Protein AF-0000000080325043 (afdb_homodimer)

pLDDT: mean 90.2, std 13.48, range [44.28, 98.94]

Structure (mmCIF, N/CA/C/O backbone):
data_AF-0000000080325043-model_v1
#
loop_
_entity.id
_entity.type
_entity.pdbx_description
1 polymer 'Methyltransferase type 11'
#
loop_
_atom_site.group_PDB
_atom_site.id
_atom_site.type_symbol
_atom_site.label_atom_id
_atom_site.label_alt_id
_atom_site.label_comp_id
_atom_site.label_asym_id
_atom_site.label_entity_id
_atom_site.label_seq_id
_atom_site.pdbx_PDB_ins_code
_atom_site.Cartn_x
_atom_site.Cartn_y
_atom_site.Cartn_z
_atom_site.occupancy
_atom_site.B_iso_or_equiv
_atom_site.auth_seq_id
_atom_site.auth_comp_id
_atom_site.auth_asym_id
_atom_site.auth_atom_id
_atom_site.pdbx_PDB_model_num
ATOM 1 N N . MET A 1 1 ? 21.938 -21.797 -12.32 1 70.06 1 MET A N 1
ATOM 2 C CA . MET A 1 1 ? 20.703 -22.578 -12.312 1 70.06 1 MET A CA 1
ATOM 3 C C . MET A 1 1 ? 19.5 -21.688 -12.625 1 70.06 1 MET A C 1
ATOM 5 O O . MET A 1 1 ? 19.391 -20.594 -12.094 1 70.06 1 MET A O 1
ATOM 9 N N . SER A 1 2 ? 18.734 -22.234 -13.508 1 80.94 2 SER A N 1
ATOM 10 C CA . SER A 1 2 ? 17.547 -21.469 -13.867 1 80.94 2 SER A CA 1
ATOM 11 C C . SER A 1 2 ? 16.469 -21.578 -12.781 1 80.94 2 SER A C 1
ATOM 13 O O . SER A 1 2 ? 16.562 -22.438 -11.906 1 80.94 2 SER A O 1
ATOM 15 N N . ILE A 1 3 ? 15.555 -20.688 -12.766 1 80.06 3 ILE A N 1
ATOM 16 C CA . ILE A 1 3 ? 14.414 -20.719 -11.844 1 80.06 3 ILE A CA 1
ATOM 17 C C . ILE A 1 3 ? 13.703 -22.062 -11.969 1 80.06 3 ILE A C 1
ATOM 19 O O . ILE A 1 3 ? 13.375 -22.703 -10.961 1 80.06 3 ILE A O 1
ATOM 23 N N . ARG A 1 4 ? 13.516 -22.562 -13.172 1 82.25 4 ARG A N 1
ATOM 24 C CA . ARG A 1 4 ? 12.844 -23.844 -13.414 1 82.25 4 ARG A CA 1
ATOM 25 C C . ARG A 1 4 ? 13.586 -24.984 -12.742 1 82.25 4 ARG A C 1
ATOM 27 O O . ARG A 1 4 ? 12.977 -25.812 -12.047 1 82.25 4 ARG A O 1
ATOM 34 N N . GLU A 1 5 ? 14.805 -25.031 -12.969 1 80.38 5 GLU A N 1
ATOM 35 C CA . GLU A 1 5 ? 15.625 -26.109 -12.414 1 80.38 5 GLU A CA 1
ATOM 36 C C . GLU A 1 5 ? 15.586 -26.094 -10.891 1 80.38 5 GLU A C 1
ATOM 38 O O . GLU A 1 5 ? 15.57 -27.156 -10.25 1 80.38 5 GLU A O 1
ATOM 43 N N . ALA A 1 6 ? 15.602 -24.891 -10.344 1 76.69 6 ALA A N 1
ATOM 44 C CA . ALA A 1 6 ? 15.547 -24.766 -8.891 1 76.69 6 ALA A CA 1
ATOM 45 C C . ALA A 1 6 ? 14.25 -25.344 -8.328 1 76.69 6 ALA A C 1
ATOM 47 O O . ALA A 1 6 ? 14.281 -26.141 -7.387 1 76.69 6 ALA A O 1
ATOM 48 N N . TYR A 1 7 ? 13.227 -25.047 -8.867 1 82.12 7 TYR A N 1
ATOM 49 C CA . TYR A 1 7 ? 11.938 -25.516 -8.359 1 82.12 7 TYR A CA 1
ATOM 50 C C . TYR A 1 7 ? 11.727 -26.984 -8.68 1 82.12 7 TYR A C 1
ATOM 52 O O . TYR A 1 7 ? 11.086 -27.703 -7.91 1 82.12 7 TYR A O 1
ATOM 60 N N . ASP A 1 8 ? 12.242 -27.453 -9.773 1 82.38 8 ASP A N 1
ATOM 61 C CA . ASP A 1 8 ? 12.219 -28.891 -10.031 1 82.38 8 ASP A CA 1
ATOM 62 C C . ASP A 1 8 ? 12.922 -29.656 -8.914 1 82.38 8 ASP A C 1
ATOM 64 O O . ASP A 1 8 ? 12.406 -30.688 -8.445 1 82.38 8 ASP A O 1
ATOM 68 N N . SER A 1 9 ? 14.047 -29.125 -8.594 1 75.5 9 SER A N 1
ATOM 69 C CA . SER A 1 9 ? 14.812 -29.75 -7.523 1 75.5 9 SER A CA 1
ATOM 70 C C . SER A 1 9 ? 14.07 -29.672 -6.191 1 75.5 9 SER A C 1
ATOM 72 O O . SER A 1 9 ? 14.055 -30.641 -5.426 1 75.5 9 SER A O 1
ATOM 74 N N . TRP A 1 10 ? 13.406 -28.578 -5.984 1 76.19 10 TRP A N 1
ATOM 75 C CA . TRP A 1 10 ? 12.727 -28.312 -4.723 1 76.19 10 TRP A CA 1
ATOM 76 C C . TRP A 1 10 ? 11.438 -29.125 -4.613 1 76.19 10 TRP A C 1
ATOM 78 O O . TRP A 1 10 ? 10.953 -29.375 -3.512 1 76.19 10 TRP A O 1
ATOM 88 N N . SER A 1 11 ? 10.914 -29.609 -5.633 1 80.38 11 SER A N 1
ATOM 89 C CA . SER A 1 11 ? 9.609 -30.281 -5.691 1 80.38 11 SER A CA 1
ATOM 90 C C . SER A 1 11 ? 9.578 -31.5 -4.785 1 80.38 11 SER A C 1
ATOM 92 O O . SER A 1 11 ? 8.523 -31.844 -4.234 1 80.38 11 SER A O 1
ATOM 94 N N . GLU A 1 12 ? 10.68 -32.094 -4.582 1 78.88 12 GLU A N 1
ATOM 95 C CA . GLU A 1 12 ? 10.734 -33.344 -3.816 1 78.88 12 GLU A CA 1
ATOM 96 C C . GLU A 1 12 ? 10.438 -33.094 -2.34 1 78.88 12 GLU A C 1
ATOM 98 O O . GLU A 1 12 ? 9.82 -33.938 -1.679 1 78.88 12 GLU A O 1
ATOM 103 N N . GLN A 1 13 ? 10.797 -31.906 -1.908 1 75.06 13 GLN A N 1
ATOM 104 C CA . GLN A 1 13 ? 10.656 -31.641 -0.48 1 75.06 13 GLN A CA 1
ATOM 105 C C . GLN A 1 13 ? 9.695 -30.484 -0.225 1 75.06 13 GLN A C 1
ATOM 107 O O . GLN A 1 13 ? 9.461 -30.109 0.924 1 75.06 13 GLN A O 1
ATOM 112 N N . TYR A 1 14 ? 9.156 -30.047 -1.168 1 77.19 14 TYR A N 1
ATOM 113 C CA . TYR A 1 14 ? 8.383 -28.797 -1.095 1 77.19 14 TYR A CA 1
ATOM 114 C C . TYR A 1 14 ? 7.219 -28.953 -0.124 1 77.19 14 TYR A C 1
ATOM 116 O O . TYR A 1 14 ? 6.926 -28.031 0.641 1 77.19 14 TYR A O 1
ATOM 124 N N . ASP A 1 15 ? 6.594 -30.172 -0.05 1 81.25 15 ASP A N 1
ATOM 125 C CA . ASP A 1 15 ? 5.375 -30.375 0.73 1 81.25 15 ASP A CA 1
ATOM 126 C C . ASP A 1 15 ? 5.707 -30.781 2.162 1 81.25 15 ASP A C 1
ATOM 128 O O . ASP A 1 15 ? 4.863 -30.672 3.057 1 81.25 15 ASP A O 1
ATOM 132 N N . THR A 1 16 ? 6.859 -31.203 2.422 1 77.88 16 THR A N 1
ATOM 133 C CA . THR A 1 16 ? 7.141 -31.828 3.705 1 77.88 16 THR A CA 1
ATOM 134 C C . THR A 1 16 ? 7.957 -30.906 4.602 1 77.88 16 THR A C 1
ATOM 136 O O . THR A 1 16 ? 7.953 -31.047 5.824 1 77.88 16 THR A O 1
ATOM 139 N N . ASN A 1 17 ? 8.57 -29.969 4.023 1 79.31 17 ASN A N 1
ATOM 140 C CA . ASN A 1 17 ? 9.398 -29.078 4.82 1 79.31 17 ASN A CA 1
ATOM 141 C C . ASN A 1 17 ? 8.594 -27.906 5.387 1 79.31 17 ASN A C 1
ATOM 143 O O . ASN A 1 17 ? 7.641 -27.438 4.758 1 79.31 17 ASN A O 1
ATOM 147 N N . LEU A 1 18 ? 8.969 -27.609 6.598 1 80.12 18 LEU A N 1
ATOM 148 C CA . LEU A 1 18 ? 8.422 -26.375 7.16 1 80.12 18 LEU A CA 1
ATOM 149 C C . LEU A 1 18 ? 8.938 -25.156 6.395 1 80.12 18 LEU A C 1
ATOM 151 O O . LEU A 1 18 ? 10.141 -25.016 6.164 1 80.12 18 LEU A O 1
ATOM 155 N N . ASN A 1 19 ? 8.07 -24.484 5.797 1 88.31 19 ASN A N 1
ATOM 156 C CA . ASN A 1 19 ? 8.352 -23.234 5.086 1 88.31 19 ASN A CA 1
ATOM 157 C C . ASN A 1 19 ? 7.461 -22.094 5.566 1 88.31 19 ASN A C 1
ATOM 159 O O . ASN A 1 19 ? 6.309 -21.984 5.145 1 88.31 19 ASN A O 1
ATOM 163 N N . LYS A 1 20 ? 8.016 -21.25 6.414 1 88.31 20 LYS A N 1
ATOM 164 C CA . LYS A 1 20 ? 7.25 -20.203 7.07 1 88.31 20 LYS A CA 1
ATOM 165 C C . LYS A 1 20 ? 6.648 -19.234 6.051 1 88.31 20 LYS A C 1
ATOM 167 O O . LYS A 1 20 ? 5.527 -18.75 6.227 1 88.31 20 LYS A O 1
ATOM 172 N N . THR A 1 21 ? 7.375 -18.984 4.996 1 92.56 21 THR A N 1
ATOM 173 C CA . THR A 1 21 ? 6.914 -18.047 3.975 1 92.56 21 THR A CA 1
ATOM 174 C C . THR A 1 21 ? 5.75 -18.641 3.186 1 92.56 21 THR A C 1
ATOM 176 O O . THR A 1 21 ? 4.695 -18.016 3.068 1 92.56 21 THR A O 1
ATOM 179 N N . ARG A 1 22 ? 5.914 -19.859 2.725 1 93.06 22 ARG A N 1
ATOM 180 C CA . ARG A 1 22 ? 4.875 -20.547 1.971 1 93.06 22 ARG A CA 1
ATOM 181 C C . ARG A 1 22 ? 3.611 -20.719 2.809 1 93.06 22 ARG A C 1
ATOM 183 O O . ARG A 1 22 ? 2.506 -20.438 2.342 1 93.06 22 ARG A O 1
ATOM 190 N N . ASP A 1 23 ? 3.791 -21.125 4.016 1 94.5 23 ASP A N 1
ATOM 191 C CA . ASP A 1 23 ? 2.654 -21.422 4.879 1 94.5 23 ASP A CA 1
ATOM 192 C C . ASP A 1 23 ? 1.907 -20.156 5.277 1 94.5 23 ASP A C 1
ATOM 194 O O . ASP A 1 23 ? 0.675 -20.125 5.281 1 94.5 23 ASP A O 1
ATOM 198 N N . LEU A 1 24 ? 2.639 -19.125 5.562 1 96 24 LEU A N 1
ATOM 199 C CA . LEU A 1 24 ? 2.008 -17.859 5.918 1 96 24 LEU A CA 1
ATOM 200 C C . LEU A 1 24 ? 1.31 -17.234 4.715 1 96 24 LEU A C 1
ATOM 202 O O . LEU A 1 24 ? 0.248 -16.625 4.852 1 96 24 LEU A O 1
ATOM 206 N N . GLU A 1 25 ? 1.896 -17.391 3.59 1 97.44 25 GLU A N 1
ATOM 207 C CA . GLU A 1 25 ? 1.27 -16.859 2.381 1 97.44 25 GLU A CA 1
ATOM 208 C C . GLU A 1 25 ? -0.054 -17.562 2.096 1 97.44 25 GLU A C 1
ATOM 210 O O . GLU A 1 25 ? -1.018 -16.938 1.659 1 97.44 25 GLU A O 1
ATOM 215 N N . ALA A 1 26 ? -0.127 -18.828 2.328 1 97.5 26 ALA A N 1
ATOM 216 C CA . ALA A 1 26 ? -1.377 -19.562 2.145 1 97.5 26 ALA A CA 1
ATOM 217 C C . ALA A 1 26 ? -2.471 -19.016 3.059 1 97.5 26 ALA A C 1
ATOM 219 O O . ALA A 1 26 ? -3.619 -18.859 2.637 1 97.5 26 ALA A O 1
ATOM 220 N N . ILE A 1 27 ? -2.105 -18.766 4.273 1 97.62 27 ILE A N 1
ATOM 221 C CA . ILE A 1 27 ? -3.037 -18.188 5.23 1 97.62 27 ILE A CA 1
ATOM 222 C C . ILE A 1 27 ? -3.5 -16.812 4.73 1 97.62 27 ILE A C 1
ATOM 224 O O . ILE A 1 27 ? -4.695 -16.516 4.75 1 97.62 27 ILE A O 1
ATOM 228 N N . ALA A 1 28 ? -2.574 -16.047 4.254 1 98.44 28 ALA A N 1
ATOM 229 C CA . ALA A 1 28 ? -2.865 -14.695 3.768 1 98.44 28 ALA A CA 1
ATOM 230 C C . ALA A 1 28 ? -3.807 -14.734 2.568 1 98.44 28 ALA A C 1
ATOM 232 O O . ALA A 1 28 ? -4.746 -13.938 2.479 1 98.44 28 ALA A O 1
ATOM 233 N N . LEU A 1 29 ? -3.535 -15.633 1.636 1 98.75 29 LEU A N 1
ATOM 234 C CA . LEU A 1 29 ? -4.371 -15.797 0.45 1 98.75 29 LEU A CA 1
ATOM 235 C C . LEU A 1 29 ? -5.816 -16.078 0.839 1 98.75 29 LEU A C 1
ATOM 237 O O . LEU A 1 29 ? -6.734 -15.406 0.368 1 98.75 29 LEU A O 1
ATOM 241 N N . ARG A 1 30 ? -6.008 -17 1.699 1 98.62 30 ARG A N 1
ATOM 242 C CA . ARG A 1 30 ? -7.352 -17.406 2.092 1 98.62 30 ARG A CA 1
ATOM 243 C C . ARG A 1 30 ? -8.07 -16.281 2.822 1 98.62 30 ARG A C 1
ATOM 245 O O . ARG A 1 30 ? -9.25 -16.031 2.574 1 98.62 30 ARG A O 1
ATOM 252 N N . ALA A 1 31 ? -7.336 -15.656 3.705 1 98.25 31 ALA A N 1
ATOM 253 C CA . ALA A 1 31 ? -7.93 -14.547 4.441 1 98.25 31 ALA A CA 1
ATOM 254 C C . ALA A 1 31 ? -8.375 -13.438 3.496 1 98.25 31 ALA A C 1
ATOM 256 O O . ALA A 1 31 ? -9.445 -12.852 3.676 1 98.25 31 ALA A O 1
ATOM 257 N N . THR A 1 32 ? -7.57 -13.148 2.488 1 98.5 32 THR A N 1
ATOM 258 C CA . THR A 1 32 ? -7.836 -12.055 1.559 1 98.5 32 THR A CA 1
ATOM 259 C C . THR A 1 32 ? -9.016 -12.383 0.654 1 98.5 32 THR A C 1
ATOM 261 O O . THR A 1 32 ? -9.844 -11.516 0.357 1 98.5 32 THR A O 1
ATOM 264 N N . LEU A 1 33 ? -9.156 -13.656 0.259 1 98.62 33 LEU A N 1
ATOM 265 C CA . LEU A 1 33 ? -10.07 -14.008 -0.819 1 98.62 33 LEU A CA 1
ATOM 266 C C . LEU A 1 33 ? -11.352 -14.633 -0.263 1 98.62 33 LEU A C 1
ATOM 268 O O . LEU A 1 33 ? -12.289 -14.914 -1.014 1 98.62 33 LEU A O 1
ATOM 272 N N . THR A 1 34 ? -11.375 -14.828 1.032 1 97.62 34 THR A N 1
ATOM 273 C CA . THR A 1 34 ? -12.469 -15.57 1.658 1 97.62 34 THR A CA 1
ATOM 274 C C . THR A 1 34 ? -13.82 -14.984 1.26 1 97.62 34 THR A C 1
ATOM 276 O O . THR A 1 34 ? -14.758 -15.719 0.964 1 97.62 34 THR A O 1
ATOM 279 N N . ASP A 1 35 ? -13.93 -13.672 1.149 1 96.12 35 ASP A N 1
ATOM 280 C CA . ASP A 1 35 ? -15.234 -13.055 0.898 1 96.12 35 ASP A CA 1
ATOM 281 C C . ASP A 1 35 ? -15.328 -12.547 -0.539 1 96.12 35 ASP A C 1
ATOM 283 O O . ASP A 1 35 ? -16.203 -11.742 -0.858 1 96.12 35 ASP A O 1
ATOM 287 N N . ILE A 1 36 ? -14.453 -12.906 -1.381 1 97.81 36 ILE A N 1
ATOM 288 C CA . ILE A 1 36 ? -14.453 -12.516 -2.787 1 97.81 36 ILE A CA 1
ATOM 289 C C . ILE A 1 36 ? -15.039 -13.641 -3.635 1 97.81 36 ILE A C 1
ATOM 291 O O . ILE A 1 36 ? -14.516 -14.758 -3.654 1 97.81 36 ILE A O 1
ATOM 295 N N . PRO A 1 37 ? -16.062 -13.391 -4.25 1 97.06 37 PRO A N 1
ATOM 296 C CA . PRO A 1 37 ? -16.625 -14.43 -5.117 1 97.06 37 PRO A CA 1
ATOM 297 C C . PRO A 1 37 ? -15.867 -14.57 -6.434 1 97.06 37 PRO A C 1
ATOM 299 O O . PRO A 1 37 ? -15.445 -13.57 -7.02 1 97.06 37 PRO A O 1
ATOM 302 N N . PHE A 1 38 ? -15.633 -15.773 -6.863 1 97.75 38 PHE A N 1
ATOM 303 C CA . PHE A 1 38 ? -15.062 -16.078 -8.172 1 97.75 38 PHE A CA 1
ATOM 304 C C . PHE A 1 38 ? -15.438 -17.484 -8.609 1 97.75 38 PHE A C 1
ATOM 306 O O . PHE A 1 38 ? -15.555 -18.391 -7.781 1 97.75 38 PHE A O 1
ATOM 313 N N . ASP A 1 39 ? -15.617 -17.625 -9.906 1 97.5 39 ASP A N 1
ATOM 314 C CA . ASP A 1 39 ? -15.969 -18.922 -10.484 1 97.5 39 ASP A CA 1
ATOM 315 C C . ASP A 1 39 ? -14.844 -19.453 -11.375 1 97.5 39 ASP A C 1
ATOM 317 O O . ASP A 1 39 ? -14.562 -20.641 -11.398 1 97.5 39 ASP A O 1
ATOM 321 N N . SER A 1 40 ? -14.312 -18.562 -12.164 1 98.12 40 SER A N 1
ATOM 322 C CA . SER A 1 40 ? -13.195 -18.859 -13.039 1 98.12 40 SER A CA 1
ATOM 323 C C . SER A 1 40 ? -11.898 -18.25 -12.516 1 98.12 40 SER A C 1
ATOM 325 O O . SER A 1 40 ? -11.789 -17.031 -12.383 1 98.12 40 SER A O 1
ATOM 327 N N . CYS A 1 41 ? -10.898 -19.125 -12.289 1 98.12 41 CYS A N 1
ATOM 328 C CA . CYS A 1 41 ? -9.672 -18.703 -11.617 1 98.12 41 CYS A CA 1
ATOM 329 C C . CYS A 1 41 ? -8.445 -19.125 -12.414 1 98.12 41 CYS A C 1
ATOM 331 O O . CYS A 1 41 ? -8.375 -20.25 -12.914 1 98.12 41 CYS A O 1
ATOM 333 N N . LEU A 1 42 ? -7.559 -18.188 -12.633 1 98.75 42 LEU A N 1
ATOM 334 C CA . LEU A 1 42 ? -6.223 -18.484 -13.133 1 98.75 42 LEU A CA 1
ATOM 335 C C . LEU A 1 42 ? -5.191 -18.422 -12.016 1 98.75 42 LEU A C 1
ATOM 337 O O . LEU A 1 42 ? -4.906 -17.328 -11.492 1 98.75 42 LEU A O 1
ATOM 341 N N . GLU A 1 43 ? -4.672 -19.531 -11.609 1 98.75 43 GLU A N 1
ATOM 342 C CA . GLU A 1 43 ? -3.631 -19.625 -10.586 1 98.75 43 GLU A CA 1
ATOM 343 C C . GLU A 1 43 ? -2.244 -19.688 -11.219 1 98.75 43 GLU A C 1
ATOM 345 O O . GLU A 1 43 ? -1.879 -20.703 -11.828 1 98.75 43 GLU A O 1
ATOM 350 N N . ILE A 1 44 ? -1.519 -18.594 -11.094 1 98.62 44 ILE A N 1
ATOM 351 C CA . ILE A 1 44 ? -0.173 -18.531 -11.656 1 98.62 44 ILE A CA 1
ATOM 352 C C . ILE A 1 44 ? 0.843 -18.984 -10.609 1 98.62 44 ILE A C 1
ATOM 354 O O . ILE A 1 44 ? 0.922 -18.406 -9.523 1 98.62 44 ILE A O 1
ATOM 358 N N . GLY A 1 45 ? 1.682 -19.922 -10.922 1 97.75 45 GLY A N 1
ATOM 359 C CA . GLY A 1 45 ? 2.609 -20.516 -9.969 1 97.75 45 GLY A CA 1
ATOM 360 C C . GLY A 1 45 ? 1.935 -21.422 -8.961 1 97.75 45 GLY A C 1
ATOM 361 O O . GLY A 1 45 ? 2.078 -21.234 -7.754 1 97.75 45 GLY A O 1
ATOM 362 N N . CYS A 1 46 ? 1.319 -22.5 -9.469 1 98.06 46 CYS A N 1
ATOM 363 C CA . CYS A 1 46 ? 0.493 -23.328 -8.594 1 98.06 46 CYS A CA 1
ATOM 364 C C . CYS A 1 46 ? 1.353 -24.281 -7.773 1 98.06 46 CYS A C 1
ATOM 366 O O . CYS A 1 46 ? 0.876 -24.859 -6.801 1 98.06 46 CYS A O 1
ATOM 368 N N . GLY A 1 47 ? 2.658 -24.484 -8.188 1 96.69 47 GLY A N 1
ATOM 369 C CA . GLY A 1 47 ? 3.537 -25.375 -7.453 1 96.69 47 GLY A CA 1
ATOM 370 C C . GLY A 1 47 ? 2.986 -26.781 -7.328 1 96.69 47 GLY A C 1
ATOM 371 O O . GLY A 1 47 ? 2.557 -27.375 -8.32 1 96.69 47 GLY A O 1
ATOM 372 N N . THR A 1 48 ? 3.049 -27.328 -6.125 1 96.31 48 THR A N 1
ATOM 373 C CA . THR A 1 48 ? 2.592 -28.688 -5.906 1 96.31 48 THR A CA 1
ATOM 374 C C . THR A 1 48 ? 1.086 -28.719 -5.66 1 96.31 48 THR A C 1
ATOM 376 O O . THR A 1 48 ? 0.548 -29.734 -5.211 1 96.31 48 THR A O 1
ATOM 379 N N . GLY A 1 49 ? 0.412 -27.625 -5.852 1 97.56 49 GLY A N 1
ATOM 380 C CA . GLY A 1 49 ? -1.041 -27.594 -5.816 1 97.56 49 GLY A CA 1
ATOM 381 C C . GLY A 1 49 ? -1.601 -27.359 -4.426 1 97.56 49 GLY A C 1
ATOM 382 O O . GLY A 1 49 ? -2.756 -27.688 -4.152 1 97.56 49 GLY A O 1
ATOM 383 N N . LYS A 1 50 ? -0.839 -26.781 -3.516 1 96.19 50 LYS A N 1
ATOM 384 C CA . LYS A 1 50 ? -1.303 -26.562 -2.15 1 96.19 50 LYS A CA 1
ATOM 385 C C . LYS A 1 50 ? -2.475 -25.578 -2.121 1 96.19 50 LYS A C 1
ATOM 387 O O . LYS A 1 50 ? -3.51 -25.859 -1.514 1 96.19 50 LYS A O 1
ATOM 392 N N . ASN A 1 51 ? -2.338 -24.453 -2.762 1 98 51 ASN A N 1
ATOM 393 C CA . ASN A 1 51 ? -3.436 -23.5 -2.822 1 98 51 ASN A CA 1
ATOM 394 C C . ASN A 1 51 ? -4.547 -23.969 -3.754 1 98 51 ASN A C 1
ATOM 396 O O . ASN A 1 51 ? -5.715 -23.641 -3.559 1 98 51 ASN A O 1
ATOM 400 N N . THR A 1 52 ? -4.168 -24.766 -4.77 1 98.56 52 THR A N 1
ATOM 401 C CA . THR A 1 52 ? -5.152 -25.297 -5.707 1 98.56 52 THR A CA 1
ATOM 402 C C . THR A 1 52 ? -6.258 -26.047 -4.969 1 98.56 52 THR A C 1
ATOM 404 O O . THR A 1 52 ? -7.434 -25.938 -5.316 1 98.56 52 THR A O 1
ATOM 407 N N . LEU A 1 53 ? -5.859 -26.734 -3.916 1 97.75 53 LEU A N 1
ATOM 408 C CA . LEU A 1 53 ? -6.805 -27.5 -3.119 1 97.75 53 LEU A CA 1
ATOM 409 C C . LEU A 1 53 ? -7.871 -26.594 -2.512 1 97.75 53 LEU A C 1
ATOM 411 O O . LEU A 1 53 ? -9.023 -27 -2.363 1 97.75 53 LEU A O 1
ATOM 415 N N . TRP A 1 54 ? -7.512 -25.469 -2.162 1 98.12 54 TRP A N 1
ATOM 416 C CA . TRP A 1 54 ? -8.469 -24.5 -1.61 1 98.12 54 TRP A CA 1
ATOM 417 C C . TRP A 1 54 ? -9.289 -23.859 -2.719 1 98.12 54 TRP A C 1
ATOM 419 O O . TRP A 1 54 ? -10.5 -23.688 -2.574 1 98.12 54 TRP A O 1
ATOM 429 N N . PHE A 1 55 ? -8.688 -23.578 -3.875 1 98.38 55 PHE A N 1
ATOM 430 C CA . PHE A 1 55 ? -9.367 -22.922 -4.992 1 98.38 55 PHE A CA 1
ATOM 431 C C . PHE A 1 55 ? -10.492 -23.797 -5.523 1 98.38 55 PHE A C 1
ATOM 433 O O . PHE A 1 55 ? -11.531 -23.297 -5.949 1 98.38 55 PHE A O 1
ATOM 440 N N . ILE A 1 56 ? -10.336 -25.109 -5.469 1 97.81 56 ILE A N 1
ATOM 441 C CA . ILE A 1 56 ? -11.336 -26 -6.035 1 97.81 56 ILE A CA 1
ATOM 442 C C . ILE A 1 56 ? -12.625 -25.922 -5.215 1 97.81 56 ILE A C 1
ATOM 444 O O . ILE A 1 56 ? -13.703 -26.266 -5.703 1 97.81 56 ILE A O 1
ATOM 448 N N . THR A 1 57 ? -12.492 -25.531 -3.918 1 97.25 57 THR A N 1
ATOM 449 C CA . THR A 1 57 ? -13.672 -25.406 -3.066 1 97.25 57 THR A CA 1
ATOM 450 C C . THR A 1 57 ? -14.414 -24.109 -3.359 1 97.25 57 THR A C 1
ATOM 452 O O . THR A 1 57 ? -15.531 -23.906 -2.883 1 97.25 57 THR A O 1
ATOM 455 N N . ARG A 1 58 ? -13.852 -23.266 -4.207 1 97.06 58 ARG A N 1
ATOM 456 C CA . ARG A 1 58 ? -14.383 -21.906 -4.371 1 97.06 58 ARG A CA 1
ATOM 457 C C . ARG A 1 58 ? -14.75 -21.641 -5.824 1 97.06 58 ARG A C 1
ATOM 459 O O . ARG A 1 58 ? -15.602 -20.797 -6.105 1 97.06 58 ARG A O 1
ATOM 466 N N . ALA A 1 59 ? -14.117 -22.344 -6.742 1 97.75 59 ALA A N 1
ATOM 467 C CA . ALA A 1 59 ? -14.227 -22.016 -8.164 1 97.75 59 ALA A CA 1
ATOM 468 C C . ALA A 1 59 ? -14.734 -23.203 -8.961 1 97.75 59 ALA A C 1
ATOM 470 O O . ALA A 1 59 ? -14.461 -24.359 -8.617 1 97.75 59 ALA A O 1
ATOM 471 N N . LYS A 1 60 ? -15.398 -22.953 -10.047 1 97.56 60 LYS A N 1
ATOM 472 C CA . LYS A 1 60 ? -15.898 -24 -10.938 1 97.56 60 LYS A CA 1
ATOM 473 C C . LYS A 1 60 ? -14.844 -24.391 -11.969 1 97.56 60 LYS A C 1
ATOM 475 O O . LYS A 1 60 ? -14.82 -25.531 -12.43 1 97.56 60 LYS A O 1
ATOM 480 N N . HIS A 1 61 ? -14.062 -23.453 -12.328 1 97.56 61 HIS A N 1
ATOM 481 C CA . HIS A 1 61 ? -13.023 -23.672 -13.328 1 97.56 61 HIS A CA 1
ATOM 482 C C . HIS A 1 61 ? -11.695 -23.062 -12.883 1 97.56 61 HIS A C 1
ATOM 484 O O . HIS A 1 61 ? -11.625 -21.875 -12.578 1 97.56 61 HIS A O 1
ATOM 490 N N . ILE A 1 62 ? -10.695 -23.891 -12.883 1 98.19 62 ILE A N 1
ATOM 491 C CA . ILE A 1 62 ? -9.375 -23.438 -12.461 1 98.19 62 ILE A CA 1
ATOM 492 C C . ILE A 1 62 ? -8.344 -23.797 -13.523 1 98.19 62 ILE A C 1
ATOM 494 O O . ILE A 1 62 ? -8.25 -24.953 -13.945 1 98.19 62 ILE A O 1
ATOM 498 N N . THR A 1 63 ? -7.691 -22.828 -14.062 1 98.62 63 THR A N 1
ATOM 499 C CA . THR A 1 63 ? -6.441 -23.062 -14.789 1 98.62 63 THR A CA 1
ATOM 500 C C . THR A 1 63 ? -5.242 -22.844 -13.875 1 98.62 63 THR A C 1
ATOM 502 O O . THR A 1 63 ? -5.043 -21.734 -13.352 1 98.62 63 THR A O 1
ATOM 505 N N . ALA A 1 64 ? -4.512 -23.859 -13.625 1 98.56 64 ALA A N 1
ATOM 506 C CA . ALA A 1 64 ? -3.348 -23.797 -12.75 1 98.56 64 ALA A CA 1
ATOM 507 C C . ALA A 1 64 ? -2.053 -23.953 -13.539 1 98.56 64 ALA A C 1
ATOM 509 O O . ALA A 1 64 ? -1.843 -24.953 -14.219 1 98.56 64 ALA A O 1
ATOM 510 N N . VAL A 1 65 ? -1.183 -22.922 -13.414 1 98.38 65 VAL A N 1
ATOM 511 C CA . VAL A 1 65 ? -0.013 -22.828 -14.273 1 98.38 65 VAL A CA 1
ATOM 512 C C . VAL A 1 65 ? 1.26 -22.875 -13.438 1 98.38 65 VAL A C 1
ATOM 514 O O . VAL A 1 65 ? 1.332 -22.234 -12.375 1 98.38 65 VAL A O 1
ATOM 517 N N . ASP A 1 66 ? 2.219 -23.594 -13.906 1 97.81 66 ASP A N 1
ATOM 518 C CA . ASP A 1 66 ? 3.537 -23.562 -13.281 1 97.81 66 ASP A CA 1
ATOM 519 C C . ASP A 1 66 ? 4.641 -23.75 -14.312 1 97.81 66 ASP A C 1
ATOM 521 O O . ASP A 1 66 ? 4.414 -24.359 -15.359 1 97.81 66 ASP A O 1
ATOM 525 N N . LEU A 1 67 ? 5.762 -23.234 -13.984 1 96.12 67 LEU A N 1
ATOM 526 C CA . LEU A 1 67 ? 6.93 -23.328 -14.852 1 96.12 67 LEU A CA 1
ATOM 527 C C . LEU A 1 67 ? 7.598 -24.688 -14.719 1 96.12 67 LEU A C 1
ATOM 529 O O . LEU A 1 67 ? 8.25 -25.156 -15.656 1 96.12 67 LEU A O 1
ATOM 533 N N . SER A 1 68 ? 7.453 -25.344 -13.594 1 94.69 68 SER A N 1
ATOM 534 C CA . SER A 1 68 ? 8.164 -26.578 -13.266 1 94.69 68 SER A CA 1
ATOM 535 C C . SER A 1 68 ? 7.305 -27.797 -13.555 1 94.69 68 SER A C 1
ATOM 537 O O . SER A 1 68 ? 6.242 -27.984 -12.953 1 94.69 68 SER A O 1
ATOM 539 N N . ALA A 1 69 ? 7.812 -28.688 -14.414 1 95.5 69 ALA A N 1
ATOM 540 C CA . ALA A 1 69 ? 7.109 -29.922 -14.734 1 95.5 69 ALA A CA 1
ATOM 541 C C . ALA A 1 69 ? 7.02 -30.844 -13.523 1 95.5 69 ALA A C 1
ATOM 543 O O . ALA A 1 69 ? 6.02 -31.531 -13.336 1 95.5 69 ALA A O 1
ATOM 544 N N . GLN A 1 70 ? 8.07 -30.812 -12.742 1 93.44 70 GLN A N 1
ATOM 545 C CA . GLN A 1 70 ? 8.086 -31.672 -11.562 1 93.44 70 GLN A CA 1
ATOM 546 C C . GLN A 1 70 ? 7.074 -31.203 -10.523 1 93.44 70 GLN A C 1
ATOM 548 O O . GLN A 1 70 ? 6.406 -32.031 -9.891 1 93.44 70 GLN A O 1
ATOM 553 N N . MET A 1 71 ? 6.941 -29.922 -10.336 1 94.88 71 MET A N 1
ATOM 554 C CA . MET A 1 71 ? 5.922 -29.391 -9.438 1 94.88 71 MET A CA 1
ATOM 555 C C . MET A 1 71 ? 4.523 -29.766 -9.93 1 94.88 71 MET A C 1
ATOM 557 O O . MET A 1 71 ? 3.686 -30.203 -9.141 1 94.88 71 MET A O 1
ATOM 561 N N . LEU A 1 72 ? 4.316 -29.656 -11.211 1 97 72 LEU A N 1
ATOM 562 C CA . LEU A 1 72 ? 3.012 -29.953 -11.789 1 97 72 LEU A CA 1
ATOM 563 C C . LEU A 1 72 ? 2.666 -31.438 -11.617 1 97 72 LEU A C 1
ATOM 565 O O . LEU A 1 72 ? 1.506 -31.781 -11.375 1 97 72 LEU A O 1
ATOM 569 N N . ALA A 1 73 ? 3.691 -32.25 -11.805 1 96.81 73 ALA A N 1
ATOM 570 C CA . ALA A 1 73 ? 3.455 -33.656 -11.633 1 96.81 73 ALA A CA 1
ATOM 571 C C . ALA A 1 73 ? 2.924 -33.969 -10.242 1 96.81 73 ALA A C 1
ATOM 573 O O . ALA A 1 73 ? 1.971 -34.75 -10.086 1 96.81 73 ALA A O 1
ATOM 574 N N . LYS A 1 74 ? 3.529 -33.344 -9.266 1 96.06 74 LYS A N 1
ATOM 575 C CA . LYS A 1 74 ? 3.074 -33.5 -7.887 1 96.06 74 LYS A CA 1
ATOM 576 C C . LYS A 1 74 ? 1.675 -32.938 -7.695 1 96.06 74 LYS A C 1
ATOM 578 O O . LYS A 1 74 ? 0.845 -33.531 -7 1 96.06 74 LYS A O 1
ATOM 583 N N . ALA A 1 75 ? 1.411 -31.812 -8.289 1 97.31 75 ALA A N 1
ATOM 584 C CA . ALA A 1 75 ? 0.102 -31.188 -8.188 1 97.31 75 ALA A CA 1
ATOM 585 C C . ALA A 1 75 ? -0.99 -32.062 -8.781 1 97.31 75 ALA A C 1
ATOM 587 O O . ALA A 1 75 ? -2.041 -32.25 -8.164 1 97.31 75 ALA A O 1
ATOM 588 N N . LYS A 1 76 ? -0.695 -32.625 -9.938 1 97.06 76 LYS A N 1
ATOM 589 C CA . LYS A 1 76 ? -1.655 -33.5 -10.633 1 97.06 76 LYS A CA 1
ATOM 590 C C . LYS A 1 76 ? -1.94 -34.75 -9.836 1 97.06 76 LYS A C 1
ATOM 592 O O . LYS A 1 76 ? -3.061 -35.281 -9.859 1 97.06 76 LYS A O 1
ATOM 597 N N . ALA A 1 77 ? -0.927 -35.219 -9.18 1 96.38 77 ALA A N 1
ATOM 598 C CA . ALA A 1 77 ? -1.102 -36.406 -8.336 1 96.38 77 ALA A CA 1
ATOM 599 C C . ALA A 1 77 ? -1.964 -36.094 -7.121 1 96.38 77 ALA A C 1
ATOM 601 O O . ALA A 1 77 ? -2.732 -36.938 -6.664 1 96.38 77 ALA A O 1
ATOM 602 N N . LYS A 1 78 ? -1.854 -34.906 -6.676 1 94.88 78 LYS A N 1
ATOM 603 C CA . LYS A 1 78 ? -2.504 -34.469 -5.445 1 94.88 78 LYS A CA 1
ATOM 604 C C . LYS A 1 78 ? -3.93 -34 -5.711 1 94.88 78 LYS A C 1
ATOM 606 O O . LYS A 1 78 ? -4.836 -34.25 -4.918 1 94.88 78 LYS A O 1
ATOM 611 N N . VAL A 1 79 ? -4.105 -33.281 -6.777 1 96 79 VAL A N 1
ATOM 612 C CA . VAL A 1 79 ? -5.383 -32.688 -7.125 1 96 79 VAL A CA 1
ATOM 613 C C . VAL A 1 79 ? -5.984 -33.375 -8.336 1 96 79 VAL A C 1
ATOM 615 O O . VAL A 1 79 ? -5.52 -33.219 -9.461 1 96 79 VAL A O 1
ATOM 618 N N . THR A 1 80 ? -7.051 -34.062 -8.117 1 92.88 80 THR A N 1
ATOM 619 C CA . THR A 1 80 ? -7.609 -34.906 -9.18 1 92.88 80 THR A CA 1
ATOM 620 C C . THR A 1 80 ? -8.945 -34.344 -9.656 1 92.88 80 THR A C 1
ATOM 622 O O . THR A 1 80 ? -9.594 -34.906 -10.531 1 92.88 80 THR A O 1
ATOM 625 N N . ALA A 1 81 ? -9.328 -33.219 -9.125 1 94.19 81 ALA A N 1
ATOM 626 C CA . ALA A 1 81 ? -10.594 -32.594 -9.523 1 94.19 81 ALA A CA 1
ATOM 627 C C . ALA A 1 81 ? -10.617 -32.281 -11.016 1 94.19 81 ALA A C 1
ATOM 629 O O . ALA A 1 81 ? -9.648 -31.766 -11.562 1 94.19 81 ALA A O 1
ATOM 630 N N . LEU A 1 82 ? -11.695 -32.531 -11.648 1 93.88 82 LEU A N 1
ATOM 631 C CA . LEU A 1 82 ? -11.852 -32.312 -13.078 1 93.88 82 LEU A CA 1
ATOM 632 C C . LEU A 1 82 ? -11.945 -30.812 -13.391 1 93.88 82 LEU A C 1
ATOM 634 O O . LEU A 1 82 ? -11.766 -30.406 -14.539 1 93.88 82 LEU A O 1
ATOM 638 N N . SER A 1 83 ? -12.211 -30.031 -12.398 1 95.94 83 SER A N 1
ATOM 639 C CA . SER A 1 83 ? -12.391 -28.594 -12.578 1 95.94 83 SER A CA 1
ATOM 640 C C . SER A 1 83 ? -11.047 -27.906 -12.766 1 95.94 83 SER A C 1
ATOM 642 O O . SER A 1 83 ? -11 -26.703 -13.055 1 95.94 83 SER A O 1
ATOM 644 N N . VAL A 1 84 ? -9.961 -28.641 -12.617 1 98.19 84 VAL A N 1
ATOM 645 C CA . VAL A 1 84 ? -8.641 -28.016 -12.68 1 98.19 84 VAL A CA 1
ATOM 646 C C . VAL A 1 84 ? -7.938 -28.438 -13.969 1 98.19 84 VAL A C 1
ATOM 648 O O . VAL A 1 84 ? -7.836 -29.625 -14.273 1 98.19 84 VAL A O 1
ATOM 651 N N . ASP A 1 85 ? -7.535 -27.516 -14.734 1 97.94 85 ASP A N 1
ATOM 652 C CA . ASP A 1 85 ? -6.684 -27.719 -15.898 1 97.94 85 ASP A CA 1
ATOM 653 C C . ASP A 1 85 ? -5.246 -27.281 -15.617 1 97.94 85 ASP A C 1
ATOM 655 O O . ASP A 1 85 ? -4.961 -26.078 -15.531 1 97.94 85 ASP A O 1
ATOM 659 N N . PHE A 1 86 ? -4.34 -28.188 -15.445 1 98.19 86 PHE A N 1
ATOM 660 C CA . PHE A 1 86 ? -2.938 -27.906 -15.172 1 98.19 86 PHE A CA 1
ATOM 661 C C . PHE A 1 86 ? -2.182 -27.609 -16.453 1 98.19 86 PHE A C 1
ATOM 663 O O . PHE A 1 86 ? -2.273 -28.375 -17.422 1 98.19 86 PHE A O 1
ATOM 670 N N . GLN A 1 87 ? -1.438 -26.516 -16.469 1 98 87 GLN A N 1
ATOM 671 C CA . GLN A 1 87 ? -0.712 -26.094 -17.656 1 98 87 GLN A CA 1
ATOM 672 C C . GLN A 1 87 ? 0.752 -25.797 -17.328 1 98 87 GLN A C 1
ATOM 674 O O . GLN A 1 87 ? 1.055 -25.062 -16.391 1 98 87 GLN A O 1
ATOM 679 N N . LEU A 1 88 ? 1.661 -26.422 -18.078 1 97.56 88 LEU A N 1
ATOM 680 C CA . LEU A 1 88 ? 3.076 -26.078 -18.047 1 97.56 88 LEU A CA 1
ATOM 681 C C . LEU A 1 88 ? 3.355 -24.859 -18.906 1 97.56 88 LEU A C 1
ATOM 683 O O . LEU A 1 88 ? 3.156 -24.891 -20.125 1 97.56 88 LEU A O 1
ATOM 687 N N . ALA A 1 89 ? 3.826 -23.75 -18.281 1 97.06 89 ALA A N 1
ATOM 688 C CA . ALA A 1 89 ? 4.059 -22.562 -19.094 1 97.06 89 ALA A CA 1
ATOM 689 C C . ALA A 1 89 ? 5.047 -21.625 -18.422 1 97.06 89 ALA A C 1
ATOM 691 O O . ALA A 1 89 ? 5.172 -21.625 -17.188 1 97.06 89 ALA A O 1
ATOM 692 N N . ASP A 1 90 ? 5.758 -20.922 -19.203 1 96.62 90 ASP A N 1
ATOM 693 C CA . ASP A 1 90 ? 6.562 -19.766 -18.828 1 96.62 90 ASP A CA 1
ATOM 694 C C . ASP A 1 90 ? 5.789 -18.469 -19.031 1 96.62 90 ASP A C 1
ATOM 696 O O . ASP A 1 90 ? 5.57 -18.031 -20.156 1 96.62 90 ASP A O 1
ATOM 700 N N . ILE A 1 91 ? 5.477 -17.844 -17.938 1 96.75 91 ILE A N 1
ATOM 701 C CA . ILE A 1 91 ? 4.531 -16.734 -18.016 1 96.75 91 ILE A CA 1
ATOM 702 C C . ILE A 1 91 ? 5.234 -15.508 -18.578 1 96.75 91 ILE A C 1
ATOM 704 O O . ILE A 1 91 ? 4.594 -14.484 -18.844 1 96.75 91 ILE A O 1
ATOM 708 N N . THR A 1 92 ? 6.57 -15.5 -18.734 1 96.06 92 THR A N 1
ATOM 709 C CA . THR A 1 92 ? 7.277 -14.398 -19.391 1 96.06 92 THR A CA 1
ATOM 710 C C . THR A 1 92 ? 7.082 -14.453 -20.906 1 96.06 92 THR A C 1
ATOM 712 O O . THR A 1 92 ? 7.449 -13.508 -21.609 1 96.06 92 THR A O 1
ATOM 715 N N . HIS A 1 93 ? 6.535 -15.523 -21.344 1 96 93 HIS A N 1
ATOM 716 C CA . HIS A 1 93 ? 6.191 -15.68 -22.766 1 96 93 HIS A CA 1
ATOM 717 C C . HIS A 1 93 ? 4.691 -15.539 -22.984 1 96 93 HIS A C 1
ATOM 719 O O . HIS A 1 93 ? 3.965 -15.109 -22.078 1 96 93 HIS A O 1
ATOM 725 N N . ASP A 1 94 ? 4.281 -15.898 -24.125 1 94.75 94 ASP A N 1
ATOM 726 C CA . ASP A 1 94 ? 2.881 -15.75 -24.5 1 94.75 94 ASP A CA 1
ATOM 727 C C . ASP A 1 94 ? 1.979 -16.609 -23.625 1 94.75 94 ASP A C 1
ATOM 729 O O . ASP A 1 94 ? 2.314 -17.75 -23.312 1 94.75 94 ASP A O 1
ATOM 733 N N . TRP A 1 95 ? 0.841 -15.984 -23.188 1 96.94 95 TRP A N 1
ATOM 734 C CA . TRP A 1 95 ? -0.104 -16.688 -22.328 1 96.94 95 TRP A CA 1
ATOM 735 C C . TRP A 1 95 ? -1.14 -17.438 -23.156 1 96.94 95 TRP A C 1
ATOM 737 O O . TRP A 1 95 ? -2.342 -17.328 -22.891 1 96.94 95 TRP A O 1
ATOM 747 N N . SER A 1 96 ? -0.712 -18.297 -24.016 1 94.5 96 SER A N 1
ATOM 748 C CA . SER A 1 96 ? -1.612 -19.078 -24.844 1 94.5 96 SER A CA 1
ATOM 749 C C . SER A 1 96 ? -2.43 -20.062 -24.016 1 94.5 96 SER A C 1
ATOM 751 O O . SER A 1 96 ? -3.473 -20.531 -24.469 1 94.5 96 SER A O 1
ATOM 753 N N . PHE A 1 97 ? -2.004 -20.312 -22.766 1 95 97 PHE A N 1
ATOM 754 C CA . PHE A 1 97 ? -2.678 -21.234 -21.859 1 95 97 PHE A CA 1
ATOM 755 C C . PHE A 1 97 ? -3.926 -20.594 -21.266 1 95 97 PHE A C 1
ATOM 757 O O . PHE A 1 97 ? -4.762 -21.297 -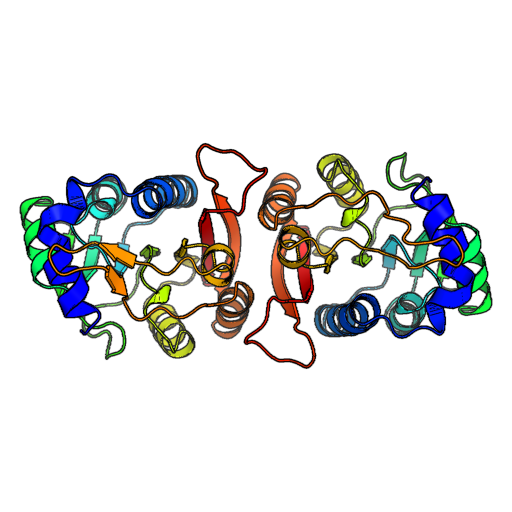20.688 1 95 97 PHE A O 1
ATOM 764 N N . ALA A 1 98 ? -4.07 -19.266 -21.312 1 94 98 ALA A N 1
ATOM 765 C CA . ALA A 1 98 ? -5.188 -18.531 -20.719 1 94 98 ALA A CA 1
ATOM 766 C C . ALA A 1 98 ? -6.258 -18.219 -21.75 1 94 98 ALA A C 1
ATOM 768 O O . ALA A 1 98 ? -5.996 -17.484 -22.719 1 94 98 ALA A O 1
ATOM 769 N N . LYS A 1 99 ? -7.414 -18.734 -21.641 1 86.5 99 LYS A N 1
ATOM 770 C CA . LYS A 1 99 ? -8.508 -18.594 -22.594 1 86.5 99 LYS A CA 1
ATOM 771 C C . LYS A 1 99 ? -9.266 -17.281 -22.375 1 86.5 99 LYS A C 1
ATOM 773 O O . LYS A 1 99 ? -10.109 -16.906 -23.203 1 86.5 99 LYS A O 1
ATOM 778 N N . GLY A 1 100 ? -9.031 -16.578 -21.25 1 90.81 100 GLY A N 1
ATOM 779 C CA . GLY A 1 100 ? -9.664 -15.297 -20.969 1 90.81 100 GLY A CA 1
ATOM 780 C C . GLY A 1 100 ? -10.859 -15.414 -20.047 1 90.81 100 GLY A C 1
ATOM 781 O O . GLY A 1 100 ? -11.188 -16.516 -19.578 1 90.81 100 GLY A O 1
ATOM 782 N N . ASN A 1 101 ? -11.375 -14.289 -19.656 1 94.44 101 ASN A N 1
ATOM 783 C CA . ASN A 1 101 ? -12.594 -14.141 -18.859 1 94.44 101 ASN A CA 1
ATOM 784 C C . ASN A 1 101 ? -12.43 -14.727 -17.469 1 94.44 101 ASN A C 1
ATOM 786 O O . ASN A 1 101 ? -13.289 -15.477 -17 1 94.44 101 ASN A O 1
ATOM 790 N N . TYR A 1 102 ? -11.375 -14.539 -16.891 1 98.44 102 TYR A N 1
ATOM 791 C CA . TYR A 1 102 ? -11.188 -14.961 -15.516 1 98.44 102 TYR A CA 1
ATOM 792 C C . TYR A 1 102 ? -11.789 -13.953 -14.547 1 98.44 102 TYR A C 1
ATOM 794 O O . TYR A 1 102 ? -11.727 -12.742 -14.781 1 98.44 102 TYR A O 1
ATOM 802 N N . ASP A 1 103 ? -12.32 -14.477 -13.453 1 98.38 103 ASP A N 1
ATOM 803 C CA . ASP A 1 103 ? -12.828 -13.656 -12.359 1 98.38 103 ASP A CA 1
ATOM 804 C C . ASP A 1 103 ? -11.727 -13.367 -11.336 1 98.38 103 ASP A C 1
ATOM 806 O O . ASP A 1 103 ? -11.828 -12.422 -10.562 1 98.38 103 ASP A O 1
ATOM 810 N N . LEU A 1 104 ? -10.75 -14.234 -11.352 1 98.81 104 LEU A N 1
ATOM 811 C CA . LEU A 1 104 ? -9.633 -14.102 -10.43 1 98.81 104 LEU A CA 1
ATOM 812 C C . LEU A 1 104 ? -8.328 -14.586 -11.07 1 98.81 104 LEU A C 1
ATOM 814 O O . LEU A 1 104 ? -8.297 -15.648 -11.695 1 98.81 104 LEU A O 1
ATOM 818 N N . VAL A 1 105 ? -7.328 -13.773 -11 1 98.88 105 VAL A N 1
ATOM 819 C CA . VAL A 1 105 ? -5.953 -14.203 -11.227 1 98.88 105 VAL A CA 1
ATOM 820 C C . VAL A 1 105 ? -5.168 -14.133 -9.922 1 98.88 105 VAL A C 1
ATOM 822 O O . VAL A 1 105 ? -5.238 -13.141 -9.195 1 98.88 105 VAL A O 1
ATOM 825 N N . SER A 1 106 ? -4.477 -15.18 -9.602 1 98.88 106 SER A N 1
ATOM 826 C CA . SER A 1 106 ? -3.727 -15.203 -8.352 1 98.88 106 SER A CA 1
ATOM 827 C C . SER A 1 106 ? -2.24 -15.438 -8.602 1 98.88 106 SER A C 1
ATOM 829 O O . SER A 1 106 ? -1.868 -16.266 -9.43 1 98.88 106 SER A O 1
ATOM 831 N N . PHE A 1 107 ? -1.426 -14.656 -7.996 1 98.81 107 PHE A N 1
ATOM 832 C CA . PHE A 1 107 ? 0.018 -14.828 -7.898 1 98.81 107 PHE A CA 1
ATOM 833 C C . PHE A 1 107 ? 0.437 -15.086 -6.453 1 98.81 107 PHE A C 1
ATOM 835 O O . PHE A 1 107 ? 0.229 -14.234 -5.586 1 98.81 107 PHE A O 1
ATOM 842 N N . SER A 1 108 ? 0.96 -16.219 -6.176 1 98.19 108 SER A N 1
ATOM 843 C CA . SER A 1 108 ? 1.483 -16.531 -4.855 1 98.19 108 SER A CA 1
ATOM 844 C C . SER A 1 108 ? 2.975 -16.859 -4.91 1 98.19 108 SER A C 1
ATOM 846 O O . SER A 1 108 ? 3.365 -17.953 -5.328 1 98.19 108 SER A O 1
ATOM 848 N N . LEU A 1 109 ? 3.789 -15.836 -4.5 1 96.19 109 LEU A N 1
ATOM 849 C CA . LEU A 1 109 ? 5.238 -16 -4.445 1 96.19 109 LEU A CA 1
ATOM 850 C C . LEU A 1 109 ? 5.797 -16.359 -5.816 1 96.19 109 LEU A C 1
ATOM 852 O O . LEU A 1 109 ? 6.594 -17.297 -5.945 1 96.19 109 LEU A O 1
ATOM 856 N N . VAL A 1 110 ? 5.379 -15.617 -6.82 1 97 110 VAL A N 1
ATOM 857 C CA . VAL A 1 110 ? 5.762 -15.883 -8.203 1 97 110 VAL A CA 1
ATOM 858 C C . VAL A 1 110 ? 6.477 -14.672 -8.789 1 97 110 VAL A C 1
ATOM 860 O O . VAL A 1 110 ? 7.531 -14.805 -9.414 1 97 110 VAL A O 1
ATOM 863 N N . LEU A 1 111 ? 5.949 -13.469 -8.492 1 97.25 111 LEU A N 1
ATOM 864 C CA . LEU A 1 111 ? 6.363 -12.258 -9.203 1 97.25 111 LEU A CA 1
ATOM 865 C C . LEU A 1 111 ? 7.75 -11.812 -8.75 1 97.25 111 LEU A C 1
ATOM 867 O O . LEU A 1 111 ? 8.398 -11.016 -9.43 1 97.25 111 LEU A O 1
ATOM 871 N N . GLU A 1 112 ? 8.227 -12.32 -7.633 1 92.75 112 GLU A N 1
ATOM 872 C CA . GLU A 1 112 ? 9.602 -12.062 -7.219 1 92.75 112 GLU A CA 1
ATOM 873 C C . GLU A 1 112 ? 10.602 -12.625 -8.227 1 92.75 112 GLU A C 1
ATOM 875 O O . GLU A 1 112 ? 11.773 -12.258 -8.227 1 92.75 112 GLU A O 1
ATOM 880 N N . HIS A 1 113 ? 10.148 -13.516 -9.117 1 92.69 113 HIS A N 1
ATOM 881 C CA . HIS A 1 113 ? 11.016 -14.141 -10.109 1 92.69 113 HIS A CA 1
ATOM 882 C C . HIS A 1 113 ? 10.828 -13.508 -11.484 1 92.69 113 HIS A C 1
ATOM 884 O O . HIS A 1 113 ? 11.375 -14 -12.477 1 92.69 113 HIS A O 1
ATOM 890 N N . ILE A 1 114 ? 10.062 -12.484 -11.562 1 95.06 114 ILE A N 1
ATOM 891 C CA . ILE A 1 114 ? 9.758 -11.805 -12.82 1 95.06 114 ILE A CA 1
ATOM 892 C C . ILE A 1 114 ? 10.352 -10.398 -12.797 1 95.06 114 ILE A C 1
ATOM 894 O O . ILE A 1 114 ? 9.992 -9.586 -11.945 1 95.06 114 ILE A O 1
ATOM 898 N N . GLU A 1 115 ? 11.172 -10.078 -13.68 1 93.69 115 GLU A N 1
ATOM 899 C CA . GLU A 1 115 ? 11.781 -8.75 -13.727 1 93.69 115 GLU A CA 1
ATOM 900 C C . GLU A 1 115 ? 10.812 -7.719 -14.289 1 93.69 115 GLU A C 1
ATOM 902 O O . GLU A 1 115 ? 10.617 -6.652 -13.703 1 93.69 115 GLU A O 1
ATOM 907 N N . ASP A 1 116 ? 10.195 -8.047 -15.391 1 96.88 116 ASP A N 1
ATOM 908 C CA . ASP A 1 116 ? 9.336 -7.105 -16.109 1 96.88 116 ASP A CA 1
ATOM 909 C C . ASP A 1 116 ? 7.871 -7.281 -15.695 1 96.88 116 ASP A C 1
ATOM 911 O O . ASP A 1 116 ? 7.09 -7.91 -16.422 1 96.88 116 ASP A O 1
ATOM 915 N N . LEU A 1 117 ? 7.453 -6.645 -14.648 1 98.19 117 LEU A N 1
ATOM 916 C CA . LEU A 1 117 ? 6.086 -6.738 -14.148 1 98.19 117 LEU A CA 1
ATOM 917 C C . LEU A 1 117 ? 5.113 -6.059 -15.109 1 98.19 117 LEU A C 1
ATOM 919 O O . LEU A 1 117 ? 3.943 -6.445 -15.188 1 98.19 117 LEU A O 1
ATOM 923 N N . ASP A 1 118 ? 5.586 -5.051 -15.82 1 98.5 118 ASP A N 1
ATOM 924 C CA . ASP A 1 118 ? 4.742 -4.332 -16.766 1 98.5 118 ASP A CA 1
ATOM 925 C C . ASP A 1 118 ? 4.145 -5.289 -17.797 1 98.5 118 ASP A C 1
ATOM 927 O O . ASP A 1 118 ? 2.941 -5.254 -18.062 1 98.5 118 ASP A O 1
ATOM 931 N N . ALA A 1 119 ? 4.973 -6.164 -18.312 1 98.44 119 ALA A N 1
ATOM 932 C CA . ALA A 1 119 ? 4.535 -7.133 -19.312 1 98.44 119 ALA A CA 1
ATOM 933 C C . ALA A 1 119 ? 3.484 -8.078 -18.75 1 98.44 119 ALA A C 1
ATOM 935 O O . ALA A 1 119 ? 2.566 -8.5 -19.453 1 98.44 119 ALA A O 1
ATOM 936 N N . ILE A 1 120 ? 3.607 -8.453 -17.484 1 98.5 120 ILE A N 1
ATOM 937 C CA . ILE A 1 120 ? 2.67 -9.359 -16.844 1 98.5 120 ILE A CA 1
ATOM 938 C C . ILE A 1 120 ? 1.313 -8.68 -16.688 1 98.5 120 ILE A C 1
ATOM 940 O O . ILE A 1 120 ? 0.28 -9.25 -17.047 1 98.5 120 ILE A O 1
ATOM 944 N N . PHE A 1 121 ? 1.29 -7.473 -16.156 1 98.69 121 PHE A N 1
ATOM 945 C CA . PHE A 1 121 ? 0.046 -6.734 -15.969 1 98.69 121 PHE A CA 1
ATOM 946 C C . PHE A 1 121 ? -0.664 -6.516 -17.297 1 98.69 121 PHE A C 1
ATOM 948 O O . PHE A 1 121 ? -1.893 -6.59 -17.375 1 98.69 121 PHE A O 1
ATOM 955 N N . LYS A 1 122 ? 0.172 -6.25 -18.328 1 98.06 122 LYS A N 1
ATOM 956 C CA . LYS A 1 122 ? -0.37 -6.07 -19.672 1 98.06 122 LYS A CA 1
ATOM 957 C C . LYS A 1 122 ? -1.14 -7.305 -20.125 1 98.06 122 LYS A C 1
ATOM 959 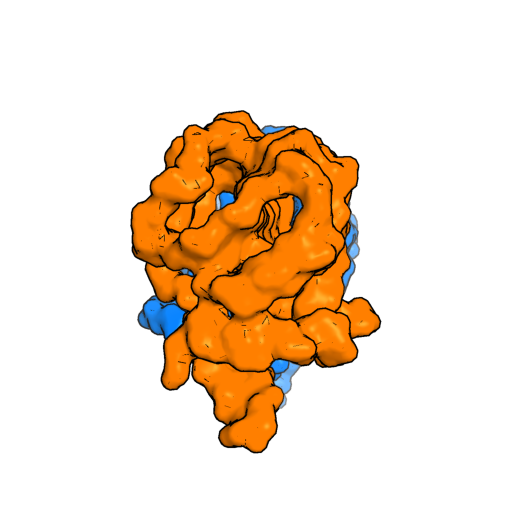O O . LYS A 1 122 ? -2.193 -7.191 -20.75 1 98.06 122 LYS A O 1
ATOM 964 N N . LYS A 1 123 ? -0.626 -8.445 -19.812 1 98.19 123 LYS A N 1
ATOM 965 C CA . LYS A 1 123 ? -1.287 -9.695 -20.188 1 98.19 123 LYS A CA 1
ATOM 966 C C . LYS A 1 123 ? -2.506 -9.953 -19.297 1 98.19 123 LYS A C 1
ATOM 968 O O . LYS A 1 123 ? -3.562 -10.352 -19.797 1 98.19 123 LYS A O 1
ATOM 973 N N . VAL A 1 124 ? -2.418 -9.695 -18.016 1 98.56 124 VAL A N 1
ATOM 974 C CA . VAL A 1 124 ? -3.482 -9.961 -17.047 1 98.56 124 VAL A CA 1
ATOM 975 C C . VAL A 1 124 ? -4.723 -9.148 -17.406 1 98.56 124 VAL A C 1
ATOM 977 O O . VAL A 1 124 ? -5.836 -9.688 -17.438 1 98.56 124 VAL A O 1
ATOM 980 N N . VAL A 1 125 ? -4.535 -7.883 -17.75 1 98.06 125 VAL A N 1
ATOM 981 C CA . VAL A 1 125 ? -5.676 -6.996 -17.953 1 98.06 125 VAL A CA 1
ATOM 982 C C . VAL A 1 125 ? -6.48 -7.469 -19.172 1 98.06 125 VAL A C 1
ATOM 984 O O . VAL A 1 125 ? -7.688 -7.242 -19.25 1 98.06 125 VAL A O 1
ATOM 987 N N . LYS A 1 126 ? -5.844 -8.211 -20.078 1 96.94 126 LYS A N 1
ATOM 988 C CA . LYS A 1 126 ? -6.488 -8.664 -21.312 1 96.94 126 LYS A CA 1
ATOM 989 C C . LYS A 1 126 ? -7.348 -9.898 -21.062 1 96.94 126 LYS A C 1
ATOM 991 O O . LYS A 1 126 ? -8.258 -10.188 -21.844 1 96.94 126 LYS A O 1
ATOM 996 N N . ILE A 1 127 ? -7.133 -10.555 -20 1 97.81 127 ILE A N 1
ATOM 997 C CA . ILE A 1 127 ? -7.746 -11.875 -19.891 1 97.81 127 ILE A CA 1
ATOM 998 C C . ILE A 1 127 ? -8.727 -11.898 -18.719 1 97.81 127 ILE A C 1
ATOM 1000 O O . ILE A 1 127 ? -9.344 -12.93 -18.438 1 97.81 127 ILE A O 1
ATOM 1004 N N . VAL A 1 128 ? -8.836 -10.805 -18 1 97.88 128 VAL A N 1
ATOM 1005 C CA . VAL A 1 128 ? -9.75 -10.781 -16.859 1 97.88 128 VAL A CA 1
ATOM 1006 C C . VAL A 1 128 ? -10.984 -9.961 -17.203 1 97.88 128 VAL A C 1
ATOM 1008 O O . VAL A 1 128 ? -10.914 -9.023 -18 1 97.88 128 VAL A O 1
ATOM 1011 N N . ASN A 1 129 ? -12.055 -10.305 -16.562 1 96.81 129 ASN A N 1
ATOM 1012 C CA . ASN A 1 129 ? -13.312 -9.57 -16.703 1 96.81 129 ASN A CA 1
ATOM 1013 C C . ASN A 1 129 ? -13.273 -8.242 -15.953 1 96.81 129 ASN A C 1
ATOM 1015 O O . ASN A 1 129 ? -12.477 -8.07 -15.023 1 96.81 129 ASN A O 1
ATOM 1019 N N . THR A 1 130 ? -14.148 -7.305 -16.5 1 97.44 130 THR A N 1
ATOM 1020 C CA . THR A 1 130 ? -14.406 -6.145 -15.648 1 97.44 130 THR A CA 1
ATOM 1021 C C . THR A 1 130 ? -14.922 -6.578 -14.273 1 97.44 130 THR A C 1
ATOM 1023 O O . THR A 1 130 ? -15.758 -7.477 -14.18 1 97.44 130 THR A O 1
ATOM 1026 N N . GLY A 1 131 ? -14.359 -6.059 -13.258 1 97.94 131 GLY A N 1
ATOM 1027 C CA . GLY A 1 131 ? -14.773 -6.426 -11.914 1 97.94 131 GLY A CA 1
ATOM 1028 C C . GLY A 1 131 ? -13.984 -7.594 -11.344 1 97.94 131 GLY A C 1
ATOM 1029 O O . GLY A 1 131 ? -14.125 -7.922 -10.164 1 97.94 131 GLY A O 1
ATOM 1030 N N . ALA A 1 132 ? -13.172 -8.211 -12.211 1 98.62 132 ALA A N 1
ATOM 1031 C CA . ALA A 1 132 ? -12.359 -9.336 -11.75 1 98.62 132 ALA A CA 1
ATOM 1032 C C . ALA A 1 132 ? -11.289 -8.867 -10.766 1 98.62 132 ALA A C 1
ATOM 1034 O O . ALA A 1 132 ? -10.891 -7.699 -10.781 1 98.62 132 ALA A O 1
ATOM 1035 N N . HIS A 1 133 ? -10.859 -9.805 -9.953 1 98.88 133 HIS A N 1
ATOM 1036 C CA . HIS A 1 133 ? -9.836 -9.484 -8.969 1 98.88 133 HIS A CA 1
ATOM 1037 C C . HIS A 1 133 ? -8.492 -10.094 -9.352 1 98.88 133 HIS A C 1
ATOM 1039 O O . HIS A 1 133 ? -8.445 -11.094 -10.07 1 98.88 133 HIS A O 1
ATOM 1045 N N . VAL A 1 134 ? -7.465 -9.422 -8.984 1 98.94 134 VAL A N 1
ATOM 1046 C CA . VAL A 1 134 ? -6.102 -9.93 -9.047 1 98.94 134 VAL A CA 1
ATOM 1047 C C . VAL A 1 134 ? -5.496 -9.969 -7.645 1 98.94 134 VAL A C 1
ATOM 1049 O O . VAL A 1 134 ? -5.449 -8.945 -6.953 1 98.94 134 VAL A O 1
ATOM 1052 N N . TYR A 1 135 ? -5.105 -11.148 -7.242 1 98.94 135 TYR A N 1
ATOM 1053 C CA . TYR A 1 135 ? -4.449 -11.328 -5.949 1 98.94 135 TYR A CA 1
ATOM 1054 C C . TYR A 1 135 ? -2.941 -11.469 -6.117 1 98.94 135 TYR A C 1
ATOM 1056 O O . TYR A 1 135 ? -2.473 -12.25 -6.949 1 98.94 135 TYR A O 1
ATOM 1064 N N . ILE A 1 136 ? -2.209 -10.688 -5.359 1 98.88 136 ILE A N 1
ATOM 1065 C CA . ILE A 1 136 ? -0.752 -10.758 -5.32 1 98.88 136 ILE A CA 1
ATOM 1066 C C . ILE A 1 136 ? -0.286 -11 -3.887 1 98.88 136 ILE A C 1
ATOM 1068 O O . ILE A 1 136 ? -0.505 -10.164 -3.008 1 98.88 136 ILE A O 1
ATOM 1072 N N . GLY A 1 137 ? 0.266 -12.156 -3.6 1 98.56 137 GLY A N 1
ATOM 1073 C CA . GLY A 1 137 ? 0.935 -12.477 -2.35 1 98.56 137 GLY A CA 1
ATOM 1074 C C . GLY A 1 137 ? 2.42 -12.734 -2.516 1 98.56 137 GLY A C 1
ATOM 1075 O O . GLY A 1 137 ? 2.818 -13.672 -3.203 1 98.56 137 GLY A O 1
ATOM 1076 N N . GLU A 1 138 ? 3.24 -11.906 -1.946 1 97 138 GLU A N 1
ATOM 1077 C CA . GLU A 1 138 ? 4.688 -11.977 -2.137 1 97 138 GLU A CA 1
ATOM 1078 C C . GLU A 1 138 ? 5.422 -11.859 -0.806 1 97 138 GLU A C 1
ATOM 1080 O O . GLU A 1 138 ? 4.871 -11.352 0.172 1 97 138 GLU A O 1
ATOM 1085 N N . LEU A 1 139 ? 6.648 -12.43 -0.815 1 93.94 139 LEU A N 1
ATOM 1086 C CA . LEU A 1 139 ? 7.543 -12.039 0.268 1 93.94 139 LEU A CA 1
ATOM 1087 C C . LEU A 1 139 ? 7.672 -10.516 0.34 1 93.94 139 LEU A C 1
ATOM 1089 O O . LEU A 1 139 ? 7.828 -9.852 -0.687 1 93.94 139 LEU A O 1
ATOM 1093 N N . HIS A 1 140 ? 7.535 -10.07 1.503 1 93.38 140 HIS A N 1
ATOM 1094 C CA . HIS A 1 140 ? 7.602 -8.625 1.667 1 93.38 140 HIS A CA 1
ATOM 1095 C C . HIS A 1 140 ? 8.938 -8.07 1.187 1 93.38 140 HIS A C 1
ATOM 1097 O O . HIS A 1 140 ? 9.992 -8.625 1.506 1 93.38 140 HIS A O 1
ATOM 1103 N N . PRO A 1 141 ? 8.984 -7.012 0.418 1 88.38 141 PRO A N 1
ATOM 1104 C CA . PRO A 1 141 ? 10.25 -6.508 -0.128 1 88.38 141 PRO A CA 1
ATOM 1105 C C . PRO A 1 141 ? 11.242 -6.105 0.958 1 88.38 141 PRO A C 1
ATOM 1107 O O . PRO A 1 141 ? 12.453 -6.148 0.738 1 88.38 141 PRO A O 1
ATOM 1110 N N . PHE A 1 142 ? 10.758 -5.805 2.051 1 79.38 142 PHE A N 1
ATOM 1111 C CA . PHE A 1 142 ? 11.672 -5.359 3.102 1 79.38 142 PHE A CA 1
ATOM 1112 C C . PHE A 1 142 ? 12.438 -6.539 3.691 1 79.38 142 PHE A C 1
ATOM 1114 O O . PHE A 1 142 ? 13.523 -6.363 4.25 1 79.38 142 PHE A O 1
ATOM 1121 N N . LYS A 1 143 ? 11.844 -7.609 3.695 1 75.12 143 LYS A N 1
ATOM 1122 C CA . LYS A 1 143 ? 12.602 -8.797 4.07 1 75.12 143 LYS A CA 1
ATOM 1123 C C . LYS A 1 143 ? 13.727 -9.07 3.066 1 75.12 143 LYS A C 1
ATOM 1125 O O . LYS A 1 143 ? 14.812 -9.492 3.447 1 75.12 143 LYS A O 1
ATOM 1130 N N . GLN A 1 144 ? 13.461 -8.664 1.878 1 67.06 144 GLN A N 1
ATOM 1131 C CA . GLN A 1 144 ? 14.438 -8.898 0.816 1 67.06 144 GLN A CA 1
ATOM 1132 C C . GLN A 1 144 ? 15.602 -7.922 0.917 1 67.06 144 GLN A C 1
ATOM 1134 O O . GLN A 1 144 ? 16.75 -8.289 0.657 1 67.06 144 GLN A O 1
ATOM 1139 N N . TYR A 1 145 ? 15.234 -6.625 1.329 1 63.25 145 TYR A N 1
ATOM 1140 C CA . TYR A 1 145 ? 16.281 -5.613 1.477 1 63.25 145 TYR A CA 1
ATOM 1141 C C . TYR A 1 145 ? 17.281 -6.016 2.555 1 63.25 145 TYR A C 1
ATOM 1143 O O . TYR A 1 145 ? 18.453 -5.648 2.484 1 63.25 145 TYR A O 1
ATOM 1151 N N . SER A 1 146 ? 16.766 -6.672 3.494 1 60.38 146 SER A N 1
ATOM 1152 C CA . SER A 1 146 ? 17.609 -7.043 4.621 1 60.38 146 SER A CA 1
ATOM 1153 C C . SER A 1 146 ? 18.406 -8.305 4.316 1 60.38 146 SER A C 1
ATOM 1155 O O . SER A 1 146 ? 19.125 -8.82 5.184 1 60.38 146 SER A O 1
ATOM 1157 N N . GLY A 1 147 ? 18.438 -8.703 2.988 1 56.94 147 GLY A N 1
ATOM 1158 C CA . GLY A 1 147 ? 19.234 -9.844 2.586 1 56.94 147 GLY A CA 1
ATOM 1159 C C . GLY A 1 147 ? 18.438 -11.141 2.564 1 56.94 147 GLY A C 1
ATOM 1160 O O . GLY A 1 147 ? 19 -12.211 2.303 1 56.94 147 GLY A O 1
ATOM 1161 N N . GLY A 1 148 ? 17.297 -11.164 2.99 1 47.19 148 GLY A N 1
ATOM 1162 C CA . GLY A 1 148 ? 16.531 -12.398 2.965 1 47.19 148 GLY A CA 1
ATOM 1163 C C . GLY A 1 148 ? 16.125 -12.82 1.564 1 47.19 148 GLY A C 1
ATOM 1164 O O . GLY A 1 148 ? 15.484 -12.062 0.836 1 47.19 148 GLY A O 1
ATOM 1165 N N . LYS A 1 149 ? 17.094 -13.453 0.864 1 48.97 149 LYS A N 1
ATOM 1166 C CA . LYS A 1 149 ? 16.719 -13.984 -0.445 1 48.97 149 LYS A CA 1
ATOM 1167 C C . LYS A 1 149 ? 16.141 -15.391 -0.323 1 48.97 149 LYS A C 1
ATOM 1169 O O . LYS A 1 149 ? 16.375 -16.078 0.666 1 48.97 149 LYS A O 1
ATOM 1174 N N . ALA A 1 150 ? 15.109 -15.695 -1.118 1 46.66 150 ALA A N 1
ATOM 1175 C CA . ALA A 1 150 ? 14.664 -17.094 -1.175 1 46.66 150 ALA A CA 1
ATOM 1176 C C . ALA A 1 150 ? 15.844 -18.031 -1.388 1 46.66 150 ALA A C 1
ATOM 1178 O O . ALA A 1 150 ? 16.531 -17.969 -2.412 1 46.66 150 ALA A O 1
ATOM 1179 N N . ARG A 1 151 ? 16.547 -18.438 -0.219 1 49.34 151 ARG A N 1
ATOM 1180 C CA . ARG A 1 151 ? 17.641 -19.406 -0.295 1 49.34 151 ARG A CA 1
ATOM 1181 C C . ARG A 1 151 ? 17.172 -20.812 0.065 1 49.34 151 ARG A C 1
ATOM 1183 O O . ARG A 1 151 ? 16.266 -20.969 0.885 1 49.34 151 ARG A O 1
ATOM 1190 N N . PHE A 1 152 ? 17.203 -21.641 -0.889 1 44.28 152 PHE A N 1
ATOM 1191 C CA . PHE A 1 152 ? 16.875 -23 -0.485 1 44.28 152 PHE A CA 1
ATOM 1192 C C . PHE A 1 152 ? 18.141 -23.844 -0.382 1 44.28 152 PHE A C 1
ATOM 1194 O O . PHE A 1 152 ? 19.047 -23.719 -1.2 1 44.28 152 PHE A O 1
ATOM 1201 N N . GLU A 1 153 ? 18.312 -24.328 0.833 1 46.81 153 GLU A N 1
ATOM 1202 C CA . GLU A 1 153 ? 19.406 -25.266 1.059 1 46.81 153 GLU A CA 1
ATOM 1203 C C . GLU A 1 153 ? 19.156 -26.578 0.325 1 46.81 153 GLU A C 1
ATOM 1205 O O . GLU A 1 153 ? 18.062 -27.156 0.415 1 46.81 153 GLU A O 1
ATOM 1210 N N . THR A 1 154 ? 19.922 -26.781 -0.704 1 47.09 154 THR A N 1
ATOM 1211 C CA . THR A 1 154 ? 19.922 -28.094 -1.335 1 47.09 154 THR A CA 1
ATOM 1212 C C . THR A 1 154 ? 21.109 -28.922 -0.833 1 47.09 154 THR A C 1
ATOM 1214 O O . THR A 1 154 ? 21.922 -28.438 -0.049 1 47.09 154 THR A O 1
ATOM 1217 N N . GLU A 1 155 ? 21 -30.219 -1.04 1 51.69 155 GLU A N 1
ATOM 1218 C CA . GLU A 1 155 ? 22.141 -31.078 -0.762 1 51.69 155 GLU A CA 1
ATOM 1219 C C . GLU A 1 155 ? 23.438 -30.484 -1.298 1 51.69 155 GLU A C 1
ATOM 1221 O O . GLU A 1 155 ? 24.516 -30.734 -0.754 1 51.69 155 GLU A O 1
ATOM 1226 N N . ASN A 1 156 ? 23.344 -29.734 -2.287 1 51.5 156 ASN A N 1
ATOM 1227 C CA . ASN A 1 156 ? 24.547 -29.219 -2.934 1 51.5 156 ASN A CA 1
ATOM 1228 C C . ASN A 1 156 ? 24.875 -27.797 -2.477 1 51.5 156 ASN A C 1
ATOM 1230 O O . ASN A 1 156 ? 25.688 -27.109 -3.098 1 51.5 156 ASN A O 1
ATOM 1234 N N . GLY A 1 157 ? 24.109 -27.391 -1.503 1 55.94 157 GLY A N 1
ATOM 1235 C CA . GLY A 1 157 ? 24.406 -26.062 -0.979 1 55.94 157 GLY A CA 1
ATOM 1236 C C . GLY A 1 157 ? 23.266 -25.078 -1.176 1 55.94 157 GLY A C 1
ATOM 1237 O O . GLY A 1 157 ? 22.141 -25.469 -1.469 1 55.94 157 GLY A O 1
ATOM 1238 N N . ILE A 1 158 ? 23.609 -23.812 -0.808 1 53.12 158 ILE A N 1
ATOM 1239 C CA . ILE A 1 158 ? 22.594 -22.75 -0.844 1 53.12 158 ILE A CA 1
ATOM 1240 C C . ILE A 1 158 ? 22.359 -22.312 -2.287 1 53.12 158 ILE A C 1
ATOM 1242 O O . ILE A 1 158 ? 23.297 -21.969 -3 1 53.12 158 ILE A O 1
ATOM 1246 N N . GLN A 1 159 ? 21.344 -22.766 -2.955 1 55.59 159 GLN A N 1
ATOM 1247 C CA . GLN A 1 159 ? 21 -22.281 -4.285 1 55.59 159 GLN A CA 1
ATOM 1248 C C . GLN A 1 159 ? 20.156 -21 -4.207 1 55.59 159 GLN A C 1
ATOM 1250 O O . GLN A 1 159 ? 19.156 -20.953 -3.5 1 55.59 159 GLN A O 1
ATOM 1255 N N . VAL A 1 160 ? 20.734 -19.906 -4.734 1 59.56 160 VAL A N 1
ATOM 1256 C CA . VAL A 1 160 ? 20.047 -18.609 -4.719 1 59.56 160 VAL A CA 1
ATOM 1257 C C . VAL A 1 160 ? 19.281 -18.422 -6.027 1 59.56 160 VAL A C 1
ATOM 1259 O O . VAL A 1 160 ? 19.859 -18.547 -7.113 1 59.56 160 VAL A O 1
ATOM 1262 N N . VAL A 1 161 ? 18 -18.578 -5.98 1 69.5 161 VAL A N 1
ATOM 1263 C CA . VAL A 1 161 ? 17.141 -18.312 -7.137 1 69.5 161 VAL A CA 1
ATOM 1264 C C . VAL A 1 161 ? 17.141 -16.812 -7.426 1 69.5 161 VAL A C 1
ATOM 1266 O O . VAL A 1 161 ? 17.234 -15.992 -6.504 1 69.5 161 VAL A O 1
ATOM 1269 N N . THR A 1 162 ? 17.266 -16.516 -8.719 1 79.5 162 THR A N 1
ATOM 1270 C CA . THR A 1 162 ? 17.203 -15.109 -9.117 1 79.5 162 THR A CA 1
ATOM 1271 C C . THR A 1 162 ? 15.914 -14.469 -8.609 1 79.5 162 THR A C 1
ATOM 1273 O O . THR A 1 162 ? 14.82 -14.977 -8.859 1 79.5 162 THR A O 1
ATOM 1276 N N . CYS A 1 163 ? 16.016 -13.578 -7.77 1 85.5 163 CYS A N 1
ATOM 1277 C CA . CYS A 1 163 ? 14.891 -12.812 -7.246 1 85.5 163 CYS A CA 1
ATOM 1278 C C . CYS A 1 163 ? 15.086 -11.32 -7.492 1 85.5 163 CYS A C 1
ATOM 1280 O O . CYS A 1 163 ? 16.219 -10.828 -7.504 1 85.5 163 CYS A O 1
ATOM 1282 N N . PHE A 1 164 ? 14 -10.742 -7.863 1 87.88 164 PHE A N 1
ATOM 1283 C CA . PHE A 1 164 ? 13.969 -9.297 -8.031 1 87.88 164 PHE A CA 1
ATOM 1284 C C . PHE A 1 164 ? 13.219 -8.633 -6.879 1 87.88 164 PHE A C 1
ATOM 1286 O O . PHE A 1 164 ? 12.172 -9.117 -6.453 1 87.88 164 PHE A O 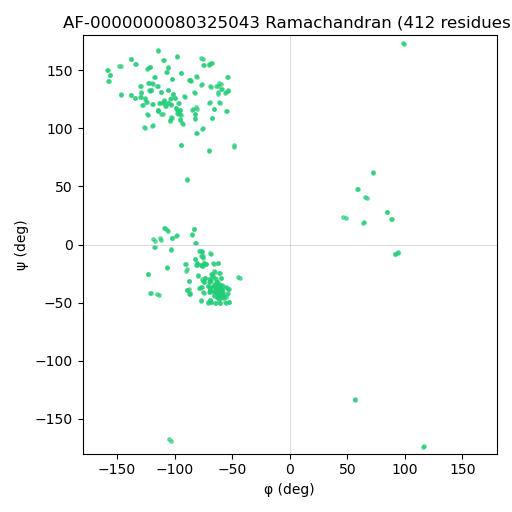1
ATOM 1293 N N . ASN A 1 165 ? 13.781 -7.633 -6.352 1 88.19 165 ASN A N 1
ATOM 1294 C CA . ASN A 1 165 ? 13.094 -6.859 -5.324 1 88.19 165 ASN A CA 1
ATOM 1295 C C . ASN A 1 165 ? 12.133 -5.844 -5.934 1 88.19 165 ASN A C 1
ATOM 1297 O O . ASN A 1 165 ? 12.562 -4.898 -6.602 1 88.19 165 ASN A O 1
ATOM 1301 N N . HIS A 1 166 ? 10.891 -6.09 -5.809 1 93.38 166 HIS A N 1
ATOM 1302 C CA . HIS A 1 166 ? 9.875 -5.164 -6.289 1 93.38 166 HIS A CA 1
ATOM 1303 C C . HIS A 1 166 ? 9.32 -4.309 -5.156 1 93.38 166 HIS A C 1
ATOM 1305 O O . HIS A 1 166 ? 8.867 -4.84 -4.141 1 93.38 166 HIS A O 1
ATOM 1311 N N . HIS A 1 167 ? 9.383 -3.023 -5.371 1 93.44 167 HIS A N 1
ATOM 1312 C CA . HIS A 1 167 ? 8.766 -2.117 -4.41 1 93.44 167 HIS A CA 1
ATOM 1313 C C . HIS A 1 167 ? 7.246 -2.211 -4.457 1 93.44 167 HIS A C 1
ATOM 1315 O O . HIS A 1 167 ? 6.676 -2.566 -5.492 1 93.44 167 HIS A O 1
ATOM 1321 N N . ILE A 1 168 ? 6.613 -1.869 -3.334 1 96.56 168 ILE A N 1
ATOM 1322 C CA . ILE A 1 168 ? 5.156 -1.893 -3.258 1 96.56 168 ILE A CA 1
ATOM 1323 C C . ILE A 1 168 ? 4.566 -0.969 -4.32 1 96.56 168 ILE A C 1
ATOM 1325 O O . ILE A 1 168 ? 3.582 -1.315 -4.977 1 96.56 168 ILE A O 1
ATOM 1329 N N . SER A 1 169 ? 5.219 0.167 -4.535 1 97.06 169 SER A N 1
ATOM 1330 C CA . SER A 1 169 ? 4.719 1.16 -5.48 1 97.06 169 SER A CA 1
ATOM 1331 C C . SER A 1 169 ? 4.777 0.637 -6.914 1 97.06 169 SER A C 1
ATOM 1333 O O . SER A 1 169 ? 4.023 1.095 -7.777 1 97.06 169 SER A O 1
ATOM 1335 N N . GLU A 1 170 ? 5.699 -0.289 -7.219 1 96.69 170 GLU A N 1
ATOM 1336 C CA . GLU A 1 170 ? 5.711 -0.878 -8.555 1 96.69 170 GLU A CA 1
ATOM 1337 C C . GLU A 1 170 ? 4.383 -1.561 -8.875 1 96.69 170 GLU A C 1
ATOM 1339 O O . GLU A 1 170 ? 3.832 -1.383 -9.961 1 96.69 170 GLU A O 1
ATOM 1344 N N . PHE A 1 171 ? 3.883 -2.266 -7.91 1 98.31 171 PHE A N 1
ATOM 1345 C CA . PHE A 1 171 ? 2.613 -2.959 -8.094 1 98.31 171 PHE A CA 1
ATOM 1346 C C . PHE A 1 171 ? 1.462 -1.964 -8.188 1 98.31 171 PHE A C 1
ATOM 1348 O O . PHE A 1 171 ? 0.62 -2.064 -9.086 1 98.31 171 PHE A O 1
ATOM 1355 N N . THR A 1 172 ? 1.418 -1.012 -7.281 1 98.5 172 THR A N 1
ATOM 1356 C CA . THR A 1 172 ? 0.281 -0.1 -7.215 1 98.5 172 THR A CA 1
ATOM 1357 C C . THR A 1 172 ? 0.265 0.836 -8.422 1 98.5 172 THR A C 1
ATOM 1359 O O . THR A 1 172 ? -0.8 1.15 -8.953 1 98.5 172 THR A O 1
ATOM 1362 N N . GLN A 1 173 ? 1.426 1.287 -8.867 1 98.25 173 GLN A N 1
ATOM 1363 C CA . GLN A 1 173 ? 1.476 2.172 -10.023 1 98.25 173 GLN A CA 1
ATOM 1364 C C . GLN A 1 173 ? 1.099 1.428 -11.305 1 98.25 173 GLN A C 1
ATOM 1366 O O . GLN A 1 173 ? 0.401 1.972 -12.164 1 98.25 173 GLN A O 1
ATOM 1371 N N . LEU A 1 174 ? 1.555 0.202 -11.422 1 98.56 174 LEU A N 1
ATOM 1372 C CA . LEU A 1 174 ? 1.157 -0.614 -12.57 1 98.56 174 LEU A CA 1
ATOM 1373 C C . LEU A 1 174 ? -0.342 -0.892 -12.539 1 98.56 174 LEU A C 1
ATOM 1375 O O . LEU A 1 174 ? -0.989 -0.927 -13.594 1 98.56 174 LEU A O 1
ATOM 1379 N N . ALA A 1 175 ? -0.861 -1.174 -11.32 1 98.38 175 ALA A N 1
ATOM 1380 C CA . ALA A 1 175 ? -2.307 -1.345 -11.195 1 98.38 175 ALA A CA 1
ATOM 1381 C C . ALA A 1 175 ? -3.051 -0.152 -11.789 1 98.38 175 ALA A C 1
ATOM 1383 O O . ALA A 1 175 ? -3.971 -0.324 -12.594 1 98.38 175 ALA A O 1
ATOM 1384 N N . GLY A 1 176 ? -2.652 1.047 -11.406 1 97.56 176 GLY A N 1
ATOM 1385 C CA . GLY A 1 176 ? -3.264 2.246 -11.953 1 97.56 176 GLY A CA 1
ATOM 1386 C C . GLY A 1 176 ? -3.117 2.352 -13.461 1 97.56 176 GLY A C 1
ATOM 1387 O O . GLY A 1 176 ? -4.082 2.658 -14.164 1 97.56 176 GLY A O 1
ATOM 1388 N N . LYS A 1 177 ? -1.953 2.064 -13.945 1 97.88 177 LYS A N 1
ATOM 1389 C CA . LYS A 1 177 ? -1.635 2.152 -15.367 1 97.88 177 LYS A CA 1
ATOM 1390 C C . LYS A 1 177 ? -2.555 1.256 -16.188 1 97.88 177 LYS A C 1
ATOM 1392 O O . LYS A 1 177 ? -2.967 1.626 -17.297 1 97.88 177 LYS A O 1
ATOM 1397 N N . TYR A 1 178 ? -2.914 0.13 -15.617 1 98.31 178 TYR A N 1
ATOM 1398 C CA . TYR A 1 178 ? -3.639 -0.856 -16.422 1 98.31 178 TYR A CA 1
ATOM 1399 C C . TYR A 1 178 ? -5.098 -0.94 -15.984 1 98.31 178 TYR A C 1
ATOM 1401 O O . TYR A 1 178 ? -5.789 -1.909 -16.297 1 98.31 178 TYR A O 1
ATOM 1409 N N . GLY A 1 179 ? -5.566 0.008 -15.219 1 97.75 179 GLY A N 1
ATOM 1410 C CA . GLY A 1 179 ? -6.988 0.147 -14.953 1 97.75 179 GLY A CA 1
ATOM 1411 C C . GLY A 1 179 ? -7.473 -0.726 -13.812 1 97.75 179 GLY A C 1
ATOM 1412 O O . GLY A 1 179 ? -8.617 -1.178 -13.805 1 97.75 179 GLY A O 1
ATOM 1413 N N . PHE A 1 180 ? -6.609 -1.037 -12.875 1 98.56 180 PHE A N 1
ATOM 1414 C CA . PHE A 1 180 ? -6.996 -1.735 -11.656 1 98.56 180 PHE A CA 1
ATOM 1415 C C . PHE A 1 180 ? -7.082 -0.767 -10.477 1 98.56 180 PHE A C 1
ATOM 1417 O O . PHE A 1 180 ? -6.27 0.153 -10.367 1 98.56 180 PHE A O 1
ATOM 1424 N N . GLU A 1 181 ? -8.039 -0.983 -9.648 1 98.19 181 GLU A N 1
ATOM 1425 C CA . GLU A 1 181 ? -8.125 -0.293 -8.359 1 98.19 181 GLU A CA 1
ATOM 1426 C C . GLU A 1 181 ? -7.496 -1.118 -7.246 1 98.19 181 GLU A C 1
ATOM 1428 O O . GLU A 1 181 ? -7.527 -2.35 -7.281 1 98.19 181 GLU A O 1
ATOM 1433 N N . ILE A 1 182 ? -6.938 -0.436 -6.309 1 98.56 182 ILE A N 1
ATOM 1434 C CA . ILE A 1 182 ? -6.41 -1.108 -5.129 1 98.56 182 ILE A CA 1
ATOM 1435 C C . ILE A 1 182 ? -7.543 -1.372 -4.137 1 98.56 182 ILE A C 1
ATOM 1437 O O . ILE A 1 182 ? -8.102 -0.437 -3.562 1 98.56 182 ILE A O 1
ATOM 1441 N N . VAL A 1 183 ? -7.859 -2.617 -3.949 1 98.25 183 VAL A N 1
ATOM 1442 C CA . VAL A 1 183 ? -8.945 -2.998 -3.057 1 98.25 183 VAL A CA 1
ATOM 1443 C C . VAL A 1 183 ? -8.422 -3.135 -1.63 1 98.25 183 VAL A C 1
ATOM 1445 O O . VAL A 1 183 ? -9.078 -2.701 -0.678 1 98.25 183 VAL A O 1
ATOM 1448 N N . ASP A 1 184 ? -7.289 -3.736 -1.532 1 98.12 184 ASP A N 1
ATOM 1449 C CA . ASP A 1 184 ? -6.711 -3.986 -0.214 1 98.12 184 ASP A CA 1
ATOM 1450 C C . ASP A 1 184 ? -5.199 -4.176 -0.302 1 98.12 184 ASP A C 1
ATOM 1452 O O . ASP A 1 184 ? -4.691 -4.707 -1.291 1 98.12 184 ASP A O 1
ATOM 1456 N N . ILE A 1 185 ? -4.469 -3.693 0.584 1 98.56 185 ILE A N 1
ATOM 1457 C CA . ILE A 1 185 ? -3.072 -4.016 0.85 1 98.56 185 ILE A CA 1
ATOM 1458 C C . ILE A 1 185 ? -2.904 -4.418 2.314 1 98.56 185 ILE A C 1
ATOM 1460 O O . ILE A 1 185 ? -3.305 -3.678 3.217 1 98.56 185 ILE A O 1
ATOM 1464 N N . ASN A 1 186 ? -2.348 -5.539 2.564 1 98.25 186 ASN A N 1
ATOM 1465 C CA . ASN A 1 186 ? -2.172 -6.051 3.92 1 98.25 186 ASN A CA 1
ATOM 1466 C C . ASN A 1 186 ? -0.798 -6.688 4.105 1 98.25 186 ASN A C 1
ATOM 1468 O O . ASN A 1 186 ? -0.102 -6.969 3.129 1 98.25 186 ASN A O 1
ATOM 1472 N N . GLU A 1 187 ? -0.401 -6.793 5.348 1 96.94 187 GLU A N 1
ATOM 1473 C CA . GLU A 1 187 ? 0.888 -7.363 5.723 1 96.94 187 GLU A CA 1
ATOM 1474 C C . GLU A 1 187 ? 0.725 -8.43 6.805 1 96.94 187 GLU A C 1
ATOM 1476 O O . GLU A 1 187 ? -0.089 -8.273 7.715 1 96.94 187 GLU A O 1
ATOM 1481 N N . TYR A 1 188 ? 1.398 -9.484 6.652 1 96.31 188 TYR A N 1
ATOM 1482 C CA . TYR A 1 188 ? 1.333 -10.602 7.586 1 96.31 188 TYR A CA 1
ATOM 1483 C C . TYR A 1 188 ? 2.691 -10.852 8.234 1 96.31 188 TYR A C 1
ATOM 1485 O O . TYR A 1 188 ? 3.727 -10.742 7.57 1 96.31 188 TYR A O 1
ATOM 1493 N N . PHE A 1 189 ? 2.666 -11.227 9.492 1 92.81 189 PHE A N 1
ATOM 1494 C CA . PHE A 1 189 ? 3.859 -11.273 10.336 1 92.81 189 PHE A CA 1
ATOM 1495 C C . PHE A 1 189 ? 4.09 -12.68 10.875 1 92.81 189 PHE A C 1
ATOM 1497 O O . PHE A 1 189 ? 3.146 -13.453 11.023 1 92.81 189 PHE A O 1
ATOM 1504 N N . ASP A 1 190 ? 5.41 -12.922 11.141 1 87.12 190 ASP A N 1
ATOM 1505 C CA . ASP A 1 190 ? 5.73 -14.172 11.828 1 87.12 190 ASP A CA 1
ATOM 1506 C C . ASP A 1 190 ? 5.086 -14.219 13.211 1 87.12 190 ASP A C 1
ATOM 1508 O O . ASP A 1 190 ? 5.277 -13.305 14.023 1 87.12 190 ASP A O 1
ATOM 1512 N N . ASN A 1 191 ? 4.391 -15.297 13.508 1 76.94 191 ASN A N 1
ATOM 1513 C CA . ASN A 1 191 ? 3.773 -15.523 14.812 1 76.94 191 ASN A CA 1
ATOM 1514 C C . ASN A 1 191 ? 2.971 -14.305 15.273 1 76.94 191 ASN A C 1
ATOM 1516 O O . ASN A 1 191 ? 2.936 -14 16.469 1 76.94 191 ASN A O 1
ATOM 1520 N N . ASP A 1 192 ? 2.572 -13.508 14.328 1 70.69 192 ASP A N 1
ATOM 1521 C CA . ASP A 1 192 ? 1.742 -12.328 14.555 1 70.69 192 ASP A CA 1
ATOM 1522 C C . ASP A 1 192 ? 2.477 -11.289 15.398 1 70.69 192 ASP A C 1
ATOM 1524 O O . ASP A 1 192 ? 1.853 -10.547 16.156 1 70.69 192 ASP A O 1
ATOM 1528 N N . GLN A 1 193 ? 3.725 -11.375 15.461 1 63.88 193 GLN A N 1
ATOM 1529 C CA . GLN A 1 193 ? 4.512 -10.406 16.219 1 63.88 193 GLN A CA 1
ATOM 1530 C C . GLN A 1 193 ? 4.75 -9.133 15.406 1 63.88 193 GLN A C 1
ATOM 1532 O O . GLN A 1 193 ? 5.691 -9.07 14.609 1 63.88 193 GLN A O 1
ATOM 1537 N N . LYS A 1 194 ? 3.975 -8.172 15.594 1 63.97 194 LYS A N 1
ATOM 1538 C CA . LYS A 1 194 ? 3.924 -6.934 14.82 1 63.97 194 LYS A CA 1
ATOM 1539 C C . LYS A 1 194 ? 5.168 -6.082 15.062 1 63.97 194 LYS A C 1
ATOM 1541 O O . LYS A 1 194 ? 5.422 -5.125 14.328 1 63.97 194 LYS A O 1
ATOM 1546 N N . ILE A 1 195 ? 5.949 -6.465 15.945 1 63.12 195 ILE A N 1
ATOM 1547 C CA . ILE A 1 195 ? 7.152 -5.699 16.234 1 63.12 195 ILE A CA 1
ATOM 1548 C C . ILE A 1 195 ? 8.25 -6.051 15.234 1 63.12 195 ILE A C 1
ATOM 1550 O O . ILE A 1 195 ? 9.258 -5.352 15.141 1 63.12 195 ILE A O 1
ATOM 1554 N N . THR A 1 196 ? 7.879 -6.977 14.266 1 72.25 196 THR A N 1
ATOM 1555 C CA . THR A 1 196 ? 8.883 -7.426 13.305 1 72.25 196 THR A CA 1
ATOM 1556 C C . THR A 1 196 ? 8.523 -6.961 11.891 1 72.25 196 THR A C 1
ATOM 1558 O O . THR A 1 196 ? 7.453 -6.391 11.68 1 72.25 196 THR A O 1
ATOM 1561 N N . ILE A 1 197 ? 9.445 -7.062 10.977 1 84.19 197 ILE A N 1
ATOM 1562 C CA . ILE A 1 197 ? 9.234 -6.844 9.547 1 84.19 197 ILE A CA 1
ATOM 1563 C C . ILE A 1 197 ? 8.227 -7.859 9.016 1 84.19 197 ILE A C 1
ATOM 1565 O O . ILE A 1 197 ? 8.328 -9.055 9.297 1 84.19 197 ILE A O 1
ATOM 1569 N N . PRO A 1 198 ? 7.188 -7.301 8.453 1 92 198 PRO A N 1
ATOM 1570 C CA . PRO A 1 198 ? 6.238 -8.266 7.883 1 92 198 PRO A CA 1
ATOM 1571 C C . PRO A 1 198 ? 6.891 -9.234 6.902 1 92 198 PRO A C 1
ATOM 1573 O O . PRO A 1 198 ? 7.801 -8.844 6.16 1 92 198 PRO A O 1
ATOM 1576 N N . ARG A 1 199 ? 6.418 -10.445 6.91 1 92.69 199 ARG A N 1
ATOM 1577 C CA . ARG A 1 199 ? 6.973 -11.461 6.023 1 92.69 199 ARG A CA 1
ATOM 1578 C C . ARG A 1 199 ? 6.246 -11.469 4.68 1 92.69 199 ARG A C 1
ATOM 1580 O O . ARG A 1 199 ? 6.875 -11.617 3.631 1 92.69 199 ARG A O 1
ATOM 1587 N N . ILE A 1 200 ? 4.93 -11.281 4.734 1 96.12 200 ILE A N 1
ATOM 1588 C CA . ILE A 1 200 ? 4.133 -11.414 3.52 1 96.12 200 ILE A CA 1
ATOM 1589 C C . ILE A 1 200 ? 3.418 -10.102 3.225 1 96.12 200 ILE A C 1
ATOM 1591 O O . ILE A 1 200 ? 2.881 -9.461 4.133 1 96.12 200 ILE A O 1
ATOM 1595 N N . LEU A 1 201 ? 3.473 -9.664 2.043 1 97.38 201 LEU A N 1
ATOM 1596 C CA . LEU A 1 201 ? 2.674 -8.586 1.483 1 97.38 201 LEU A CA 1
ATOM 1597 C C . LEU A 1 201 ? 1.557 -9.125 0.601 1 97.38 201 LEU A C 1
ATOM 1599 O O . LEU A 1 201 ? 1.799 -9.977 -0.263 1 97.38 201 LEU A O 1
ATOM 1603 N N . THR A 1 202 ? 0.327 -8.742 0.871 1 98.75 202 THR A N 1
ATOM 1604 C CA . THR A 1 202 ? -0.757 -9.07 -0.049 1 98.75 202 THR A CA 1
ATOM 1605 C C . THR A 1 202 ? -1.344 -7.801 -0.666 1 98.75 202 THR A C 1
ATOM 1607 O O . THR A 1 202 ? -1.482 -6.781 0.011 1 98.75 202 THR A O 1
ATOM 1610 N N . ILE A 1 203 ? -1.588 -7.801 -1.914 1 98.81 203 ILE A N 1
ATOM 1611 C CA . ILE A 1 203 ? -2.273 -6.754 -2.664 1 98.81 203 ILE A CA 1
ATOM 1612 C C . ILE A 1 203 ? -3.469 -7.348 -3.406 1 98.81 203 ILE A C 1
ATOM 1614 O O . ILE A 1 203 ? -3.328 -8.344 -4.121 1 98.81 203 ILE A O 1
ATOM 1618 N N . LEU A 1 204 ? -4.621 -6.848 -3.158 1 98.88 204 LEU A N 1
ATOM 1619 C CA . LEU A 1 204 ? -5.828 -7.215 -3.896 1 98.88 204 LEU A CA 1
ATOM 1620 C C . LEU A 1 204 ? -6.27 -6.074 -4.809 1 98.88 204 LEU A C 1
ATOM 1622 O O . LEU A 1 204 ? -6.504 -4.957 -4.348 1 98.88 204 LEU A O 1
ATOM 1626 N N . LEU A 1 205 ? -6.293 -6.344 -6.078 1 98.81 205 LEU A N 1
ATOM 1627 C CA . LEU A 1 205 ? -6.707 -5.379 -7.094 1 98.81 205 LEU A CA 1
ATOM 1628 C C . LEU A 1 205 ? -8.047 -5.77 -7.699 1 98.81 205 LEU A C 1
ATOM 1630 O O . LEU A 1 205 ? -8.445 -6.934 -7.648 1 98.81 205 LEU A O 1
ATOM 1634 N N . LYS A 1 206 ? -8.719 -4.844 -8.266 1 98.69 206 LYS A N 1
ATOM 1635 C CA . LYS A 1 206 ? -9.969 -5.074 -8.984 1 98.69 206 LYS A CA 1
ATOM 1636 C C . LYS A 1 206 ? -10.008 -4.262 -10.281 1 98.69 206 LYS A C 1
ATOM 1638 O O . LYS A 1 206 ? -9.703 -3.066 -10.281 1 98.69 206 LYS A O 1
ATOM 1643 N N . LYS A 1 207 ? -10.297 -4.914 -11.336 1 98.12 207 LYS A N 1
ATOM 1644 C CA . LYS A 1 207 ? -10.383 -4.207 -12.609 1 98.12 207 LYS A CA 1
ATOM 1645 C C . LYS A 1 207 ? -11.602 -3.289 -12.648 1 98.12 207 LYS A C 1
ATOM 1647 O O . LYS A 1 207 ? -12.719 -3.721 -12.352 1 98.12 207 LYS A O 1
ATOM 1652 N N . SER A 1 208 ? -11.422 -2.033 -12.859 1 91.06 208 SER A N 1
ATOM 1653 C CA . SER A 1 208 ? -12.484 -1.039 -12.945 1 91.06 208 SER A CA 1
ATOM 1654 C C . SER A 1 208 ? -13.141 -1.05 -14.32 1 91.06 208 SER A C 1
ATOM 1656 O O . SER A 1 208 ? -12.516 -1.425 -15.312 1 91.06 208 SER A O 1
ATOM 1658 N N . MET B 1 1 ? 11.781 15.039 26.75 1 70.25 1 MET B N 1
ATOM 1659 C CA . MET B 1 1 ? 11.25 16.156 25.969 1 70.25 1 MET B CA 1
ATOM 1660 C C . MET B 1 1 ? 10.008 15.727 25.203 1 70.25 1 MET B C 1
ATOM 1662 O O . MET B 1 1 ? 9.969 14.633 24.625 1 70.25 1 MET B O 1
ATOM 1666 N N . SER B 1 2 ? 9.039 16.578 25.328 1 81.31 2 SER B N 1
ATOM 1667 C CA . SER B 1 2 ? 7.801 16.281 24.609 1 81.31 2 SER B CA 1
ATOM 1668 C C . SER B 1 2 ? 7.938 16.562 23.109 1 81.31 2 SER B C 1
ATOM 1670 O O . SER B 1 2 ? 8.883 17.234 22.688 1 81.31 2 SER B O 1
ATOM 1672 N N . ILE B 1 3 ? 7.098 15.984 22.328 1 80.38 3 ILE B N 1
ATOM 1673 C CA . ILE B 1 3 ? 7.059 16.25 20.891 1 80.38 3 ILE B CA 1
ATOM 1674 C C . ILE B 1 3 ? 6.93 17.75 20.641 1 80.38 3 ILE B C 1
ATOM 1676 O O . ILE B 1 3 ? 7.641 18.312 19.797 1 80.38 3 ILE B O 1
ATOM 1680 N N . ARG B 1 4 ? 6.105 18.438 21.391 1 82.88 4 ARG B N 1
ATOM 1681 C CA . ARG B 1 4 ? 5.898 19.875 21.25 1 82.88 4 ARG B CA 1
ATOM 1682 C C . ARG B 1 4 ? 7.199 20.641 21.484 1 82.88 4 ARG B C 1
ATOM 1684 O O . ARG B 1 4 ? 7.562 21.516 20.672 1 82.88 4 ARG B O 1
ATOM 1691 N N . GLU B 1 5 ? 7.824 20.359 22.516 1 80.88 5 GLU B N 1
ATOM 1692 C CA . GLU B 1 5 ? 9.062 21.047 22.859 1 80.88 5 GLU B CA 1
ATOM 1693 C C . GLU B 1 5 ? 10.133 20.828 21.781 1 80.88 5 GLU B C 1
ATOM 1695 O O . GLU B 1 5 ? 10.898 21.75 21.484 1 80.88 5 GLU B O 1
ATOM 1700 N N . ALA B 1 6 ? 10.156 19.625 21.266 1 77.38 6 ALA B N 1
ATOM 1701 C CA . ALA B 1 6 ? 11.117 19.312 20.219 1 77.38 6 ALA B CA 1
ATOM 1702 C C . ALA B 1 6 ? 10.891 20.188 18.984 1 77.38 6 ALA B C 1
ATOM 1704 O O . ALA B 1 6 ? 11.82 20.797 18.469 1 77.38 6 ALA B O 1
ATOM 1705 N N . TYR B 1 7 ? 9.758 20.281 18.594 1 82.75 7 TYR B N 1
ATOM 1706 C CA . TYR B 1 7 ? 9.453 21.047 17.375 1 82.75 7 TYR B CA 1
ATOM 1707 C C . TYR B 1 7 ? 9.539 22.531 17.641 1 82.75 7 TYR B C 1
ATOM 1709 O O . TYR B 1 7 ? 9.906 23.312 16.75 1 82.75 7 TYR B O 1
ATOM 1717 N N . ASP B 1 8 ? 9.227 22.984 18.828 1 82.94 8 ASP B N 1
ATOM 1718 C CA . ASP B 1 8 ? 9.469 24.375 19.172 1 82.94 8 ASP B CA 1
ATOM 1719 C C . ASP B 1 8 ? 10.945 24.734 19.016 1 82.94 8 ASP B C 1
ATOM 1721 O O . ASP B 1 8 ? 11.273 25.797 18.469 1 82.94 8 ASP B O 1
ATOM 1725 N N . SER B 1 9 ? 11.727 23.828 19.516 1 75.62 9 SER B N 1
ATOM 1726 C CA . SER B 1 9 ? 13.164 24.062 19.406 1 75.62 9 SER B CA 1
ATO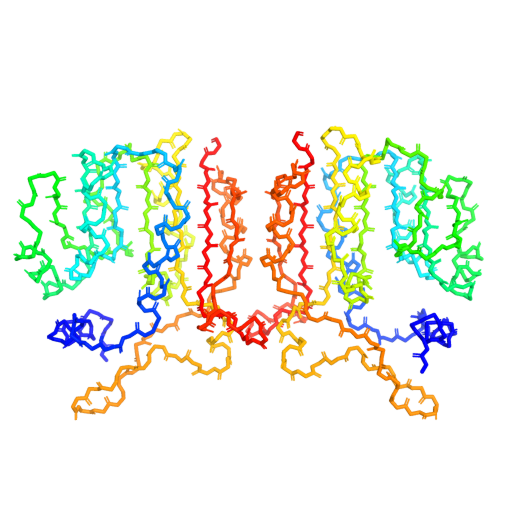M 1727 C C . SER B 1 9 ? 13.625 24.031 17.953 1 75.62 9 SER B C 1
ATOM 1729 O O . SER B 1 9 ? 14.453 24.844 17.547 1 75.62 9 SER B O 1
ATOM 1731 N N . TRP B 1 10 ? 13.016 23.172 17.188 1 76.62 10 TRP B N 1
ATOM 1732 C CA . TRP B 1 10 ? 13.406 22.953 15.797 1 76.62 10 TRP B CA 1
ATOM 1733 C C . TRP B 1 10 ? 12.922 24.094 14.906 1 76.62 10 TRP B C 1
ATOM 1735 O O . TRP B 1 10 ? 13.477 24.328 13.828 1 76.62 10 TRP B O 1
ATOM 1745 N N . SER B 1 11 ? 12.008 24.844 15.312 1 80.88 11 SER B N 1
ATOM 1746 C CA . SER B 1 11 ? 11.352 25.875 14.508 1 80.88 11 SER B CA 1
ATOM 1747 C C . SER B 1 11 ? 12.352 26.922 14.016 1 80.88 11 SER B C 1
ATOM 1749 O O . SER B 1 11 ? 12.188 27.469 12.93 1 80.88 11 SER B O 1
ATOM 1751 N N . GLU B 1 12 ? 13.367 27.125 14.742 1 79.25 12 GLU B N 1
ATOM 1752 C CA . GLU B 1 12 ? 14.336 28.172 14.414 1 79.25 12 GLU B CA 1
ATOM 1753 C C . GLU B 1 12 ? 15.125 27.828 13.164 1 79.25 12 GLU B C 1
ATOM 1755 O O . GLU B 1 12 ? 15.469 28.703 12.367 1 79.25 12 GLU B O 1
ATOM 1760 N N . GLN B 1 13 ? 15.312 26.531 12.977 1 75.44 13 GLN B N 1
ATOM 1761 C CA . GLN B 1 13 ? 16.156 26.125 11.859 1 75.44 13 GLN B CA 1
ATOM 1762 C C . GLN B 1 13 ? 15.375 25.312 10.836 1 75.44 13 GLN B C 1
ATOM 1764 O O . GLN B 1 13 ? 15.93 24.875 9.82 1 75.44 13 GLN B O 1
ATOM 1769 N N . TYR B 1 14 ? 14.203 25.156 11.031 1 77.5 14 TYR B N 1
ATOM 1770 C CA . TYR B 1 14 ? 13.383 24.234 10.266 1 77.5 14 TYR B CA 1
ATOM 1771 C C . TYR B 1 14 ? 13.383 24.609 8.781 1 77.5 14 TYR B C 1
ATOM 1773 O O . TYR B 1 14 ? 13.453 23.734 7.918 1 77.5 14 TYR B O 1
ATOM 1781 N N . ASP B 1 15 ? 13.438 25.938 8.477 1 81.19 15 ASP B N 1
ATOM 1782 C CA . ASP B 1 15 ? 13.289 26.406 7.102 1 81.19 15 ASP B CA 1
ATOM 1783 C C . ASP B 1 15 ? 14.648 26.5 6.406 1 81.19 15 ASP B C 1
ATOM 1785 O O . ASP B 1 15 ? 14.719 26.531 5.176 1 81.19 15 ASP B O 1
ATOM 1789 N N . THR B 1 16 ? 15.695 26.5 7.109 1 78.12 16 THR B N 1
ATOM 1790 C CA . THR B 1 16 ? 16.984 26.844 6.516 1 78.12 16 THR B CA 1
ATOM 1791 C C . THR B 1 16 ? 17.844 25.594 6.359 1 78.12 16 THR B C 1
ATOM 1793 O O . THR B 1 16 ? 18.766 25.578 5.535 1 78.12 16 THR B O 1
ATOM 1796 N N . ASN B 1 17 ? 17.531 24.594 7.07 1 79.44 17 ASN B N 1
ATOM 1797 C CA . ASN B 1 17 ? 18.344 23.391 6.996 1 79.44 17 ASN B CA 1
ATOM 1798 C C . ASN B 1 17 ? 17.891 22.469 5.871 1 79.44 17 ASN B C 1
ATOM 1800 O O . ASN B 1 17 ? 16.703 22.422 5.547 1 79.44 17 ASN B O 1
ATOM 1804 N N . LEU B 1 18 ? 18.891 21.906 5.277 1 80.25 18 LEU B N 1
ATOM 1805 C CA . LEU B 1 18 ? 18.578 20.844 4.336 1 80.25 18 LEU B CA 1
ATOM 1806 C C . LEU B 1 18 ? 17.969 19.641 5.062 1 80.25 18 LEU B C 1
ATOM 1808 O O . LEU B 1 18 ? 18.531 19.172 6.062 1 80.25 18 LEU B O 1
ATOM 1812 N N . ASN B 1 19 ? 16.797 19.359 4.746 1 88.31 19 ASN B N 1
ATOM 1813 C CA . ASN B 1 19 ? 16.094 18.203 5.27 1 88.31 19 ASN B CA 1
ATOM 1814 C C . ASN B 1 19 ? 15.523 17.328 4.145 1 88.31 19 ASN B C 1
ATOM 1816 O O . ASN B 1 19 ? 14.461 17.641 3.6 1 88.31 19 ASN B O 1
ATOM 1820 N N . LYS B 1 20 ? 16.219 16.25 3.852 1 88.31 20 LYS B N 1
ATOM 1821 C CA . LYS B 1 20 ? 15.891 15.406 2.711 1 88.31 20 LYS B CA 1
ATOM 1822 C C . LYS B 1 20 ? 14.484 14.82 2.854 1 88.31 20 LYS B C 1
ATOM 1824 O O . LYS B 1 20 ? 13.758 14.695 1.866 1 88.31 20 LYS B O 1
ATOM 1829 N N . THR B 1 21 ? 14.109 14.508 4.059 1 92.56 21 THR B N 1
ATOM 1830 C CA . THR B 1 21 ? 12.805 13.906 4.309 1 92.56 21 THR B CA 1
ATOM 1831 C C . THR B 1 21 ? 11.695 14.922 4.094 1 92.56 21 THR B C 1
ATOM 1833 O O . THR B 1 21 ? 10.75 14.68 3.338 1 92.56 21 THR B O 1
ATOM 1836 N N . ARG B 1 22 ? 11.844 16.062 4.695 1 93.06 22 ARG B N 1
ATOM 1837 C CA . ARG B 1 22 ? 10.859 17.141 4.562 1 93.06 22 ARG B CA 1
ATOM 1838 C C . ARG B 1 22 ? 10.711 17.578 3.107 1 93.06 22 ARG B C 1
ATOM 1840 O O . ARG B 1 22 ? 9.594 17.703 2.602 1 93.06 22 ARG B O 1
ATOM 1847 N N . ASP B 1 23 ? 11.812 17.75 2.459 1 94.44 23 ASP B N 1
ATOM 1848 C CA . ASP B 1 23 ? 11.805 18.266 1.097 1 94.44 23 ASP B CA 1
ATOM 1849 C C . ASP B 1 23 ? 11.227 17.25 0.119 1 94.44 23 ASP B C 1
ATOM 1851 O O . ASP B 1 23 ? 10.445 17.594 -0.766 1 94.44 23 ASP B O 1
ATOM 1855 N N . LEU B 1 24 ? 11.578 16.016 0.299 1 96 24 LEU B N 1
ATOM 1856 C CA . LEU B 1 24 ? 11.047 14.961 -0.569 1 96 24 LEU B CA 1
ATOM 1857 C C . LEU B 1 24 ? 9.562 14.75 -0.322 1 96 24 LEU B C 1
ATOM 1859 O O . LEU B 1 24 ? 8.805 14.484 -1.257 1 96 24 LEU B O 1
ATOM 1863 N N . GLU B 1 25 ? 9.164 14.867 0.895 1 97.44 25 GLU B N 1
ATOM 1864 C CA . GLU B 1 25 ? 7.746 14.727 1.204 1 97.44 25 GLU B CA 1
ATOM 1865 C C . GLU B 1 25 ? 6.926 15.836 0.55 1 97.44 25 GLU B C 1
ATOM 1867 O O . GLU B 1 25 ? 5.812 15.594 0.076 1 97.44 25 GLU B O 1
ATOM 1872 N N . ALA B 1 26 ? 7.434 17.016 0.505 1 97.5 26 ALA B N 1
ATOM 1873 C CA . ALA B 1 26 ? 6.746 18.109 -0.16 1 97.5 26 ALA B CA 1
ATOM 1874 C C . ALA B 1 26 ? 6.547 17.812 -1.645 1 97.5 26 ALA B C 1
ATOM 1876 O O . ALA B 1 26 ? 5.473 18.078 -2.195 1 97.5 26 ALA B O 1
ATOM 1877 N N . ILE B 1 27 ? 7.57 17.297 -2.25 1 97.56 27 ILE B N 1
ATOM 1878 C CA . ILE B 1 27 ? 7.488 16.906 -3.652 1 97.56 27 ILE B CA 1
ATOM 1879 C C . ILE B 1 27 ? 6.422 15.836 -3.826 1 97.56 27 ILE B C 1
ATOM 1881 O O . ILE B 1 27 ? 5.59 15.914 -4.734 1 97.56 27 ILE B O 1
ATOM 1885 N N . ALA B 1 28 ? 6.426 14.883 -2.947 1 98.44 28 ALA B N 1
ATOM 1886 C CA . ALA B 1 28 ? 5.48 13.773 -3.004 1 98.44 28 ALA B CA 1
ATOM 1887 C C . ALA B 1 28 ? 4.043 14.266 -2.844 1 98.44 28 ALA B C 1
ATOM 1889 O O . ALA B 1 28 ? 3.143 13.82 -3.561 1 98.44 28 ALA B O 1
ATOM 1890 N N . LEU B 1 29 ? 3.822 15.148 -1.887 1 98.75 29 LEU B N 1
ATOM 1891 C CA . LEU B 1 29 ? 2.502 15.727 -1.646 1 98.75 29 LEU B CA 1
ATOM 1892 C C . LEU B 1 29 ? 1.956 16.375 -2.908 1 98.75 29 LEU B C 1
ATOM 1894 O O . LEU B 1 29 ? 0.835 16.094 -3.332 1 98.75 29 LEU B O 1
ATOM 1898 N N . ARG B 1 30 ? 2.74 17.188 -3.512 1 98.62 30 ARG B N 1
ATOM 1899 C CA . ARG B 1 30 ? 2.299 17.938 -4.691 1 98.62 30 ARG B CA 1
ATOM 1900 C C . ARG B 1 30 ? 2.021 16.984 -5.855 1 98.62 30 ARG B C 1
ATOM 1902 O O . ARG B 1 30 ? 1.023 17.141 -6.562 1 98.62 30 ARG B O 1
ATOM 1909 N N . ALA B 1 31 ? 2.932 16.062 -6.023 1 98.25 31 ALA B N 1
ATOM 1910 C CA . ALA B 1 31 ? 2.742 15.094 -7.102 1 98.25 31 ALA B CA 1
ATOM 1911 C C . ALA B 1 31 ? 1.442 14.312 -6.922 1 98.25 31 ALA B C 1
ATOM 1913 O O . ALA B 1 31 ? 0.722 14.062 -7.891 1 98.25 31 ALA B O 1
ATOM 1914 N N . THR B 1 32 ? 1.13 13.938 -5.691 1 98.5 32 THR B N 1
ATOM 1915 C CA . THR B 1 32 ? -0.038 13.117 -5.391 1 98.5 32 THR B CA 1
ATOM 1916 C C . THR B 1 32 ? -1.324 13.914 -5.57 1 98.5 32 THR B C 1
ATOM 1918 O O . THR B 1 32 ? -2.322 13.391 -6.07 1 98.5 32 THR B O 1
ATOM 1921 N N . LEU B 1 33 ? -1.301 15.211 -5.227 1 98.62 33 LEU B N 1
ATOM 1922 C CA . LEU B 1 33 ? -2.539 15.969 -5.094 1 98.62 33 LEU B CA 1
ATOM 1923 C C . LEU B 1 33 ? -2.754 16.875 -6.301 1 98.62 33 LEU B C 1
ATOM 1925 O O . LEU B 1 33 ? -3.797 17.531 -6.418 1 98.62 33 LEU B O 1
ATOM 1929 N N . THR B 1 34 ? -1.788 16.891 -7.188 1 97.62 34 THR B N 1
ATOM 1930 C CA . THR B 1 34 ? -1.803 17.844 -8.297 1 97.62 34 THR B CA 1
ATOM 1931 C C . THR B 1 34 ? -3.115 17.75 -9.07 1 97.62 34 THR B C 1
ATOM 1933 O O . THR B 1 34 ? -3.695 18.781 -9.438 1 97.62 34 THR B O 1
ATOM 1936 N N . ASP B 1 35 ? -3.658 16.562 -9.25 1 96.06 35 ASP B N 1
ATOM 1937 C CA . ASP B 1 35 ? -4.844 16.406 -10.086 1 96.06 35 ASP B CA 1
ATOM 1938 C C . ASP B 1 35 ? -6.086 16.156 -9.242 1 96.06 35 ASP B C 1
ATOM 1940 O O . ASP B 1 35 ? -7.113 15.703 -9.75 1 96.06 35 ASP B O 1
ATOM 1944 N N . ILE B 1 36 ? -6.043 16.328 -7.992 1 97.75 36 ILE B N 1
ATOM 194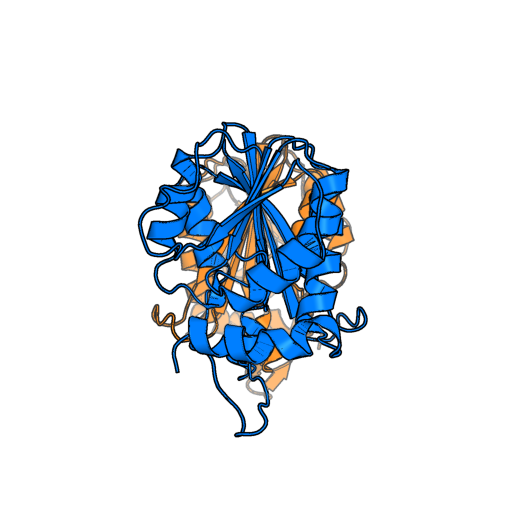5 C CA . ILE B 1 36 ? -7.16 16.156 -7.074 1 97.75 36 ILE B CA 1
ATOM 1946 C C . ILE B 1 36 ? -7.793 17.516 -6.758 1 97.75 36 ILE B C 1
ATOM 1948 O O . ILE B 1 36 ? -7.129 18.391 -6.215 1 97.75 36 ILE B O 1
ATOM 1952 N N . PRO B 1 37 ? -8.945 17.688 -7.094 1 97 37 PRO B N 1
ATOM 1953 C CA . PRO B 1 37 ? -9.594 18.953 -6.754 1 97 37 PRO B CA 1
ATOM 1954 C C . PRO B 1 37 ? -10.008 19.031 -5.289 1 97 37 PRO B C 1
ATOM 1956 O O . PRO B 1 37 ? -10.469 18.031 -4.719 1 97 37 PRO B O 1
ATOM 1959 N N . PHE B 1 38 ? -9.797 20.156 -4.672 1 97.75 38 PHE B N 1
ATOM 1960 C CA . PHE B 1 38 ? -10.273 20.438 -3.324 1 97.75 38 PHE B CA 1
ATOM 1961 C C . PHE B 1 38 ? -10.391 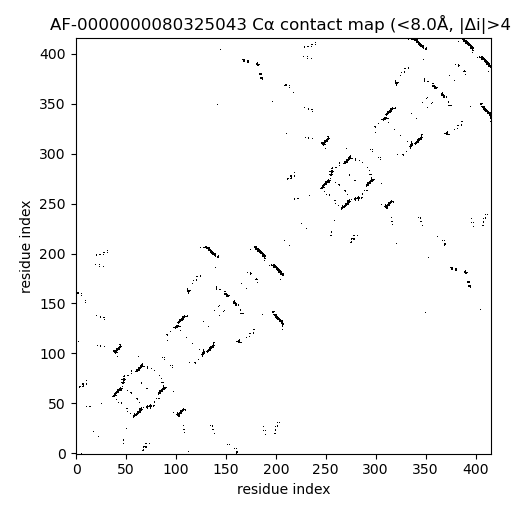21.938 -3.105 1 97.75 38 PHE B C 1
ATOM 1963 O O . PHE B 1 38 ? -9.602 22.719 -3.646 1 97.75 38 PHE B O 1
ATOM 1970 N N . ASP B 1 39 ? -11.383 22.312 -2.312 1 97.5 39 ASP B N 1
ATOM 1971 C CA . ASP B 1 39 ? -11.617 23.719 -1.993 1 97.5 39 ASP B CA 1
ATOM 1972 C C . ASP B 1 39 ? -11.398 23.984 -0.507 1 97.5 39 ASP B C 1
ATOM 1974 O O . ASP B 1 39 ? -10.867 25.047 -0.133 1 97.5 39 ASP B O 1
ATOM 1978 N N . SER B 1 40 ? -11.883 23.109 0.284 1 98.12 40 SER B N 1
ATOM 1979 C CA . SER B 1 40 ? -11.719 23.156 1.732 1 98.12 40 SER B CA 1
ATOM 1980 C C . SER B 1 40 ? -10.719 22.125 2.217 1 98.12 40 SER B C 1
ATOM 1982 O O . SER B 1 40 ? -10.938 20.922 2.049 1 98.12 40 SER B O 1
ATOM 1984 N N . CYS B 1 41 ? -9.664 22.594 2.889 1 98.06 41 CYS B N 1
ATOM 1985 C CA . CYS B 1 41 ? -8.539 21.719 3.248 1 98.06 41 CYS B CA 1
ATOM 1986 C C . CYS B 1 41 ? -8.219 21.844 4.73 1 98.06 41 CYS B C 1
ATOM 1988 O O . CYS B 1 41 ? -8.18 22.953 5.277 1 98.06 41 CYS B O 1
ATOM 1990 N N . LEU B 1 42 ? -8.094 20.719 5.383 1 98.75 42 LEU B N 1
ATOM 1991 C CA . LEU B 1 42 ? -7.52 20.656 6.723 1 98.75 42 LEU B CA 1
ATOM 1992 C C . LEU B 1 42 ? -6.094 20.125 6.676 1 98.75 42 LEU B C 1
ATOM 1994 O O . LEU B 1 42 ? -5.875 18.953 6.379 1 98.75 42 LEU B O 1
ATOM 1998 N N . GLU B 1 43 ? -5.145 20.953 6.93 1 98.75 43 GLU B N 1
ATOM 1999 C CA . GLU B 1 43 ? -3.732 20.594 6.984 1 98.75 43 GLU B CA 1
ATOM 2000 C C . GLU B 1 43 ? -3.293 20.297 8.414 1 98.75 43 GLU B C 1
ATOM 2002 O O . GLU B 1 43 ? -3.195 21.219 9.234 1 98.75 43 GLU B O 1
ATOM 2007 N N . ILE B 1 44 ? -3.066 19.031 8.688 1 98.62 44 ILE B N 1
ATOM 2008 C CA . ILE B 1 44 ? -2.641 18.641 10.023 1 98.62 44 ILE B CA 1
ATOM 2009 C C . ILE B 1 44 ? -1.115 18.609 10.094 1 98.62 44 ILE B C 1
ATOM 2011 O O . ILE B 1 44 ? -0.472 17.891 9.32 1 98.62 44 ILE B O 1
ATOM 2015 N N . GLY B 1 45 ? -0.531 19.266 11.039 1 97.75 45 GLY B N 1
ATOM 2016 C CA . GLY B 1 45 ? 0.915 19.406 11.117 1 97.75 45 GLY B CA 1
ATOM 2017 C C . GLY B 1 45 ? 1.487 20.344 10.07 1 97.75 45 GLY B C 1
ATOM 2018 O O . GLY B 1 45 ? 2.379 19.953 9.312 1 97.75 45 GLY B O 1
ATOM 2019 N N . CYS B 1 46 ? 1.068 21.609 10.125 1 98.06 46 CYS B N 1
ATOM 2020 C CA . CYS B 1 46 ? 1.424 22.531 9.047 1 98.06 46 CYS B CA 1
ATOM 2021 C C . CYS B 1 46 ? 2.844 23.062 9.227 1 98.06 46 CYS B C 1
ATOM 2023 O O . CYS B 1 46 ? 3.418 23.625 8.297 1 98.06 46 CYS B O 1
ATOM 2025 N N . GLY B 1 47 ? 3.439 22.906 10.477 1 96.69 47 GLY B N 1
ATOM 2026 C CA . GLY B 1 47 ? 4.793 23.375 10.727 1 96.69 47 GLY B CA 1
ATOM 2027 C C . GLY B 1 47 ? 4.969 24.859 10.438 1 96.69 47 GLY B C 1
ATOM 2028 O O . GLY B 1 47 ? 4.176 25.672 10.898 1 96.69 47 GLY B O 1
ATOM 2029 N N . THR B 1 48 ? 6.023 25.172 9.734 1 96.31 48 THR B N 1
ATOM 2030 C CA . THR B 1 48 ? 6.316 26.578 9.438 1 96.31 48 THR B CA 1
ATOM 2031 C C . THR B 1 48 ? 5.555 27.031 8.203 1 96.31 48 THR B C 1
ATOM 2033 O O . THR B 1 48 ? 5.844 28.094 7.645 1 96.31 48 THR B O 1
ATOM 2036 N N . GLY B 1 49 ? 4.656 26.219 7.695 1 97.5 49 GLY B N 1
ATOM 2037 C CA . GLY B 1 49 ? 3.758 26.641 6.629 1 97.5 49 GLY B CA 1
ATOM 2038 C C . GLY B 1 49 ? 4.332 26.406 5.246 1 97.5 49 GLY B C 1
ATOM 2039 O O . GLY B 1 49 ? 3.912 27.031 4.277 1 97.5 49 GLY B O 1
ATOM 2040 N N . LYS B 1 50 ? 5.285 25.516 5.094 1 96.06 50 LYS B N 1
ATOM 2041 C CA . LYS B 1 50 ? 5.898 25.266 3.795 1 96.06 50 LYS B CA 1
ATOM 2042 C C . LYS B 1 50 ? 4.879 24.703 2.805 1 96.06 50 LYS B C 1
ATOM 2044 O O . LYS B 1 50 ? 4.75 25.203 1.688 1 96.06 50 LYS B O 1
ATOM 2049 N N . ASN B 1 51 ? 4.152 23.688 3.184 1 98 51 ASN B N 1
ATOM 2050 C CA . ASN B 1 51 ? 3.125 23.125 2.311 1 98 51 ASN B CA 1
ATOM 2051 C C . ASN B 1 51 ? 1.909 24.047 2.221 1 98 51 ASN B C 1
ATOM 2053 O O . ASN B 1 51 ? 1.208 24.062 1.209 1 98 51 ASN B O 1
ATOM 2057 N N . THR B 1 52 ? 1.674 24.812 3.301 1 98.56 52 THR B N 1
ATOM 2058 C CA . THR B 1 52 ? 0.549 25.75 3.316 1 98.56 52 THR B CA 1
ATOM 2059 C C . THR B 1 52 ? 0.614 26.688 2.121 1 98.56 52 THR B C 1
ATOM 2061 O O . THR B 1 52 ? -0.411 27 1.506 1 98.56 52 THR B O 1
ATOM 2064 N N . LEU B 1 53 ? 1.832 27.078 1.774 1 97.81 53 LEU B N 1
ATOM 2065 C CA . LEU B 1 53 ? 2.043 27.984 0.655 1 97.81 53 LEU B CA 1
ATOM 2066 C C . LEU B 1 53 ? 1.528 27.375 -0.646 1 97.81 53 LEU B C 1
ATOM 2068 O O . LEU B 1 53 ? 1.035 28.094 -1.518 1 97.81 53 LEU B O 1
ATOM 2072 N N . TRP B 1 54 ? 1.645 26.156 -0.789 1 98.06 54 TRP B N 1
ATOM 2073 C CA . TRP B 1 54 ? 1.139 25.469 -1.977 1 98.06 54 TRP B CA 1
ATOM 2074 C C . TRP B 1 54 ? -0.371 25.266 -1.891 1 98.06 54 TRP B C 1
ATOM 2076 O O . TRP B 1 54 ? -1.085 25.453 -2.877 1 98.06 54 TRP B O 1
ATOM 2086 N N . PHE B 1 55 ? -0.906 24.969 -0.694 1 98.38 55 PHE B N 1
ATOM 2087 C CA . PHE B 1 55 ? -2.33 24.719 -0.496 1 98.38 55 PHE B CA 1
ATOM 2088 C C . PHE B 1 55 ? -3.145 25.969 -0.817 1 98.38 55 PHE B C 1
ATOM 2090 O O . PHE B 1 55 ? -4.258 25.875 -1.335 1 98.38 55 PHE B O 1
ATOM 2097 N N . ILE B 1 56 ? -2.602 27.141 -0.56 1 97.81 56 ILE B N 1
ATOM 2098 C CA . ILE B 1 56 ? -3.365 28.375 -0.766 1 97.81 56 ILE B CA 1
ATOM 2099 C C . ILE B 1 56 ? -3.604 28.578 -2.258 1 97.81 56 ILE B C 1
ATOM 2101 O O . ILE B 1 56 ? -4.516 29.312 -2.648 1 97.81 56 ILE B O 1
ATOM 2105 N N . THR B 1 57 ? -2.719 28 -3.115 1 97.25 57 THR B N 1
ATOM 2106 C CA . THR B 1 57 ? -2.889 28.141 -4.559 1 97.25 57 THR B CA 1
ATOM 2107 C C . THR B 1 57 ? -3.965 27.188 -5.066 1 97.25 57 THR B C 1
ATOM 2109 O O . THR B 1 57 ? -4.387 27.266 -6.223 1 97.25 57 THR B O 1
ATOM 2112 N N . ARG B 1 58 ? -4.48 26.328 -4.199 1 97.06 58 ARG B N 1
ATOM 2113 C CA . ARG B 1 58 ? -5.344 25.234 -4.648 1 97.06 58 ARG B CA 1
ATOM 2114 C C . ARG B 1 58 ? -6.695 25.281 -3.949 1 97.06 58 ARG B C 1
ATOM 2116 O O . ARG B 1 58 ? -7.691 24.781 -4.48 1 97.06 58 ARG B O 1
ATOM 2123 N N . ALA B 1 59 ? -6.738 25.875 -2.773 1 97.75 59 ALA B N 1
ATOM 2124 C CA . ALA B 1 59 ? -7.922 25.781 -1.923 1 97.75 59 ALA B CA 1
ATOM 2125 C C . ALA B 1 59 ? -8.445 27.172 -1.568 1 97.75 59 ALA B C 1
ATOM 2127 O O . ALA B 1 59 ? -7.668 28.125 -1.441 1 97.75 59 ALA B O 1
ATOM 2128 N N . LYS B 1 60 ? -9.711 27.297 -1.343 1 97.56 60 LYS B N 1
ATOM 2129 C CA . LYS B 1 60 ? -10.328 28.562 -0.943 1 97.56 60 LYS B CA 1
ATOM 2130 C C . LYS B 1 60 ? -10.289 28.734 0.572 1 97.56 60 LYS B C 1
ATOM 2132 O O . LYS B 1 60 ? -10.258 29.859 1.068 1 97.56 60 LYS B O 1
ATOM 2137 N N . HIS B 1 61 ? -10.352 27.641 1.253 1 97.5 61 HIS B N 1
ATOM 2138 C CA . HIS B 1 61 ? -10.344 27.672 2.711 1 97.5 61 HIS B CA 1
ATOM 2139 C C . HIS B 1 61 ? -9.383 26.625 3.273 1 97.5 61 HIS B C 1
ATOM 2141 O O . HIS B 1 61 ? -9.477 25.453 2.945 1 97.5 61 HIS B O 1
ATOM 2147 N N . ILE B 1 62 ? -8.5 27.109 4.094 1 98.19 62 ILE B N 1
ATOM 2148 C CA . ILE B 1 62 ? -7.508 26.219 4.684 1 98.19 62 ILE B CA 1
ATOM 2149 C C . ILE B 1 62 ? -7.504 26.375 6.199 1 98.19 62 ILE B C 1
ATOM 2151 O O . ILE B 1 62 ? -7.395 27.484 6.711 1 98.19 62 ILE B O 1
ATOM 2155 N N . THR B 1 63 ? -7.77 25.328 6.906 1 98.56 63 THR B N 1
ATOM 2156 C CA . THR B 1 63 ? -7.434 25.25 8.32 1 98.56 63 THR B CA 1
ATOM 2157 C C . THR B 1 63 ? -6.094 24.562 8.523 1 98.56 63 THR B C 1
ATOM 2159 O O . THR B 1 63 ? -5.934 23.391 8.148 1 98.56 63 THR B O 1
ATOM 2162 N N . ALA B 1 64 ? -5.152 25.25 9.016 1 98.56 64 ALA B N 1
ATOM 2163 C CA . ALA B 1 64 ? -3.811 24.719 9.234 1 98.56 64 ALA B CA 1
ATOM 2164 C C . ALA B 1 64 ? -3.516 24.562 10.727 1 98.56 64 ALA B C 1
ATOM 2166 O O . ALA B 1 64 ? -3.559 25.547 11.477 1 98.56 64 ALA B O 1
ATOM 2167 N N . VAL B 1 65 ? -3.186 23.312 11.102 1 98.38 65 VAL B N 1
ATOM 2168 C CA . VAL B 1 65 ? -3.094 22.984 12.523 1 98.38 65 VAL B CA 1
ATOM 2169 C C . VAL B 1 65 ? -1.678 22.516 12.852 1 98.38 65 VAL B C 1
ATOM 2171 O O . VAL B 1 65 ? -1.072 21.766 12.094 1 98.38 65 VAL B O 1
ATOM 2174 N N . ASP B 1 66 ? -1.194 22.953 13.969 1 97.75 66 ASP B N 1
ATOM 2175 C CA . ASP B 1 66 ? 0.072 22.438 14.477 1 97.75 66 ASP B CA 1
ATOM 2176 C C . ASP B 1 66 ? 0.09 22.422 16 1 97.75 66 ASP B C 1
ATOM 2178 O O . ASP B 1 66 ? -0.612 23.203 16.641 1 97.75 66 ASP B O 1
ATOM 2182 N N . LEU B 1 67 ? 0.871 21.547 16.5 1 96.12 67 LEU B N 1
ATOM 2183 C CA . LEU B 1 67 ? 1.014 21.391 17.938 1 96.12 67 LEU B CA 1
ATOM 2184 C C . LEU B 1 67 ? 1.947 22.453 18.516 1 96.12 67 LEU B C 1
ATOM 2186 O O . LEU B 1 67 ? 1.834 22.812 19.688 1 96.12 67 LEU B O 1
ATOM 2190 N N . SER B 1 68 ? 2.859 22.953 17.734 1 94.69 68 SER B N 1
ATOM 2191 C CA . SER B 1 68 ? 3.92 23.859 18.172 1 94.69 68 SER B CA 1
ATOM 2192 C C . SER B 1 68 ? 3.551 25.312 17.922 1 94.69 68 SER B C 1
ATOM 2194 O O . SER B 1 68 ? 3.357 25.734 16.781 1 94.69 68 SER B O 1
ATOM 2196 N N . ALA B 1 69 ? 3.531 26.109 19 1 95.5 69 ALA B N 1
ATOM 2197 C CA . ALA B 1 69 ? 3.232 27.531 18.891 1 95.5 69 ALA B CA 1
ATOM 2198 C C . ALA B 1 69 ? 4.324 28.266 18.109 1 95.5 69 ALA B C 1
ATOM 2200 O O . ALA B 1 69 ? 4.039 29.203 17.359 1 95.5 69 ALA B O 1
ATOM 2201 N N . GLN B 1 70 ? 5.535 27.812 18.312 1 93.25 70 GLN B N 1
ATOM 2202 C CA . GLN B 1 70 ? 6.652 28.453 17.641 1 93.25 70 GLN B CA 1
ATOM 2203 C C . GLN B 1 70 ? 6.613 28.188 16.141 1 93.25 70 GLN B C 1
ATOM 2205 O O . GLN B 1 70 ? 6.898 29.078 15.336 1 93.25 70 GLN B O 1
ATOM 2210 N N . MET B 1 71 ? 6.277 27 15.742 1 94.75 71 MET B N 1
ATOM 2211 C CA . MET B 1 71 ? 6.105 26.688 14.32 1 94.75 71 MET B CA 1
ATOM 2212 C C . MET B 1 71 ? 4.992 27.531 13.711 1 94.75 71 MET B C 1
ATOM 2214 O O . MET B 1 71 ? 5.164 28.109 12.633 1 94.75 71 MET B O 1
ATOM 2218 N N . LEU B 1 72 ? 3.906 27.672 14.438 1 97 72 LEU B N 1
ATOM 2219 C CA . LEU B 1 72 ? 2.766 28.438 13.945 1 97 72 LEU B CA 1
ATOM 2220 C C . LEU B 1 72 ? 3.127 29.906 13.781 1 97 72 LEU B C 1
ATOM 2222 O O . LEU B 1 72 ? 2.672 30.562 12.836 1 97 72 LEU B O 1
ATOM 2226 N N . ALA B 1 73 ? 3.893 30.375 14.742 1 96.75 73 ALA B N 1
ATOM 2227 C CA . ALA B 1 73 ? 4.309 31.781 14.656 1 96.75 73 ALA B CA 1
ATOM 2228 C C . ALA B 1 73 ? 5.066 32.031 13.359 1 96.75 73 ALA B C 1
ATOM 2230 O O . ALA B 1 73 ? 4.816 33.031 12.672 1 96.75 73 ALA B O 1
ATOM 2231 N N . LYS B 1 74 ? 5.941 31.125 13.023 1 96.06 74 LYS B N 1
ATOM 2232 C CA . LYS B 1 74 ? 6.691 31.234 11.781 1 96.06 74 LYS B CA 1
ATOM 2233 C C . LYS B 1 74 ? 5.77 31.094 10.57 1 96.06 74 LYS B C 1
ATOM 2235 O O . LYS B 1 74 ? 5.926 31.812 9.578 1 96.06 74 LYS B O 1
ATOM 2240 N N . ALA B 1 75 ? 4.836 30.203 10.648 1 97.31 75 ALA B N 1
ATOM 2241 C CA . ALA B 1 75 ? 3.893 30 9.555 1 97.31 75 ALA B CA 1
ATOM 2242 C C . ALA B 1 75 ? 3.057 31.25 9.305 1 97.31 75 ALA B C 1
ATOM 2244 O O . ALA B 1 75 ? 2.896 31.672 8.156 1 97.31 75 ALA B O 1
ATOM 2245 N N . LYS B 1 76 ? 2.592 31.844 10.383 1 97.12 76 LYS B N 1
ATOM 2246 C CA . LYS B 1 76 ? 1.755 33.031 10.289 1 97.12 76 LYS B CA 1
ATOM 2247 C C . LYS B 1 76 ? 2.537 34.219 9.711 1 97.12 76 LYS B C 1
ATOM 2249 O O . LYS B 1 76 ? 1.975 35.062 9 1 97.12 76 LYS B O 1
ATOM 2254 N N . ALA B 1 77 ? 3.789 34.25 10.039 1 96.38 77 ALA B N 1
ATOM 2255 C CA . ALA B 1 77 ? 4.645 35.312 9.5 1 96.38 77 ALA B CA 1
ATOM 2256 C C . ALA B 1 77 ? 4.879 35.125 8 1 96.38 77 ALA B C 1
ATOM 2258 O O . ALA B 1 77 ? 4.98 36.094 7.25 1 96.38 77 ALA B O 1
ATOM 2259 N N . LYS B 1 78 ? 4.898 33.906 7.613 1 94.88 78 LYS B N 1
ATOM 2260 C CA . LYS B 1 78 ? 5.234 33.531 6.242 1 94.88 78 LYS B CA 1
ATOM 2261 C C . LYS B 1 78 ? 4 33.531 5.348 1 94.88 78 LYS B C 1
ATOM 2263 O O . LYS B 1 78 ? 4.074 33.969 4.191 1 94.88 78 LYS B O 1
ATOM 2268 N N . VAL B 1 79 ? 2.912 33.094 5.863 1 96 79 VAL B N 1
ATOM 2269 C CA . VAL B 1 79 ? 1.671 32.969 5.109 1 96 79 VAL B CA 1
ATOM 2270 C C . VAL B 1 79 ? 0.646 33.969 5.613 1 96 79 VAL B C 1
ATOM 2272 O O . VAL B 1 79 ? 0.082 33.812 6.695 1 96 79 VAL B O 1
ATOM 2275 N N . THR B 1 80 ? 0.345 34.906 4.789 1 92.81 80 THR B N 1
ATOM 2276 C CA . THR B 1 80 ? -0.511 36 5.242 1 92.81 80 THR B CA 1
ATOM 2277 C C . THR B 1 80 ? -1.865 35.969 4.539 1 92.81 80 THR B C 1
ATOM 2279 O O . THR B 1 80 ? -2.719 36.812 4.766 1 92.81 80 THR B O 1
ATOM 2282 N N . ALA B 1 81 ? -2.082 34.938 3.748 1 94.19 81 ALA B N 1
ATOM 2283 C CA . ALA B 1 81 ? -3.348 34.812 3.033 1 94.19 81 ALA B CA 1
ATOM 2284 C C . ALA B 1 81 ? -4.523 34.719 4.004 1 94.19 81 ALA B C 1
ATOM 2286 O O . ALA B 1 81 ? -4.465 34 5 1 94.19 81 ALA B O 1
ATOM 2287 N N . LEU B 1 82 ? -5.57 35.375 3.695 1 93.81 82 LEU B N 1
ATOM 2288 C CA . LEU B 1 82 ? -6.758 35.406 4.539 1 93.81 82 LEU B CA 1
ATOM 2289 C C . LEU B 1 82 ? -7.504 34.094 4.484 1 93.81 82 LEU B C 1
ATOM 2291 O O . LEU B 1 82 ? -8.336 33.812 5.348 1 93.81 82 LEU B O 1
ATOM 2295 N N . SER B 1 83 ? -7.207 33.312 3.514 1 95.94 83 SER B N 1
ATOM 2296 C CA . SER B 1 83 ? -7.891 32.031 3.314 1 95.94 83 SER B CA 1
ATOM 2297 C C . SER B 1 83 ? -7.398 30.969 4.305 1 95.94 83 SER B C 1
ATOM 2299 O O . SER B 1 83 ? -7.945 29.875 4.371 1 95.94 83 SER B O 1
ATOM 2301 N N . VAL B 1 84 ? -6.383 31.312 5.078 1 98.19 84 VAL B N 1
ATOM 2302 C CA . VAL B 1 84 ? -5.789 30.328 5.98 1 98.19 84 VAL B CA 1
ATOM 2303 C C . VAL B 1 84 ? -6.141 30.672 7.426 1 98.19 84 VAL B C 1
ATOM 2305 O O . VAL B 1 84 ? -5.93 31.812 7.867 1 98.19 84 VAL B O 1
ATOM 2308 N N . ASP B 1 85 ? -6.727 29.781 8.117 1 97.94 85 ASP B N 1
ATOM 2309 C CA . ASP B 1 85 ? -6.953 29.875 9.555 1 97.94 85 ASP B CA 1
ATOM 2310 C C . ASP B 1 85 ? -5.98 28.984 10.32 1 97.94 85 ASP B C 1
ATOM 2312 O O . ASP B 1 85 ? -6.105 27.75 10.305 1 97.94 85 ASP B O 1
ATOM 2316 N N . PHE B 1 86 ? -5.008 29.531 10.977 1 98.19 86 PHE B N 1
ATOM 2317 C CA . PHE B 1 86 ? -4.02 28.781 11.742 1 98.19 86 PHE B CA 1
ATOM 2318 C C . PHE B 1 86 ? -4.555 28.453 13.133 1 98.19 86 PHE B C 1
ATOM 2320 O O . PHE B 1 86 ? -5.07 29.328 13.828 1 98.19 86 PHE B O 1
ATOM 2327 N N . GLN B 1 87 ? -4.426 27.203 13.508 1 98 87 GLN B N 1
ATOM 2328 C CA . GLN B 1 87 ? -4.949 26.734 14.789 1 98 87 GLN B CA 1
ATOM 2329 C C . GLN B 1 87 ? -3.883 25.969 15.57 1 98 87 GLN B C 1
ATOM 2331 O O . GLN B 1 87 ? -3.244 25.062 15.047 1 98 87 GLN B O 1
ATOM 2336 N N . LEU B 1 88 ? -3.656 26.391 16.828 1 97.5 88 LEU B N 1
ATOM 2337 C CA . LEU B 1 88 ? -2.846 25.609 17.75 1 97.5 88 LEU B CA 1
ATOM 2338 C C . LEU B 1 88 ? -3.664 24.484 18.391 1 97.5 88 LEU B C 1
ATOM 2340 O O . LEU B 1 88 ? -4.641 24.75 19.094 1 97.5 88 LEU B O 1
ATOM 2344 N N . ALA B 1 89 ? -3.254 23.219 18.141 1 97 89 ALA B N 1
ATOM 2345 C CA . ALA B 1 89 ? -4.059 22.141 18.703 1 97 89 ALA B CA 1
ATOM 2346 C C . ALA B 1 89 ? -3.244 20.859 18.812 1 97 89 ALA B C 1
ATOM 2348 O O . ALA B 1 89 ? -2.289 20.656 18.047 1 97 89 ALA B O 1
ATOM 2349 N N . ASP B 1 90 ? -3.574 20.078 19.75 1 96.62 90 ASP B N 1
ATOM 2350 C CA . ASP B 1 90 ? -3.148 18.688 19.906 1 96.62 90 ASP B CA 1
ATOM 2351 C C . ASP B 1 90 ? -4.184 17.734 19.312 1 96.62 90 ASP B C 1
ATOM 2353 O O . ASP B 1 90 ? -5.262 17.547 19.891 1 96.62 90 ASP B O 1
ATOM 2357 N N . ILE B 1 91 ? -3.799 17.094 18.266 1 96.75 91 ILE B N 1
ATOM 2358 C CA . ILE B 1 91 ? -4.793 16.359 17.5 1 96.75 91 ILE B CA 1
ATOM 2359 C C . ILE B 1 91 ? -5.137 15.055 18.234 1 96.75 91 ILE B C 1
ATOM 2361 O O . ILE B 1 91 ? -6.043 14.328 17.828 1 96.75 91 ILE B O 1
ATOM 2365 N N . THR B 1 92 ? -4.41 14.656 19.297 1 96.06 92 THR B N 1
ATOM 2366 C CA . THR B 1 92 ? -4.766 13.5 20.094 1 96.06 92 THR B CA 1
ATOM 2367 C C . THR B 1 92 ? -5.953 13.812 21 1 96.06 92 THR B C 1
ATOM 2369 O O . THR B 1 92 ? -6.52 12.906 21.625 1 96.06 92 THR B O 1
ATOM 2372 N N . HIS B 1 93 ? -6.273 15.047 21.078 1 95.94 93 HIS B N 1
ATOM 2373 C CA . HIS B 1 93 ? -7.445 15.5 21.812 1 95.94 93 HIS B CA 1
ATOM 2374 C C . HIS B 1 93 ? -8.594 15.859 20.875 1 95.94 93 HIS B C 1
ATOM 2376 O O . HIS B 1 93 ? -8.539 15.555 19.688 1 95.94 93 HIS B O 1
ATOM 2382 N N . ASP B 1 94 ? -9.562 16.469 21.422 1 94.69 94 ASP B N 1
ATOM 2383 C CA . ASP B 1 94 ? -10.766 16.812 20.672 1 94.69 94 ASP B CA 1
ATOM 2384 C C . ASP B 1 94 ? -10.438 17.781 19.531 1 94.69 94 ASP B C 1
ATOM 2386 O O . ASP B 1 94 ? -9.648 18.703 19.703 1 94.69 94 ASP B O 1
ATOM 2390 N N . TRP B 1 95 ? -11.039 17.484 18.344 1 96.94 95 TRP B N 1
ATOM 2391 C CA . TRP B 1 95 ? -10.797 18.312 17.156 1 96.94 95 TRP B CA 1
ATOM 2392 C C . TRP B 1 95 ? -11.812 19.453 17.094 1 96.94 95 TRP B C 1
ATOM 2394 O O . TRP B 1 95 ? -12.414 19.703 16.047 1 96.94 95 TRP B O 1
ATOM 2404 N N . SER B 1 96 ? -11.914 20.234 18.094 1 94.31 96 SER B N 1
ATOM 2405 C CA . SER B 1 96 ? -12.836 21.359 18.141 1 94.31 96 SER B CA 1
ATOM 2406 C C . SER B 1 96 ? -12.453 22.422 17.125 1 94.31 96 SER B C 1
ATOM 2408 O O . SER B 1 96 ? -13.281 23.266 16.734 1 94.31 96 SER B O 1
ATOM 2410 N N . PHE B 1 97 ? -11.219 22.375 16.609 1 94.81 97 PHE B N 1
ATOM 2411 C CA . PHE B 1 97 ? -10.711 23.328 15.633 1 94.81 97 PHE B CA 1
ATOM 2412 C C . PHE B 1 97 ? -11.25 23.031 14.242 1 94.81 97 PHE B C 1
ATOM 2414 O O . PHE B 1 97 ? -11.148 23.875 13.336 1 94.81 97 PHE B O 1
ATOM 2421 N N . ALA B 1 98 ? -11.781 21.812 14 1 93.75 98 ALA B N 1
ATOM 2422 C CA . ALA B 1 98 ? -12.266 21.406 12.688 1 93.75 98 ALA B CA 1
ATOM 2423 C C . ALA B 1 98 ? -13.781 21.562 12.586 1 93.75 98 ALA B C 1
ATOM 2425 O O . ALA B 1 98 ? -14.523 20.891 13.312 1 93.75 98 ALA B O 1
ATOM 2426 N N . LYS B 1 99 ? -14.266 22.406 11.758 1 86.25 99 LYS B N 1
ATOM 2427 C CA . LYS B 1 99 ? -15.68 22.734 11.625 1 86.25 99 LYS B CA 1
ATOM 2428 C C . LYS B 1 99 ? -16.406 21.703 10.75 1 86.25 99 LYS B C 1
ATOM 2430 O O . LYS B 1 99 ? -17.625 21.719 10.672 1 86.25 99 LYS B O 1
ATOM 2435 N N . GLY B 1 100 ? -15.68 20.828 10.039 1 90.44 100 GLY B N 1
ATOM 2436 C CA . GLY B 1 100 ? -16.266 19.781 9.219 1 90.44 100 GLY B CA 1
ATOM 2437 C C . GLY B 1 100 ? -16.328 20.125 7.75 1 90.44 100 GLY B C 1
ATOM 2438 O O . GLY B 1 100 ? -15.867 21.203 7.344 1 90.44 100 GLY B O 1
ATOM 2439 N N . ASN B 1 101 ? -16.703 19.172 6.957 1 94.31 101 ASN B N 1
ATOM 2440 C CA . ASN B 1 101 ? -16.969 19.297 5.527 1 94.31 101 ASN B CA 1
ATOM 2441 C C . ASN B 1 101 ? -15.688 19.609 4.754 1 94.31 101 ASN B C 1
ATOM 2443 O O . ASN B 1 101 ? -15.672 20.5 3.914 1 94.31 101 ASN B O 1
ATOM 2447 N N . TYR B 1 102 ? -14.664 19.031 5.09 1 98.44 102 TYR B N 1
ATOM 2448 C CA . TYR B 1 102 ? -13.43 19.188 4.332 1 98.44 102 TYR B CA 1
ATOM 2449 C C . TYR B 1 102 ? -13.422 18.297 3.104 1 98.44 102 TYR B C 1
ATOM 2451 O O . TYR B 1 102 ? -13.93 17.172 3.148 1 98.44 102 TYR B O 1
ATOM 2459 N N . ASP B 1 103 ? -12.828 18.812 2.041 1 98.38 103 ASP B N 1
ATOM 2460 C CA . ASP B 1 103 ? -12.617 18.031 0.819 1 98.38 103 ASP B CA 1
ATOM 2461 C C . ASP B 1 103 ? -11.289 17.297 0.863 1 98.38 103 ASP B C 1
ATOM 2463 O O . ASP B 1 103 ? -11.086 16.328 0.127 1 98.38 103 ASP B O 1
ATOM 2467 N N . LEU B 1 104 ? -10.414 17.812 1.704 1 98.81 104 LEU B N 1
ATOM 2468 C CA . LEU B 1 104 ? -9.086 17.203 1.847 1 98.81 104 LEU B CA 1
ATOM 2469 C C . LEU B 1 104 ? -8.578 17.344 3.277 1 98.81 104 LEU B C 1
ATOM 2471 O O . LEU B 1 104 ? -8.68 18.422 3.873 1 98.81 104 LEU B O 1
ATOM 2475 N N . VAL B 1 105 ? -8.148 16.281 3.832 1 98.88 105 VAL B N 1
ATOM 2476 C CA . VAL B 1 105 ? -7.309 16.297 5.027 1 98.88 105 VAL B CA 1
ATOM 2477 C C . VAL B 1 105 ? -5.902 15.805 4.684 1 98.88 105 VAL B C 1
ATOM 2479 O O . VAL B 1 105 ? -5.742 14.789 4.004 1 98.88 105 VAL B O 1
ATOM 2482 N N . SER B 1 106 ? -4.926 16.531 5.098 1 98.88 106 SER B N 1
ATOM 2483 C CA . SER B 1 106 ? -3.555 16.141 4.777 1 98.88 106 SER B CA 1
ATOM 2484 C C . SER B 1 106 ? -2.727 15.945 6.043 1 98.88 106 SER B C 1
ATOM 2486 O O . SER B 1 106 ? -2.826 16.734 6.988 1 98.88 106 SER B O 1
ATOM 2488 N N . PHE B 1 107 ? -2.02 14.883 6.098 1 98.81 107 PHE B N 1
ATOM 2489 C CA . PHE B 1 107 ? -0.989 14.586 7.086 1 98.81 107 PHE B CA 1
ATOM 2490 C C . PHE B 1 107 ? 0.384 14.508 6.43 1 98.81 107 PHE B C 1
ATOM 2492 O O . PHE B 1 107 ? 0.62 13.648 5.574 1 98.81 107 PHE B O 1
ATOM 2499 N N . SER B 1 108 ? 1.248 15.375 6.77 1 98.19 108 SER B N 1
ATOM 2500 C CA . SER B 1 108 ? 2.621 15.336 6.281 1 98.19 108 SER B CA 1
ATOM 2501 C C . SER B 1 108 ? 3.613 15.188 7.43 1 98.19 108 SER B C 1
ATOM 2503 O O . SER B 1 108 ? 3.895 16.156 8.148 1 98.19 108 SER B O 1
ATOM 2505 N N . LEU B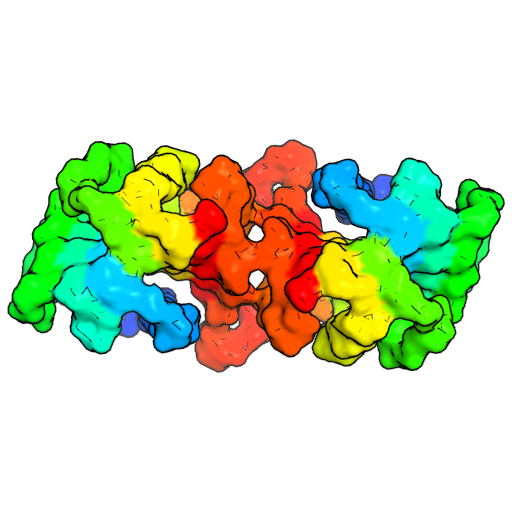 1 109 ? 4.121 13.922 7.59 1 96.25 109 LEU B N 1
ATOM 2506 C CA . LEU B 1 109 ? 5.121 13.617 8.609 1 96.25 109 LEU B CA 1
ATOM 2507 C C . LEU B 1 109 ? 4.602 13.969 10 1 96.25 109 LEU B C 1
ATOM 2509 O O . LEU B 1 109 ? 5.301 14.617 10.781 1 96.25 109 LEU B O 1
ATOM 2513 N N . VAL B 1 110 ? 3.393 13.539 10.297 1 97.06 110 VAL B N 1
ATOM 2514 C CA . VAL B 1 110 ? 2.729 13.852 11.555 1 97.06 110 VAL B CA 1
ATOM 2515 C C . VAL B 1 110 ? 2.389 12.57 12.297 1 97.06 110 VAL B C 1
ATOM 2517 O O . VAL B 1 110 ? 2.646 12.453 13.5 1 97.06 110 VAL B O 1
ATOM 2520 N N . LEU B 1 111 ? 1.901 11.555 11.555 1 97.25 111 LEU B N 1
ATOM 2521 C CA . LEU B 1 111 ? 1.282 10.391 12.172 1 97.25 111 LEU B CA 1
ATOM 2522 C C . LEU B 1 111 ? 2.338 9.477 12.789 1 97.25 111 LEU B C 1
ATOM 2524 O O . LEU B 1 111 ? 2.014 8.609 13.602 1 97.25 111 LEU B O 1
ATOM 2528 N N . GLU B 1 112 ? 3.584 9.656 12.43 1 92.75 112 GLU B N 1
ATOM 2529 C CA . GLU B 1 112 ? 4.668 8.93 13.094 1 92.75 112 GLU B CA 1
ATOM 2530 C C . GLU B 1 112 ? 4.746 9.289 14.57 1 92.75 112 GLU B C 1
ATOM 2532 O O . GLU B 1 112 ? 5.371 8.57 15.359 1 92.75 112 GLU B O 1
ATOM 2537 N N . HIS B 1 113 ? 4.105 10.391 14.984 1 92.69 113 HIS B N 1
ATOM 2538 C CA . HIS B 1 113 ? 4.137 10.844 16.375 1 92.69 113 HIS B CA 1
ATOM 2539 C C . HIS B 1 113 ? 2.844 10.484 17.094 1 92.69 113 HIS B C 1
ATOM 2541 O O . HIS B 1 113 ? 2.631 10.898 18.234 1 92.69 113 HIS B O 1
ATOM 2547 N N . ILE B 1 114 ? 1.987 9.781 16.469 1 95.06 114 ILE B N 1
ATOM 2548 C CA . ILE B 1 114 ? 0.691 9.398 17.016 1 95.06 114 ILE B CA 1
ATOM 2549 C C . ILE B 1 114 ? 0.645 7.891 17.234 1 95.06 114 ILE B C 1
ATOM 2551 O O . ILE B 1 114 ? 0.786 7.113 16.281 1 95.06 114 ILE B O 1
ATOM 2555 N N . GLU B 1 115 ? 0.427 7.445 18.375 1 93.69 115 GLU B N 1
ATOM 2556 C CA . GLU B 1 115 ? 0.365 6.02 18.672 1 93.69 115 GLU B CA 1
ATOM 2557 C C . GLU B 1 115 ? -0.964 5.418 18.219 1 93.69 115 GLU B C 1
ATOM 2559 O O . GLU B 1 115 ? -0.99 4.395 17.547 1 93.69 115 GLU B O 1
ATOM 2564 N N . ASP B 1 116 ? -2.039 6.066 18.578 1 96.94 116 ASP B N 1
ATOM 2565 C CA . ASP B 1 116 ? -3.379 5.543 18.328 1 96.94 116 ASP B CA 1
ATOM 2566 C C . ASP B 1 116 ? -3.951 6.102 17.031 1 96.94 116 ASP B C 1
ATOM 2568 O O . ASP B 1 116 ? -4.762 7.031 17.047 1 96.94 116 ASP B O 1
ATOM 2572 N N . LEU B 1 117 ? -3.652 5.492 15.93 1 98.19 117 LEU B N 1
ATOM 2573 C CA . LEU B 1 117 ? -4.129 5.934 14.617 1 98.19 117 LEU B CA 1
ATOM 2574 C C . LEU B 1 117 ? -5.633 5.727 14.492 1 98.19 117 LEU B C 1
ATOM 2576 O O . LEU B 1 117 ? -6.305 6.461 13.766 1 98.19 117 LEU B O 1
ATOM 2580 N N . ASP B 1 118 ? -6.152 4.715 15.172 1 98.56 118 ASP B N 1
ATOM 2581 C CA . ASP B 1 118 ? -7.586 4.43 15.133 1 98.56 118 ASP B CA 1
ATOM 2582 C C . ASP B 1 118 ? -8.398 5.652 15.547 1 98.56 118 ASP B C 1
ATOM 2584 O O . ASP B 1 118 ? -9.359 6.023 14.875 1 98.56 118 ASP B O 1
ATOM 2588 N N . ALA B 1 119 ? -7.98 6.289 16.609 1 98.38 119 ALA B N 1
ATOM 2589 C CA . ALA B 1 119 ? -8.672 7.473 17.125 1 98.38 119 ALA B CA 1
ATOM 2590 C C . ALA B 1 119 ? -8.633 8.609 16.109 1 98.38 119 ALA B C 1
ATOM 2592 O O . ALA B 1 119 ? -9.586 9.383 15.992 1 98.38 119 ALA B O 1
ATOM 2593 N N . ILE B 1 120 ? -7.551 8.758 15.383 1 98.5 120 ILE B N 1
ATOM 2594 C CA . ILE B 1 120 ? -7.395 9.82 14.391 1 98.5 120 ILE B CA 1
ATOM 2595 C C . ILE B 1 120 ? -8.344 9.57 13.219 1 98.5 120 ILE B C 1
ATOM 2597 O O . ILE B 1 120 ? -9.078 10.477 12.805 1 98.5 120 ILE B O 1
ATOM 2601 N N . PHE B 1 121 ? -8.352 8.367 12.688 1 98.69 121 PHE B N 1
ATOM 2602 C CA . PHE B 1 121 ? -9.227 8.031 11.57 1 98.69 121 PHE B CA 1
ATOM 2603 C C . PHE B 1 121 ? -10.688 8.219 11.945 1 98.69 121 PHE B C 1
ATOM 2605 O O . PHE B 1 121 ? -11.492 8.68 11.125 1 98.69 121 PHE B O 1
ATOM 2612 N N . LYS B 1 122 ? -10.977 7.859 13.195 1 98.06 122 LYS B N 1
ATOM 2613 C CA . LYS B 1 122 ? -12.336 8.039 13.711 1 98.06 122 LYS B CA 1
ATOM 2614 C C . LYS B 1 122 ? -12.766 9.5 13.633 1 98.06 122 LYS B C 1
ATOM 2616 O O . LYS B 1 122 ? -13.914 9.797 13.297 1 98.06 122 LYS B O 1
ATOM 2621 N N . LYS B 1 123 ? -11.867 10.367 13.945 1 98.19 123 LYS B N 1
ATOM 2622 C CA . LYS B 1 123 ? -12.164 11.797 13.898 1 98.19 123 LYS B CA 1
ATOM 2623 C C . LYS B 1 123 ? -12.227 12.297 12.453 1 98.19 123 LYS B C 1
ATOM 2625 O O . LYS B 1 123 ? -13.117 13.07 12.094 1 98.19 123 LYS B O 1
ATOM 2630 N N . VAL B 1 124 ? -11.32 11.859 11.602 1 98.56 124 VAL B N 1
ATOM 2631 C CA . VAL B 1 124 ? -11.219 12.312 10.219 1 98.56 124 VAL B CA 1
ATOM 2632 C C . VAL B 1 124 ? -12.508 11.984 9.469 1 98.56 124 VAL B C 1
ATOM 2634 O O . VAL B 1 124 ? -13.062 12.836 8.773 1 98.56 124 VAL B O 1
ATOM 2637 N N . VAL B 1 125 ? -13.016 10.773 9.664 1 98 125 VAL B N 1
ATOM 2638 C CA . VAL B 1 125 ? -14.156 10.32 8.875 1 98 125 VAL B CA 1
ATOM 2639 C C . VAL B 1 125 ? -15.383 11.172 9.195 1 98 125 VAL B C 1
ATOM 2641 O O . VAL B 1 125 ? -16.266 11.344 8.359 1 98 125 VAL B O 1
ATOM 2644 N N . LYS B 1 126 ? -15.414 11.789 10.375 1 96.94 126 LYS B N 1
ATOM 2645 C CA . LYS B 1 126 ? -16.562 12.578 10.82 1 96.94 126 LYS B CA 1
ATOM 2646 C C . LYS B 1 126 ? -16.547 13.977 10.211 1 96.94 126 LYS B C 1
ATOM 2648 O O . LYS B 1 126 ? -17.578 14.633 10.125 1 96.94 126 LYS B O 1
ATOM 2653 N N . ILE B 1 127 ? -15.438 14.391 9.719 1 97.75 127 ILE B N 1
ATOM 2654 C CA . ILE B 1 127 ? -15.344 15.812 9.391 1 97.75 127 ILE B CA 1
ATOM 2655 C C . ILE B 1 127 ? -15.117 15.977 7.891 1 97.75 127 ILE B C 1
ATOM 2657 O O . ILE B 1 127 ? -15 17.109 7.398 1 97.75 127 ILE B O 1
ATOM 2661 N N . VAL B 1 128 ? -15 14.891 7.156 1 97.88 128 VAL B N 1
ATOM 2662 C CA . VAL B 1 128 ? -14.766 15 5.719 1 97.88 128 VAL B CA 1
ATOM 2663 C C . VAL B 1 128 ? -16.047 14.656 4.961 1 97.88 128 VAL B C 1
ATOM 2665 O O . VAL B 1 128 ? -16.859 13.867 5.434 1 97.88 128 VAL B O 1
ATOM 2668 N N . ASN B 1 129 ? -16.156 15.227 3.809 1 96.81 129 ASN B N 1
ATOM 2669 C CA . ASN B 1 129 ? -17.266 14.945 2.914 1 96.81 129 ASN B CA 1
ATOM 2670 C C . ASN B 1 129 ? -17.125 13.578 2.248 1 96.81 129 ASN B C 1
ATOM 2672 O O . ASN B 1 129 ? -16.016 13.047 2.154 1 96.81 129 ASN B O 1
ATOM 2676 N N . THR B 1 130 ? -18.359 13.039 1.855 1 97.44 130 THR B N 1
ATOM 2677 C CA . THR B 1 130 ? -18.281 11.906 0.937 1 97.44 130 THR B CA 1
ATOM 2678 C C . THR B 1 130 ? -17.484 12.281 -0.313 1 97.44 130 THR B C 1
ATOM 2680 O O . THR B 1 130 ? -17.672 13.375 -0.862 1 97.44 130 THR B O 1
ATOM 2683 N N . GLY B 1 131 ? -16.562 11.484 -0.676 1 97.94 131 GLY B N 1
ATOM 2684 C CA . GLY B 1 131 ? -15.742 11.766 -1.845 1 97.94 131 GLY B CA 1
ATOM 2685 C C . GLY B 1 131 ? -14.484 12.547 -1.518 1 97.94 131 GLY B C 1
ATOM 2686 O O . GLY B 1 131 ? -13.625 12.742 -2.379 1 97.94 131 GLY B O 1
ATOM 2687 N N . ALA B 1 132 ? -14.398 13 -0.258 1 98.62 132 ALA B N 1
ATOM 2688 C CA . ALA B 1 132 ? -13.211 13.75 0.154 1 98.62 132 ALA B CA 1
ATOM 2689 C C . ALA B 1 132 ? -11.984 12.844 0.182 1 98.62 132 ALA B C 1
ATOM 2691 O O . ALA B 1 132 ? -12.102 11.625 0.329 1 98.62 132 ALA B O 1
ATOM 2692 N N . HIS B 1 133 ? -10.852 13.477 0.054 1 98.81 133 HIS B N 1
ATOM 2693 C CA . HIS B 1 133 ? -9.602 12.734 0.063 1 98.81 133 HIS B CA 1
ATOM 2694 C C . HIS B 1 133 ? -8.844 12.938 1.372 1 98.81 133 HIS B C 1
ATOM 2696 O O . HIS B 1 133 ? -9.016 13.961 2.039 1 98.81 133 HIS B O 1
ATOM 2702 N N . VAL B 1 134 ? -8.133 11.938 1.767 1 98.94 134 VAL B N 1
ATOM 2703 C CA . VAL B 1 134 ? -7.168 12.008 2.855 1 98.94 134 VAL B CA 1
ATOM 2704 C C . VAL B 1 134 ? -5.773 11.664 2.328 1 98.94 134 VAL B C 1
ATOM 2706 O O . VAL B 1 134 ? -5.562 10.594 1.754 1 98.94 134 VAL B O 1
ATOM 2709 N N . TYR B 1 135 ? -4.879 12.602 2.484 1 98.94 135 TYR B N 1
ATOM 2710 C CA . TYR B 1 135 ? -3.49 12.398 2.09 1 98.94 135 TYR B CA 1
ATOM 2711 C C . TYR B 1 135 ? -2.619 12.086 3.301 1 98.94 135 TYR B C 1
ATOM 2713 O O . TYR B 1 135 ? -2.68 12.789 4.312 1 98.94 135 TYR B O 1
ATOM 2721 N N . ILE B 1 136 ? -1.852 11.023 3.191 1 98.94 136 ILE B N 1
ATOM 2722 C CA . ILE B 1 136 ? -0.887 10.641 4.219 1 98.94 136 ILE B CA 1
ATOM 2723 C C . ILE B 1 136 ? 0.505 10.531 3.6 1 98.94 136 ILE B C 1
ATOM 2725 O O . ILE B 1 136 ? 0.74 9.695 2.725 1 98.94 136 ILE B O 1
ATOM 2729 N N . GLY B 1 137 ? 1.402 11.406 3.951 1 98.56 137 GLY B N 1
ATOM 2730 C CA . GLY B 1 137 ? 2.814 11.336 3.613 1 98.56 137 GLY B CA 1
ATOM 2731 C C . GLY B 1 137 ? 3.709 11.141 4.824 1 98.56 137 GLY B C 1
ATOM 2732 O O . GLY B 1 137 ? 3.76 12 5.707 1 98.56 137 GLY B O 1
ATOM 2733 N N . GLU B 1 138 ? 4.379 10.047 4.91 1 97 138 GLU B N 1
ATOM 2734 C CA . GLU B 1 138 ? 5.176 9.695 6.082 1 97 138 GLU B CA 1
ATOM 2735 C C . GLU B 1 138 ? 6.547 9.172 5.68 1 97 138 GLU B C 1
ATOM 2737 O O . GLU B 1 138 ? 6.742 8.727 4.543 1 97 138 GLU B O 1
ATOM 2742 N N . LEU B 1 139 ? 7.488 9.328 6.648 1 93.94 139 LEU B N 1
ATOM 2743 C CA . LEU B 1 139 ? 8.703 8.539 6.488 1 93.94 139 LEU B CA 1
ATOM 2744 C C . LEU B 1 139 ? 8.367 7.059 6.324 1 93.94 139 LEU B C 1
ATOM 2746 O O . LEU B 1 139 ? 7.531 6.52 7.055 1 93.94 139 LEU B O 1
ATOM 2750 N N . HIS B 1 140 ? 8.984 6.523 5.363 1 93.38 140 HIS B N 1
ATOM 2751 C CA . HIS B 1 140 ? 8.695 5.117 5.098 1 93.38 140 HIS B CA 1
ATOM 2752 C C . HIS B 1 140 ? 9.016 4.25 6.309 1 93.38 140 HIS B C 1
ATOM 2754 O O . HIS B 1 140 ? 10.078 4.398 6.918 1 93.38 140 HIS B O 1
ATOM 2760 N N . PRO B 1 141 ? 8.172 3.34 6.715 1 88.5 141 PRO B N 1
ATOM 2761 C CA . PRO B 1 141 ? 8.414 2.547 7.926 1 88.5 141 PRO B CA 1
ATOM 2762 C C . PRO B 1 141 ? 9.688 1.71 7.84 1 88.5 141 PRO B C 1
ATOM 2764 O O . PRO B 1 141 ? 10.297 1.404 8.867 1 88.5 141 PRO B O 1
ATOM 2767 N N . PHE B 1 142 ? 10.078 1.429 6.715 1 79.38 142 PHE B N 1
ATOM 2768 C CA . PHE B 1 142 ? 11.266 0.583 6.59 1 79.38 142 PHE B CA 1
ATOM 2769 C C . PHE B 1 142 ? 12.531 1.376 6.883 1 79.38 142 PHE B C 1
ATOM 2771 O O . PHE B 1 142 ? 13.562 0.8 7.238 1 79.38 142 PHE B O 1
ATOM 2778 N N . LYS B 1 143 ? 12.484 2.574 6.621 1 75.38 143 LYS B N 1
ATOM 2779 C CA . LYS B 1 143 ? 13.602 3.402 7.07 1 75.38 143 LYS B CA 1
ATOM 2780 C C . LYS B 1 143 ? 13.672 3.447 8.594 1 75.38 143 LYS B C 1
ATOM 2782 O O . LYS B 1 143 ? 14.758 3.463 9.172 1 75.38 143 LYS B O 1
ATOM 2787 N N . GLN B 1 144 ? 12.523 3.301 9.156 1 67.56 144 GLN B N 1
ATOM 2788 C CA . GLN B 1 144 ? 12.438 3.363 10.617 1 67.56 144 GLN B CA 1
ATOM 2789 C C . GLN B 1 144 ? 12.938 2.068 11.25 1 67.56 144 GLN B C 1
ATOM 2791 O O . GLN B 1 144 ? 13.57 2.092 12.305 1 67.56 144 GLN B O 1
ATOM 2796 N N . TYR B 1 145 ? 12.625 0.911 10.531 1 63.69 145 TYR B N 1
ATOM 2797 C CA . TYR B 1 145 ? 13.07 -0.383 11.039 1 63.69 145 TYR B CA 1
ATOM 2798 C C . TYR B 1 145 ? 14.594 -0.46 11.078 1 63.69 145 TYR B C 1
ATOM 2800 O O . TYR B 1 145 ? 15.164 -1.165 11.914 1 63.69 145 TYR B O 1
ATOM 2808 N N . SER B 1 146 ? 15.141 0.193 10.18 1 60.19 146 SER B N 1
ATOM 2809 C CA . SER B 1 146 ? 16.594 0.128 10.078 1 60.19 146 SER B CA 1
ATOM 2810 C C . SER B 1 146 ? 17.266 1.098 11.047 1 60.19 146 SER B C 1
ATOM 2812 O O . SER B 1 146 ? 18.484 1.245 11.039 1 60.19 146 SER B O 1
ATOM 2814 N N . GLY B 1 147 ? 16.453 1.62 12.016 1 56.66 147 GLY B N 1
ATOM 2815 C CA . GLY B 1 147 ? 17.016 2.498 13.031 1 56.66 147 GLY B CA 1
ATOM 2816 C C . GLY B 1 147 ? 16.906 3.969 12.672 1 56.66 147 GLY B C 1
ATOM 2817 O O . GLY B 1 147 ? 17.391 4.828 13.406 1 56.66 147 GLY B O 1
ATOM 2818 N N . GLY B 1 148 ? 16.5 4.277 11.57 1 47.09 148 GLY B N 1
ATOM 2819 C CA . GLY B 1 148 ? 16.375 5.684 11.227 1 47.09 148 GLY B CA 1
ATOM 2820 C C . GLY B 1 148 ? 15.258 6.383 11.969 1 47.09 148 GLY B C 1
ATOM 2821 O O . GLY B 1 148 ? 14.102 5.949 11.914 1 47.09 148 GLY B O 1
ATOM 2822 N N . LYS B 1 149 ? 15.57 6.773 13.211 1 49.84 149 LYS B N 1
ATOM 2823 C CA . LYS B 1 149 ? 14.57 7.562 13.922 1 49.84 149 LYS B CA 1
ATOM 2824 C C . LYS B 1 149 ? 14.711 9.047 13.594 1 49.84 149 LYS B C 1
ATOM 2826 O O . LYS B 1 149 ? 15.773 9.5 13.164 1 49.84 149 LYS B O 1
ATOM 2831 N N . ALA B 1 150 ? 13.594 9.758 13.438 1 46.72 150 ALA B N 1
ATOM 2832 C CA . ALA B 1 150 ? 13.695 11.211 13.328 1 46.72 150 ALA B CA 1
ATOM 2833 C C . ALA B 1 150 ? 14.578 11.781 14.438 1 46.72 150 ALA B C 1
ATOM 2835 O O . ALA B 1 150 ? 14.258 11.664 15.625 1 46.72 150 ALA B O 1
ATOM 2836 N N . ARG B 1 151 ? 15.961 11.766 14.195 1 49.88 151 ARG B N 1
ATOM 2837 C CA . ARG B 1 151 ? 16.906 12.359 15.141 1 49.88 151 ARG B CA 1
ATOM 2838 C C . ARG B 1 151 ? 17.297 13.766 14.719 1 49.88 151 ARG B C 1
ATOM 2840 O O . ARG B 1 151 ? 17.359 14.062 13.523 1 49.88 151 ARG B O 1
ATOM 2847 N N . PHE B 1 152 ? 16.891 14.68 15.477 1 45.06 152 PHE B N 1
ATOM 2848 C CA . PHE B 1 152 ? 17.391 16 15.117 1 45.06 152 PHE B CA 1
ATOM 2849 C C . PHE B 1 152 ? 18.516 16.422 16.047 1 45.06 152 PHE B C 1
ATOM 2851 O O . PHE B 1 152 ? 18.484 16.156 17.25 1 45.06 152 PHE B O 1
ATOM 2858 N N . GLU B 1 153 ? 19.641 16.672 15.391 1 47.38 153 GLU B N 1
ATOM 2859 C CA . GLU B 1 153 ? 20.781 17.203 16.125 1 47.38 153 GLU B CA 1
ATOM 2860 C C . GLU B 1 153 ? 20.5 18.625 16.609 1 47.38 153 GLU B C 1
ATOM 2862 O O . GLU B 1 153 ? 20.047 19.469 15.844 1 47.38 153 GLU B O 1
ATOM 2867 N N . THR B 1 154 ? 20.328 18.734 17.891 1 47.91 154 THR B N 1
ATOM 2868 C CA . THR B 1 154 ? 20.281 20.062 18.484 1 47.91 154 THR B CA 1
ATOM 2869 C C . THR B 1 154 ? 21.641 20.422 19.078 1 47.91 154 THR B C 1
ATOM 2871 O O . THR B 1 154 ? 22.562 19.609 19.078 1 47.91 154 THR B O 1
ATOM 2874 N N . GLU B 1 155 ? 21.828 21.703 19.281 1 51.84 155 GLU B N 1
ATOM 2875 C CA . GLU B 1 155 ? 23 22.141 20.016 1 51.84 155 GLU B CA 1
ATOM 2876 C C . GLU B 1 155 ? 23.25 21.281 21.234 1 51.84 155 GLU B C 1
ATOM 2878 O O . GLU B 1 155 ? 24.391 21.125 21.688 1 51.84 155 GLU B O 1
ATOM 2883 N N . ASN B 1 156 ? 22.234 20.75 21.766 1 51.88 156 ASN B N 1
ATOM 2884 C CA . ASN B 1 156 ? 22.375 20 23.016 1 51.88 156 ASN B CA 1
ATOM 2885 C C . ASN B 1 156 ? 22.469 18.5 22.766 1 51.88 156 ASN B C 1
ATOM 2887 O O . ASN B 1 156 ? 22.344 17.703 23.688 1 51.88 156 ASN B O 1
ATOM 2891 N N . GLY B 1 157 ? 22.578 18.203 21.5 1 56.59 157 GLY B N 1
ATOM 2892 C CA . GLY B 1 157 ? 22.734 16.781 21.188 1 56.59 157 GLY B CA 1
ATOM 2893 C C . GLY B 1 157 ? 21.578 16.219 20.406 1 56.59 157 GLY B C 1
ATOM 2894 O O . GLY B 1 157 ? 20.766 16.953 19.828 1 56.59 157 GLY B O 1
ATOM 2895 N N . ILE B 1 158 ? 21.656 14.859 20.219 1 53.41 158 ILE B N 1
ATOM 2896 C CA . ILE B 1 158 ? 20.672 14.164 19.406 1 53.41 158 ILE B CA 1
ATOM 2897 C C . ILE B 1 158 ? 19.359 14.031 20.172 1 53.41 158 ILE B C 1
ATOM 2899 O O . ILE B 1 158 ? 19.344 13.523 21.297 1 53.41 158 ILE B O 1
ATOM 2903 N N . GLN B 1 159 ? 18.375 14.844 19.938 1 56.75 159 GLN B N 1
ATOM 2904 C CA . GLN B 1 159 ? 17.062 14.68 20.547 1 56.75 159 GLN B CA 1
ATOM 2905 C C . GLN B 1 159 ? 16.203 13.711 19.75 1 56.75 159 GLN B C 1
ATOM 2907 O O . GLN B 1 159 ? 16.047 13.867 18.531 1 56.75 159 GLN B O 1
ATOM 2912 N N . VAL B 1 160 ? 15.859 12.586 20.391 1 60.19 160 VAL B N 1
ATOM 2913 C CA . VAL B 1 160 ? 15.039 11.57 19.75 1 60.19 160 VAL B CA 1
ATOM 2914 C C . VAL B 1 160 ? 13.562 11.805 20.062 1 60.19 160 VAL B C 1
ATOM 2916 O O . VAL B 1 160 ? 13.188 11.922 21.234 1 60.19 160 VAL B O 1
ATOM 2919 N N . VAL B 1 161 ? 12.836 12.32 19.125 1 70.5 161 VAL B N 1
ATOM 2920 C CA . VAL B 1 161 ? 11.391 12.477 19.266 1 70.5 161 VAL B CA 1
ATOM 2921 C C . VAL B 1 161 ? 10.719 11.109 19.25 1 70.5 161 VAL B C 1
ATOM 2923 O O . VAL B 1 161 ? 11.18 10.188 18.578 1 70.5 161 VAL B O 1
ATOM 2926 N N . THR B 1 162 ? 9.766 10.969 20.188 1 79.75 162 THR B N 1
ATOM 2927 C CA . THR B 1 162 ? 9.016 9.727 20.219 1 79.75 162 THR B CA 1
ATOM 2928 C C . THR B 1 162 ? 8.367 9.445 18.875 1 79.75 162 THR B C 1
ATOM 2930 O O . THR B 1 162 ? 7.664 10.305 18.328 1 79.75 162 THR B O 1
ATOM 2933 N N . CYS B 1 163 ? 8.75 8.461 18.266 1 85.69 163 CYS B N 1
ATOM 2934 C CA . CYS B 1 163 ? 8.18 8.016 17 1 85.69 163 CYS B CA 1
ATOM 2935 C C . CYS B 1 163 ? 7.672 6.582 17.094 1 85.69 163 CYS B C 1
ATOM 2937 O O . CYS B 1 163 ? 8.227 5.773 17.844 1 85.69 163 CYS B O 1
ATOM 2939 N N . PHE B 1 164 ? 6.562 6.418 16.5 1 87.88 164 PHE B N 1
ATOM 2940 C CA . PHE B 1 164 ? 5.977 5.082 16.391 1 87.88 164 PHE B CA 1
ATOM 2941 C C . PHE B 1 164 ? 6.125 4.535 14.977 1 87.88 164 PHE B C 1
ATOM 2943 O O . PHE B 1 164 ? 5.926 5.262 14 1 87.88 164 PHE B O 1
ATOM 2950 N N . ASN B 1 165 ? 6.543 3.352 14.883 1 88.12 165 ASN B N 1
ATOM 2951 C CA . ASN B 1 165 ? 6.605 2.695 13.586 1 88.12 165 ASN B CA 1
ATOM 2952 C C . ASN B 1 165 ? 5.246 2.123 13.18 1 88.12 165 ASN B C 1
ATOM 2954 O O . ASN B 1 165 ? 4.738 1.206 13.828 1 88.12 165 ASN B O 1
ATOM 2958 N N . HIS B 1 166 ? 4.645 2.717 12.234 1 93.38 166 HIS B N 1
ATOM 2959 C CA . HIS B 1 166 ? 3.373 2.23 11.711 1 93.38 166 HIS B CA 1
ATOM 2960 C C . HIS B 1 166 ? 3.576 1.441 10.422 1 93.38 166 HIS B C 1
ATOM 2962 O O . HIS B 1 166 ? 4.18 1.943 9.469 1 93.38 166 HIS B O 1
ATOM 2968 N N . HIS B 1 167 ? 3.064 0.241 10.438 1 93.5 167 HIS B N 1
ATOM 2969 C CA . HIS B 1 167 ? 3.088 -0.553 9.211 1 93.5 167 HIS B CA 1
ATOM 2970 C C . HIS B 1 167 ? 2.123 0.008 8.172 1 93.5 167 HIS B C 1
ATOM 2972 O O . HIS B 1 167 ? 1.137 0.661 8.523 1 93.5 167 HIS B O 1
ATOM 2978 N N . ILE B 1 168 ? 2.42 -0.277 6.902 1 96.56 168 ILE B N 1
ATOM 2979 C CA . ILE B 1 168 ? 1.566 0.182 5.812 1 96.56 168 ILE B CA 1
ATOM 2980 C C . ILE B 1 168 ? 0.152 -0.362 6.004 1 96.56 168 ILE B C 1
ATOM 2982 O O . ILE B 1 168 ? -0.829 0.357 5.797 1 96.56 168 ILE B O 1
ATOM 2986 N N . SER B 1 169 ? 0.053 -1.6 6.465 1 97 169 SER B N 1
ATOM 2987 C CA . SER B 1 169 ? -1.242 -2.254 6.625 1 97 169 SER B CA 1
ATOM 2988 C C . SER B 1 169 ? -2.068 -1.58 7.719 1 97 169 SER B C 1
ATOM 2990 O O . SER B 1 169 ? -3.299 -1.654 7.703 1 97 169 SER B O 1
ATOM 2992 N N . GLU B 1 170 ? -1.426 -0.95 8.711 1 96.69 170 GLU B N 1
ATOM 2993 C CA . GLU B 1 170 ? -2.189 -0.217 9.719 1 96.69 170 GLU B CA 1
ATOM 2994 C C . GLU B 1 170 ? -3.039 0.877 9.078 1 96.69 170 GLU B C 1
ATOM 2996 O O . GLU B 1 170 ? -4.219 1.027 9.406 1 96.69 170 GLU B O 1
ATOM 3001 N N . PHE B 1 171 ? -2.438 1.559 8.156 1 98.31 171 PHE B N 1
ATOM 3002 C CA . PHE B 1 171 ? -3.148 2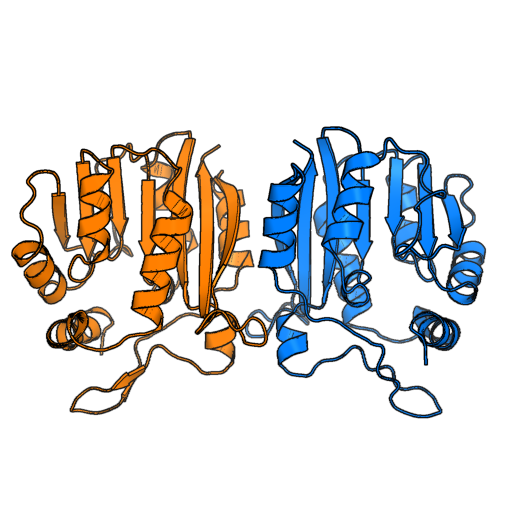.627 7.469 1 98.31 171 PHE B CA 1
ATOM 3003 C C . PHE B 1 171 ? -4.246 2.061 6.578 1 98.31 171 PHE B C 1
ATOM 3005 O O . PHE B 1 171 ? -5.383 2.539 6.598 1 98.31 171 PHE B O 1
ATOM 3012 N N . THR B 1 172 ? -3.918 1.054 5.797 1 98.5 172 THR B N 1
ATOM 3013 C CA . THR B 1 172 ? -4.863 0.536 4.812 1 98.5 172 THR B CA 1
ATOM 3014 C C . THR B 1 172 ? -6.023 -0.176 5.504 1 98.5 172 THR B C 1
ATOM 3016 O O . THR B 1 172 ? -7.172 -0.07 5.07 1 98.5 172 THR B O 1
ATOM 3019 N N . GLN B 1 173 ? -5.758 -0.901 6.578 1 98.25 173 GLN B N 1
ATOM 3020 C CA . GLN B 1 173 ? -6.824 -1.596 7.289 1 98.25 173 GLN B CA 1
ATOM 3021 C C . GLN B 1 173 ? -7.746 -0.608 8 1 98.25 173 GLN B C 1
ATOM 3023 O O . GLN B 1 173 ? -8.969 -0.79 8.016 1 98.25 173 GLN B O 1
ATOM 3028 N N . LEU B 1 174 ? -7.164 0.422 8.578 1 98.62 174 LEU B N 1
ATOM 3029 C CA . LEU B 1 174 ? -7.98 1.466 9.188 1 98.62 174 LEU B CA 1
ATOM 3030 C C . LEU B 1 174 ? -8.82 2.186 8.133 1 98.62 174 LEU B C 1
ATOM 3032 O O . LEU B 1 174 ? -9.961 2.561 8.398 1 98.62 174 LEU B O 1
ATOM 3036 N N . ALA B 1 175 ? -8.188 2.451 6.965 1 98.44 175 ALA B N 1
ATOM 3037 C CA . ALA B 1 175 ? -8.953 3.041 5.871 1 98.44 175 ALA B CA 1
ATOM 3038 C C . ALA B 1 175 ? -10.211 2.229 5.582 1 98.44 175 ALA B C 1
ATOM 3040 O O . ALA B 1 175 ? -11.312 2.781 5.504 1 98.44 175 ALA B O 1
ATOM 3041 N N . GLY B 1 176 ? -10.055 0.921 5.438 1 97.56 176 GLY B N 1
ATOM 3042 C CA . GLY B 1 176 ? -11.203 0.056 5.215 1 97.56 176 GLY B CA 1
ATOM 3043 C C . GLY B 1 176 ? -12.219 0.112 6.34 1 97.56 176 GLY B C 1
ATOM 3044 O O . GLY B 1 176 ? -13.422 0.211 6.094 1 97.56 176 GLY B O 1
ATOM 3045 N N . LYS B 1 177 ? -11.742 0.085 7.539 1 97.94 177 LYS B N 1
ATOM 3046 C CA . LYS B 1 177 ? -12.578 0.095 8.727 1 97.94 177 LYS B CA 1
ATOM 3047 C C . LYS B 1 177 ? -13.477 1.333 8.758 1 97.94 177 LYS B C 1
ATOM 3049 O O . LYS B 1 177 ? -14.633 1.258 9.172 1 97.94 177 LYS B O 1
ATOM 3054 N N . TYR B 1 178 ? -12.953 2.434 8.273 1 98.31 178 TYR B N 1
ATOM 3055 C CA . TYR B 1 178 ? -13.672 3.691 8.438 1 98.31 178 TYR B CA 1
ATOM 3056 C C . TYR B 1 178 ? -14.258 4.164 7.109 1 98.31 178 TYR B C 1
ATOM 3058 O O . TYR B 1 178 ? -14.625 5.332 6.965 1 98.31 178 TYR B O 1
ATOM 3066 N N . GLY B 1 179 ? -14.297 3.311 6.121 1 97.75 179 GLY B N 1
ATOM 3067 C CA . GLY B 1 179 ? -15.047 3.586 4.902 1 97.75 179 GLY B CA 1
ATOM 3068 C C . GLY B 1 179 ? -14.258 4.406 3.895 1 97.75 179 GLY B C 1
ATOM 3069 O O . GLY B 1 179 ? -14.844 5.188 3.141 1 97.75 179 GLY B O 1
ATOM 3070 N N . PHE B 1 180 ? -12.953 4.309 3.91 1 98.56 180 PHE B N 1
ATOM 3071 C CA . PHE B 1 180 ? -12.109 4.922 2.891 1 98.56 180 PHE B CA 1
ATOM 3072 C C . PHE B 1 180 ? -11.625 3.881 1.892 1 98.56 180 PHE B C 1
ATOM 3074 O O . PHE B 1 180 ? -11.312 2.75 2.27 1 98.56 180 PHE B O 1
ATOM 3081 N N . GLU B 1 181 ? -11.562 4.262 0.659 1 98.19 181 GLU B N 1
ATOM 3082 C CA . GLU B 1 181 ? -10.922 3.469 -0.381 1 98.19 181 GLU B CA 1
ATOM 3083 C C . GLU B 1 181 ? -9.469 3.898 -0.582 1 98.19 181 GLU B C 1
ATOM 3085 O O . GLU B 1 181 ? -9.133 5.07 -0.406 1 98.19 181 GLU B O 1
ATOM 3090 N N . ILE B 1 182 ? -8.664 2.951 -0.924 1 98.56 182 ILE B N 1
ATOM 3091 C CA . ILE B 1 182 ? -7.277 3.266 -1.269 1 98.56 182 ILE B CA 1
ATOM 3092 C C . ILE B 1 182 ? -7.199 3.73 -2.721 1 98.56 182 ILE B C 1
ATOM 3094 O O . ILE B 1 182 ? -7.434 2.947 -3.645 1 98.56 182 ILE B O 1
ATOM 3098 N N . VAL B 1 183 ? -6.883 4.984 -2.9 1 98.25 183 VAL B N 1
ATOM 3099 C CA . VAL B 1 183 ? -6.816 5.559 -4.238 1 98.25 183 VAL B CA 1
ATOM 3100 C C . VAL B 1 183 ? -5.426 5.336 -4.828 1 98.25 183 VAL B C 1
ATOM 3102 O O . VAL B 1 183 ? -5.289 5 -6.008 1 98.25 183 VAL B O 1
ATOM 3105 N N . ASP B 1 184 ? -4.457 5.535 -4.004 1 98.12 184 ASP B N 1
ATOM 3106 C CA . ASP B 1 184 ? -3.076 5.414 -4.465 1 98.12 184 ASP B CA 1
ATOM 3107 C C . ASP B 1 184 ? -2.131 5.137 -3.297 1 98.12 184 ASP B C 1
ATOM 3109 O O . ASP B 1 184 ? -2.354 5.613 -2.182 1 98.12 184 ASP B O 1
ATOM 3113 N N . ILE B 1 185 ? -1.181 4.332 -3.447 1 98.56 185 ILE B N 1
ATOM 3114 C CA . ILE B 1 185 ? -0.012 4.168 -2.588 1 98.56 185 ILE B CA 1
ATOM 3115 C C . ILE B 1 185 ? 1.262 4.297 -3.42 1 98.56 185 ILE B C 1
ATOM 3117 O O . ILE B 1 185 ? 1.426 3.605 -4.426 1 98.56 185 ILE B O 1
ATOM 3121 N N . ASN B 1 186 ? 2.133 5.156 -3.045 1 98.25 186 ASN B N 1
ATOM 3122 C CA . ASN B 1 186 ? 3.367 5.395 -3.781 1 98.25 186 ASN B CA 1
ATOM 3123 C C . ASN B 1 186 ? 4.562 5.547 -2.842 1 98.25 186 ASN B C 1
ATOM 3125 O O . ASN B 1 186 ? 4.387 5.734 -1.637 1 98.25 186 ASN B O 1
ATOM 3129 N N . GLU B 1 187 ? 5.727 5.348 -3.391 1 96.88 187 GLU B N 1
ATOM 3130 C CA . GLU B 1 187 ? 6.98 5.438 -2.65 1 96.88 187 GLU B CA 1
ATOM 3131 C C . GLU B 1 187 ? 7.98 6.344 -3.367 1 96.88 187 GLU B C 1
ATOM 3133 O O . GLU B 1 187 ? 8.07 6.324 -4.594 1 96.88 187 GLU B O 1
ATOM 3138 N N . TYR B 1 188 ? 8.609 7.16 -2.635 1 96.31 188 TYR B N 1
ATOM 3139 C CA . TYR B 1 188 ? 9.586 8.102 -3.176 1 96.31 188 TYR B CA 1
ATOM 3140 C C . TYR B 1 188 ? 10.977 7.836 -2.613 1 96.31 188 TYR B C 1
ATOM 3142 O O . TYR B 1 188 ? 11.125 7.504 -1.435 1 96.31 188 TYR B O 1
ATOM 3150 N N . PHE B 1 189 ? 11.984 8.031 -3.453 1 92.69 189 PHE B N 1
ATOM 3151 C CA . PHE B 1 189 ? 13.344 7.594 -3.168 1 92.69 189 PHE B CA 1
ATOM 3152 C C . PHE B 1 189 ? 14.312 8.773 -3.184 1 92.69 189 PHE B C 1
ATOM 3154 O O . PHE B 1 189 ? 14.062 9.781 -3.855 1 92.69 189 PHE B O 1
ATOM 3161 N N . ASP B 1 190 ? 15.406 8.555 -2.387 1 87.12 190 ASP B N 1
ATOM 3162 C CA . ASP B 1 190 ? 16.484 9.539 -2.457 1 87.12 190 ASP B CA 1
ATOM 3163 C C . ASP B 1 190 ? 17.078 9.594 -3.861 1 87.12 190 ASP B C 1
ATOM 3165 O O . ASP B 1 190 ? 17.5 8.57 -4.406 1 87.12 190 ASP B O 1
ATOM 3169 N N . ASN B 1 191 ? 17.219 10.805 -4.41 1 76.25 191 ASN B N 1
ATOM 3170 C CA . ASN B 1 191 ? 17.828 11.031 -5.715 1 76.25 191 ASN B CA 1
ATOM 3171 C C . ASN B 1 191 ? 17.297 10.07 -6.77 1 76.25 191 ASN B C 1
ATOM 3173 O O . ASN B 1 191 ? 18.031 9.625 -7.648 1 76.25 191 ASN B O 1
ATOM 3177 N N . ASP B 1 192 ? 16.109 9.578 -6.512 1 69.75 192 ASP B N 1
ATOM 3178 C CA . ASP B 1 192 ? 15.391 8.695 -7.418 1 69.75 192 ASP B CA 1
ATOM 3179 C C . ASP B 1 192 ? 16.141 7.375 -7.609 1 69.75 192 ASP B C 1
ATOM 3181 O O . ASP B 1 192 ? 16.062 6.762 -8.68 1 69.75 192 ASP B O 1
ATOM 3185 N N . GLN B 1 193 ? 17 7.066 -6.77 1 62.34 193 GLN B N 1
ATOM 3186 C CA . GLN B 1 193 ? 17.734 5.809 -6.852 1 62.34 193 GLN B CA 1
ATOM 3187 C C . GLN B 1 193 ? 16.906 4.656 -6.289 1 62.34 193 GLN B C 1
ATOM 3189 O O . GLN B 1 193 ? 16.906 4.414 -5.082 1 62.34 193 GLN B O 1
ATOM 3194 N N . LYS B 1 194 ? 16.25 3.953 -7.094 1 63.62 194 LYS B N 1
ATOM 3195 C CA . LYS B 1 194 ? 15.297 2.908 -6.762 1 63.62 194 LYS B CA 1
ATOM 3196 C C . LYS B 1 194 ? 15.992 1.697 -6.145 1 63.62 194 LYS B C 1
ATOM 3198 O O . LYS B 1 194 ? 15.336 0.813 -5.59 1 63.62 194 LYS B O 1
ATOM 3203 N N . ILE B 1 195 ? 17.219 1.689 -6.152 1 62.34 195 ILE B N 1
ATOM 3204 C CA . ILE B 1 195 ? 17.953 0.56 -5.594 1 62.34 195 ILE B CA 1
ATOM 3205 C C . ILE B 1 195 ? 18.031 0.696 -4.074 1 62.34 195 ILE B C 1
ATOM 3207 O O . ILE B 1 195 ? 18.406 -0.252 -3.375 1 62.34 195 ILE B O 1
ATOM 3211 N N . THR B 1 196 ? 17.375 1.818 -3.553 1 72.19 196 THR B N 1
ATOM 3212 C CA . THR B 1 196 ? 17.453 2.061 -2.117 1 72.19 196 THR B CA 1
ATOM 3213 C C . THR B 1 196 ? 16.078 1.92 -1.475 1 72.19 196 THR B C 1
ATOM 3215 O O . THR B 1 196 ? 15.078 1.74 -2.172 1 72.19 196 THR B O 1
ATOM 3218 N N . ILE B 1 197 ? 16.016 1.832 -0.17 1 83.88 197 ILE B N 1
ATOM 3219 C CA . ILE B 1 197 ? 14.797 1.876 0.626 1 83.88 197 ILE B CA 1
ATOM 3220 C C . ILE B 1 197 ? 14.086 3.213 0.413 1 83.88 197 ILE B C 1
ATOM 3222 O O . ILE B 1 197 ? 14.719 4.273 0.468 1 83.88 197 ILE B O 1
ATOM 3226 N N . PRO B 1 198 ? 12.867 3.082 -0.035 1 91.94 198 PRO B N 1
ATOM 3227 C CA . PRO B 1 198 ? 12.156 4.355 -0.193 1 91.94 198 PRO B CA 1
ATOM 3228 C C . PRO B 1 198 ? 12.164 5.195 1.081 1 91.94 198 PRO B C 1
ATOM 3230 O O . PRO B 1 198 ? 12.094 4.652 2.186 1 91.94 198 PRO B O 1
ATOM 3233 N N . ARG B 1 199 ? 12.25 6.484 0.903 1 92.75 199 ARG B N 1
ATOM 3234 C CA . ARG B 1 199 ? 12.273 7.391 2.047 1 92.75 199 ARG B CA 1
ATOM 3235 C C . ARG B 1 199 ? 10.867 7.805 2.455 1 92.75 199 ARG B C 1
ATOM 3237 O O . ARG B 1 199 ? 10.562 7.891 3.646 1 92.75 199 ARG B O 1
ATOM 3244 N N . ILE B 1 200 ? 10.023 8.023 1.447 1 96.12 200 ILE B N 1
ATOM 3245 C CA . ILE B 1 200 ? 8.703 8.555 1.733 1 96.12 200 ILE B CA 1
ATOM 3246 C C . ILE B 1 200 ? 7.633 7.578 1.247 1 96.12 200 ILE B C 1
ATOM 3248 O O . ILE B 1 200 ? 7.746 7.02 0.154 1 96.12 200 ILE B O 1
ATOM 3252 N N . LEU B 1 201 ? 6.688 7.312 2.037 1 97.38 201 LEU B N 1
ATOM 3253 C CA . LEU B 1 201 ? 5.449 6.613 1.705 1 97.38 201 LEU B CA 1
ATOM 3254 C C . LEU B 1 201 ? 4.285 7.59 1.589 1 97.38 201 LEU B C 1
ATOM 3256 O O . LEU B 1 201 ? 4.078 8.43 2.473 1 97.38 201 LEU B O 1
ATOM 3260 N N . THR B 1 202 ? 3.59 7.574 0.47 1 98.75 202 THR B N 1
ATOM 3261 C CA . THR B 1 202 ? 2.352 8.336 0.372 1 98.75 202 THR B CA 1
ATOM 3262 C C . THR B 1 202 ? 1.152 7.41 0.206 1 98.75 202 THR B C 1
ATOM 3264 O O . THR B 1 202 ? 1.236 6.398 -0.494 1 98.75 202 THR B O 1
ATOM 3267 N N . ILE B 1 203 ? 0.103 7.656 0.885 1 98.81 203 ILE B N 1
ATOM 3268 C CA . ILE B 1 203 ? -1.186 6.98 0.765 1 98.81 203 ILE B CA 1
ATOM 3269 C C . ILE B 1 203 ? -2.283 8.008 0.505 1 98.81 203 ILE B C 1
ATOM 3271 O O . ILE B 1 203 ? -2.4 9 1.231 1 98.81 203 ILE B O 1
ATOM 3275 N N . LEU B 1 204 ? -2.982 7.863 -0.557 1 98.88 204 LEU B N 1
ATOM 3276 C CA . LEU B 1 204 ? -4.156 8.68 -0.859 1 98.88 204 LEU B CA 1
ATOM 3277 C C . LEU B 1 204 ? -5.438 7.867 -0.704 1 98.88 204 LEU B C 1
ATOM 3279 O O . LEU B 1 204 ? -5.598 6.824 -1.342 1 98.88 204 LEU B O 1
ATOM 3283 N N . LEU B 1 205 ? -6.277 8.297 0.186 1 98.81 205 LEU B N 1
ATOM 3284 C CA . LEU B 1 205 ? -7.559 7.648 0.458 1 98.81 205 LEU B CA 1
ATOM 3285 C C . LEU B 1 205 ? -8.719 8.516 -0.028 1 98.81 205 LEU B C 1
ATOM 3287 O O . LEU B 1 205 ? -8.562 9.727 -0.188 1 98.81 205 LEU B O 1
ATOM 3291 N N . LYS B 1 206 ? -9.82 7.93 -0.243 1 98.69 206 LYS B N 1
ATOM 3292 C CA . LYS B 1 206 ? -11.047 8.625 -0.604 1 98.69 206 LYS B CA 1
ATOM 3293 C C . LYS B 1 206 ? -12.25 8.047 0.143 1 98.69 206 LYS B C 1
ATOM 3295 O O . LYS B 1 206 ? -12.43 6.828 0.192 1 98.69 206 LYS B O 1
ATOM 3300 N N . LYS B 1 207 ? -12.984 8.891 0.756 1 98.12 207 LYS B N 1
ATOM 3301 C CA . LYS B 1 207 ? -14.164 8.422 1.469 1 98.12 207 LYS B CA 1
ATOM 3302 C C . LYS B 1 207 ? -15.242 7.938 0.495 1 98.12 207 LYS B C 1
ATOM 3304 O O . LYS B 1 207 ? -15.602 8.648 -0.444 1 98.12 207 LYS B O 1
ATOM 3309 N N . SER B 1 208 ? -15.672 6.727 0.604 1 90.94 208 SER B N 1
ATOM 3310 C CA . SER B 1 208 ? -16.703 6.129 -0.236 1 90.94 208 SER B CA 1
ATOM 3311 C C . SER B 1 208 ? -18.094 6.523 0.239 1 90.94 208 SER B C 1
ATOM 3313 O O . SER B 1 208 ? -18.297 6.82 1.419 1 90.94 208 SER B O 1
#

Organism: NCBI:txid1503925

Nearest PDB structures (foldseek):
  3bkw-assembly1_B  TM=8.362E-01  e=3.689E-14  Mesorhizobium japonicum MAFF 303099
  3bkw-assembly1_A  TM=7.967E-01  e=3.252E-14  Mesorhizobium japonicum MAFF 303099
  7zkg-assembly1_A  TM=6.827E-01  e=2.742E-11  Streptomyces griseofuscus
  5dm0-assembly1_A  TM=6.935E-01  e=1.324E-10  Bacillus velezensis FZB42
  4rvd-assembly1_A  TM=7.202E-01  e=4.111E-10  Streptomyces argillaceus

Sequence (416 aa):
MSIREAYDSWSEQYDTNLNKTRDLEAIALRATLTDIPFDSCLEIGCGTGKNTLWFITRAKHITAVDLSAQMLAKAKAKVTALSVDFQLADITHDWSFAKGNYDLVSFSLVLEHIEDLDAIFKKVVKIVNTGAHVYIGELHPFKQYSGGKARFETENGIQVVTCFNHHISEFTQLAGKYGFEIVDINEYFDNDQKITIPRILTILLKKSMSIREAYDSWSEQYDTNLNKTRDLEAIALRATLTDIPFDSCLEIGCGTGKNTLWFITRAKHITAVDLSAQMLAKAKAKVTALSVDFQLADITHDWSFAKGNYDLVSFSLVLEHIEDLDAIFKKVVKIVNTGAHVYIGELHPFKQYSGGKARFETENGIQVVTCFNHHISEFTQLAGKYGFEIVDINEYFDNDQKITIPRILTILLKKS

Radius of gyration: 23.69 Å; Cα contacts (8 Å, |Δi|>4): 814; chains: 2; bounding box: 43×72×51 Å

Foldseek 3Di:
DAPQVVLLQVLVCVPPDDDQLQVQLLVVVCVVCVPPAWAFEEEEACFLPPSVVVVVVGYQAYEYEHQYPNRLVNNCVVDVDPRYHYYHDDLVDDPPVQPAAGLEYEDAAPCQQPDCVLVNLVRVLGRYDAFHKYKYKHFDLVCVVVVPAPWDQDPVGTDGHRTDRDDPVNVVVSCVVSQKDWPDWDFACDVRPPVDDTGMIMTMIGHD/DAPQVVLLQVLVCVPPDDDQLQVQLLVVVCVVCVPPAWAFEEEEACFLPPSVVVVVVGYQAYEYEHQYPNRLVNNCVVDVDPRYHYYHDDLVDDPPVQPAAGLEYEDAAPCQQPDCVLVNLVRVLGRYDAFHKYKYKHFDLVCVVVVDAPWDQDPVGTDGHRGDRDDPVNVVVSCVVSQKDWPDWDFACDVRPPVDDTGMIMTMIGHD

Secondary structure (DSSP, 8-state):
--HHHHHHHHTTTTTTS--HHHHHHHHHHHHHHTT---SEEEEES-TTSHHHHHHTTT-SEEEEEES-HHHHHHHHHH---TTEEEEE--TTS--TT--S-EEEEEEES-GGG-S-HHHHHHHHHHHEEEEEEEEEEEE-HHHHHTT---EEEETTEEEE-------HHHHHHHHHHTTEEEEEEEEE-GGG-TTS--SEEEEEEEE-/--HHHHHHHHTTTTTTS--HHHHHHHHHHHHHHTT---SEEEEES-TTSHHHHHHTTT-SEEEEEES-HHHHHHHHHH---TTEEEEE--TTS--TT--S-EEEEEEES-GGG-S-HHHHHHHHHHHEEEEEEEEEEEE-HHHHHTT---EEEETTEEEE-------HHHHHHHHHHTTEEEEEEEEE-GGG-TTS--SEEEEEEEE-

Solvent-accessible surface area (backbone atoms only — not comparable to full-atom values): 22615 Å² total; per-residue (Å²): 127,54,63,47,57,51,46,36,66,41,41,81,47,59,84,77,49,91,44,71,66,64,55,50,44,54,52,50,51,49,66,71,44,67,86,55,85,44,44,31,35,36,34,43,47,36,47,56,29,70,65,52,62,57,45,59,79,58,30,67,36,33,40,34,26,22,64,26,67,52,16,42,53,48,14,52,72,68,51,74,59,84,45,52,46,78,41,83,47,57,78,92,49,79,63,79,88,61,90,49,66,21,32,27,38,37,34,53,67,41,66,44,63,44,82,65,57,68,62,48,53,59,52,50,57,72,27,38,34,80,65,14,35,38,41,39,36,33,70,21,45,66,43,41,73,75,62,51,58,76,61,46,79,45,100,90,36,76,46,70,53,75,67,46,86,59,55,73,31,58,55,46,50,49,31,52,73,63,44,28,41,53,72,45,50,44,63,41,42,66,93,68,41,76,91,50,76,42,47,32,32,37,39,35,31,28,30,104,130,53,65,47,59,51,44,36,64,42,41,81,47,59,84,76,50,90,44,70,65,63,56,49,42,52,53,50,51,48,66,70,43,68,85,55,84,43,44,31,36,37,34,40,48,36,47,55,28,70,64,50,64,56,45,60,79,59,31,68,35,33,42,34,26,22,65,26,65,52,15,42,52,47,14,53,72,70,51,74,59,83,44,52,48,79,40,84,45,56,78,93,48,79,63,81,87,60,90,50,66,20,32,27,39,37,34,52,66,40,65,43,65,44,82,64,56,68,63,48,52,58,53,50,58,73,28,39,33,80,65,15,35,39,40,40,35,34,71,20,45,67,44,41,73,74,62,52,57,74,59,43,79,45,100,89,37,76,47,70,52,76,67,47,85,60,55,73,32,60,55,46,50,49,32,52,74,64,45,27,42,51,73,44,51,43,63,40,42,65,94,68,41,76,92,50,78,42,46,31,34,37,40,34,31,29,30,104

InterPro domains:
  IPR013216 Methyltransferase type 11 [PF08241] (42-136)
  IPR029063 S-adenosyl-L-methionine-dependent methyltransferase superfamily [G3DSA:3.40.50.150] (25-207)
  IPR029063 S-adenosyl-L-methionine-dependent methyltransferase superfamily [SSF53335] (5-207)